Protein AF-0000000084989093 (afdb_homodimer)

Solvent-accessible surface area (backbone atoms only — not comparable to full-atom values): 21107 Å² total; per-residue (Å²): 81,52,30,34,35,30,10,43,6,57,42,34,68,47,45,20,19,42,48,48,52,54,50,34,64,64,22,45,30,36,35,32,35,84,76,38,48,65,72,56,62,54,59,16,76,80,26,51,76,41,83,40,57,83,53,61,71,62,28,53,54,50,50,54,52,47,48,60,46,8,66,80,37,41,30,34,37,39,31,50,12,18,18,36,62,83,46,51,34,43,58,54,35,50,54,26,44,76,70,71,32,53,51,48,44,40,53,23,25,36,51,70,49,41,40,19,21,72,66,56,42,74,47,28,72,76,69,81,20,49,25,35,29,44,35,25,53,87,63,58,52,59,72,48,52,72,38,41,51,31,26,16,37,36,40,34,65,46,66,83,38,37,39,57,51,21,50,37,40,55,73,55,19,49,46,77,42,32,33,49,33,29,37,64,49,68,83,48,46,71,44,78,43,52,50,69,57,41,35,69,53,76,89,56,72,59,44,36,37,42,34,30,49,40,50,56,131,82,51,30,33,34,30,10,44,6,58,43,33,69,46,46,19,19,42,49,48,51,55,50,35,63,64,22,44,31,36,35,30,33,82,77,38,49,64,72,55,62,54,60,17,77,82,25,52,76,42,82,38,58,82,52,62,71,62,29,52,52,50,49,53,51,48,49,59,46,7,68,80,36,40,29,34,36,38,30,48,11,18,18,37,63,84,46,51,35,44,58,52,34,50,55,26,44,77,71,70,32,52,51,46,42,39,52,23,26,35,50,69,48,42,39,20,21,71,68,56,43,74,47,27,73,77,68,80,22,48,25,37,29,45,36,25,53,86,65,60,51,60,73,49,51,72,37,40,53,30,26,16,37,35,39,34,66,47,66,84,37,37,39,59,51,22,49,39,40,55,72,55,19,48,46,78,42,32,32,47,33,28,36,63,52,69,83,49,45,70,44,78,41,53,52,70,57,41,34,71,52,74,89,56,73,57,44,38,37,42,34,29,48,43,52,53,130

InterPro domains:
  IPR000878 Tetrapyrrole methylase [PF00590] (3-185)
  IPR003043 Uroporphiryn-III C-methyltransferase, conserved site [PS00839] (6-20)
  IPR003043 Uroporphiryn-III C-methyltransferase, conserved site [PS00840] (75-108)
  IPR014777 Tetrapyrrole methylase, subdomain 1 [G3DSA:3.40.1010.10] (1-110)
  IPR035996 Tetrapyrrole methylase superfamily [SSF53790] (3-185)
  IPR050161 Siroheme/cobalamin biosynthesis enzyme [PTHR45790] (4-173)

Foldseek 3Di:
DAEEEEELEQAPNVQGDPVLLVLLCQFQAEEEEPRHDVVSNCSNVNHHYHYQYPPDVSNVVVLVVQLVVLVPTSYYYYFYAFCVAVNCSVVSQVVSVVVVHHYDYHTGHHPVVLLCVLVVPDCADVPQFPDEAEEEPPRDALVVCQPDPGQKYKYADCAFVQLRVLVSLVQRFQFPWKWKWASSNNPTDIDIDHSVVSNVDGDGPPIMMMGGRRHGD/DAEEEEELEQAPNVQGDPVLLVLLCQFQAEEEEPRHDVVSNCSNVNHHYHYQYPPDVSNVVVLVVQLVVLVPTSYYYYFYAFCVAVNCQVVSQVVSVVVVHHYDYHTGHHPVVLLCVLVVPDCADVPQAPDEAEEEPPRDALVVCQPDPGQKYKYADCAFVQLRVLVSLVQRFQFPWKWKWASSNNPTDIDIDHSVVSNPDGDGPPIMMMGGRRHGD

Radius of gyration: 20.73 Å; Cα contacts (8 Å, |Δi|>4): 1095; chains: 2; bounding box: 56×53×49 Å

Organism: Thermoproteus tenax (strain ATCC 35583 / DSM 2078 / JCM 9277 / NBRC 100435 / Kra 1) (NCBI:txid768679)

Nearest PDB structures (foldseek):
  6pqz-assembly1_B  TM=8.899E-01  e=2.815E-18  Salmonella enterica subsp. enterica serovar Typhimurium
  6p7d-assembly1_A  TM=8.852E-01  e=1.264E-17  Salmonella enterica subsp. enterica serovar Typhimurium
  6pr3-assembly1_A  TM=8.691E-01  e=1.188E-17  Salmonella enterica subsp. enterica serovar Typhimurium
  6pr2-assembly1_A  TM=8.826E-01  e=3.233E-17  Salmonella enterica subsp. enterica serovar Typhimurium
  6pqz-assembly1_A  TM=8.601E-01  e=1.959E-17  Salmonella enterica subsp. enterica serovar Typhimurium

pLDDT: mean 93.67, std 7.31, range [46.78, 98.75]

Secondary structure (DSSP, 8-state):
--EEEEE-BTS-GGGSBHHHHHHHHH-SEEEE-TTS-HHHHTTSTTSEEEE--S-HHHHHHHHHHHHHHTTTS-EEEEESB-TTSSS-HHHHHHHHHHTT--EEEE----HHHHHHHHHT--S--SSS---EEEEETTS-SHHHHHHB--SEEEEE--TT-HHHHHHHHHHHT--SEEEEEESTTTT-EEEE--HHHHHH--S--SEEEEEE-----/--EEEEE-BTS-GGGSBHHHHHHHHH-SEEEE-TTS-HHHHTTSTTSEEEE--S-HHHHHHHHHHHHHHTTTS-EEEEESB-TTSSS-HHHHHHHHHHTT--EEEE----HHHHHHHHHT--S--SSS---EEEEETTS-SHHHHHHB--SEEEEE--TT-HHHHHHHHHHHT--SEEEEEESTTTT-EEEE--HHHHHH--S--SEEEEEE-----

Sequence (434 aa):
MPLYVVGAGPGDPKLLTIRARELLEQADVVAYGDLVPEEVARIAKRARVVKIGHRRAEHDAAIDALIEEARRSNVVILKNGDPAIFGRGIKICKKARERGVPCEVVPGVSSFTAAAALYQIELTDGEALRHVALLAYPNFGPGVLKEVRADTIVIFMMGDRLPEVAGVLAEECDPERVFLCAGVTIGGYCEELSTEELSARKGVRPALVIAQKCRKHMPLYVVGAGPGDPKLLTIRARELLEQADVVAYGDLVPEEVARIAKRARVVKIGHRRAEHDAAIDALIEEARRSNVVILKNGDPAIFGRGIKICKKARERGVPCEVVPGVSSFTAAAALYQIELTDGEALRHVALLAYPNFGPGVLKEVRADTIVIFMMGDRLPEVAGVLAEECDPERVFLCAGVTIGGYCEELSTEELSARKGVRPALVIAQKCRKH

Structure (mmCIF, N/CA/C/O backbone):
data_AF-0000000084989093-model_v1
#
loop_
_entity.id
_entity.type
_entity.pdbx_description
1 polymer 'uroporphyrinogen-III C-methyltransferase'
#
loop_
_atom_site.group_PDB
_atom_site.id
_atom_site.type_symbol
_atom_site.label_atom_id
_atom_site.label_alt_id
_atom_site.label_comp_id
_atom_site.label_asym_id
_atom_site.label_entity_id
_atom_site.label_seq_id
_atom_site.pdbx_PDB_ins_code
_atom_site.Cartn_x
_atom_site.Cartn_y
_atom_site.Cartn_z
_atom_site.occupancy
_atom_site.B_iso_or_equiv
_atom_site.auth_seq_id
_atom_site.auth_comp_id
_atom_site.auth_asym_id
_atom_site.auth_atom_id
_atom_site.pdbx_PDB_model_num
ATOM 1 N N . MET A 1 1 ? 18.062 -6.309 -21.688 1 88.19 1 MET A N 1
ATOM 2 C CA . MET A 1 1 ? 16.812 -6.684 -21.047 1 88.19 1 MET A CA 1
ATOM 3 C C . MET A 1 1 ? 16.438 -5.703 -19.938 1 88.19 1 MET A C 1
ATOM 5 O O . MET A 1 1 ? 17.312 -5.012 -19.406 1 88.19 1 MET A O 1
ATOM 9 N N . PRO A 1 2 ? 15.227 -5.672 -19.594 1 95.12 2 PRO A N 1
ATOM 10 C CA . PRO A 1 2 ? 14.93 -4.684 -18.547 1 95.12 2 PRO A CA 1
ATOM 11 C C . PRO A 1 2 ? 15.359 -5.137 -17.156 1 95.12 2 PRO A C 1
ATOM 13 O O . PRO A 1 2 ? 15.289 -6.328 -16.844 1 95.12 2 PRO A O 1
ATOM 16 N N . LEU A 1 3 ? 15.938 -4.223 -16.453 1 98.5 3 LEU A N 1
ATOM 17 C CA . LEU A 1 3 ? 16.109 -4.395 -15.008 1 98.5 3 LEU A CA 1
ATOM 18 C C . LEU A 1 3 ? 14.766 -4.289 -14.289 1 98.5 3 LEU A C 1
ATOM 20 O O . LEU A 1 3 ? 13.977 -3.383 -14.578 1 98.5 3 LEU A O 1
ATOM 24 N N . TYR A 1 4 ? 14.516 -5.238 -13.367 1 98.69 4 TYR A N 1
ATOM 25 C CA . TYR A 1 4 ? 13.266 -5.188 -12.617 1 98.69 4 TYR A CA 1
ATOM 26 C C . TYR A 1 4 ? 13.531 -4.887 -11.141 1 98.69 4 TYR A C 1
ATOM 28 O O . TYR A 1 4 ? 14.344 -5.559 -10.5 1 98.69 4 TYR A O 1
ATOM 36 N N . VAL A 1 5 ? 12.883 -3.85 -10.656 1 98.38 5 VAL A N 1
ATOM 37 C CA . VAL A 1 5 ? 12.82 -3.596 -9.219 1 98.38 5 VAL A CA 1
ATOM 38 C C . VAL A 1 5 ? 11.461 -4.039 -8.672 1 98.38 5 VAL A C 1
ATOM 40 O O . VAL A 1 5 ? 10.438 -3.428 -8.977 1 98.38 5 VAL A O 1
ATOM 43 N N . VAL A 1 6 ? 11.492 -5.066 -7.812 1 98.56 6 VAL A N 1
ATOM 44 C CA . VAL A 1 6 ? 10.266 -5.793 -7.496 1 98.56 6 VAL A CA 1
ATOM 45 C C . VAL A 1 6 ? 9.977 -5.695 -5.996 1 98.56 6 VAL A C 1
ATOM 47 O O . VAL A 1 6 ? 10.875 -5.918 -5.176 1 98.56 6 VAL A O 1
ATOM 50 N N . GLY A 1 7 ? 8.711 -5.328 -5.688 1 98.31 7 GLY A N 1
ATOM 51 C CA . GLY A 1 7 ? 8.273 -5.414 -4.301 1 98.31 7 GLY A CA 1
ATOM 52 C C . GLY A 1 7 ? 8.133 -6.84 -3.807 1 98.31 7 GLY A C 1
ATOM 53 O O . GLY A 1 7 ? 7.32 -7.609 -4.328 1 98.31 7 GLY A O 1
ATOM 54 N N . ALA A 1 8 ? 8.852 -7.125 -2.75 1 97.69 8 ALA A N 1
ATOM 55 C CA . ALA A 1 8 ? 8.867 -8.477 -2.191 1 97.69 8 ALA A CA 1
ATOM 56 C C . ALA A 1 8 ? 7.758 -8.648 -1.154 1 97.69 8 ALA A C 1
ATOM 58 O O . ALA A 1 8 ? 7.57 -9.742 -0.619 1 97.69 8 ALA A O 1
ATOM 59 N N . GLY A 1 9 ? 7.012 -7.582 -0.909 1 96.94 9 GLY A N 1
ATOM 60 C CA . GLY A 1 9 ? 6.016 -7.664 0.146 1 96.94 9 GLY A CA 1
ATOM 61 C C . GLY A 1 9 ? 6.617 -7.75 1.534 1 96.94 9 GLY A C 1
ATOM 62 O O . GLY A 1 9 ? 7.793 -7.43 1.726 1 96.94 9 GLY A O 1
ATOM 63 N N . PRO A 1 10 ? 5.781 -8.109 2.463 1 96.12 10 PRO A N 1
ATOM 64 C CA . PRO A 1 10 ? 6.211 -8.055 3.863 1 96.12 10 PRO A CA 1
ATOM 65 C C . PRO A 1 10 ? 6.984 -9.297 4.293 1 96.12 10 PRO A C 1
ATOM 67 O O . PRO A 1 10 ? 7.379 -9.414 5.457 1 96.12 10 PRO A O 1
ATOM 70 N N . GLY A 1 11 ? 7.219 -10.266 3.375 1 95.38 11 GLY A N 1
ATOM 71 C CA . GLY A 1 11 ? 8.055 -11.406 3.73 1 95.38 11 GLY A CA 1
ATOM 72 C C . GLY A 1 11 ? 7.406 -12.742 3.402 1 95.38 11 GLY A C 1
ATOM 73 O O . GLY A 1 11 ? 8.086 -13.68 2.984 1 95.38 11 GLY A O 1
ATOM 74 N N . ASP A 1 12 ? 6.121 -12.891 3.629 1 96.38 12 ASP A N 1
ATOM 75 C CA . ASP A 1 12 ? 5.379 -14.102 3.275 1 96.38 12 ASP A CA 1
ATOM 76 C C . ASP A 1 12 ? 5.348 -14.305 1.763 1 96.38 12 ASP A C 1
ATOM 78 O O . ASP A 1 12 ? 4.805 -13.477 1.031 1 96.38 12 ASP A O 1
ATOM 82 N N . PRO A 1 13 ? 5.879 -15.43 1.307 1 97.12 13 PRO A N 1
ATOM 83 C CA . PRO A 1 13 ? 5.875 -15.672 -0.138 1 97.12 13 PRO A CA 1
ATOM 84 C C . PRO A 1 13 ? 4.469 -15.656 -0.736 1 97.12 13 PRO A C 1
ATOM 86 O O . PRO A 1 13 ? 4.301 -15.344 -1.917 1 97.12 13 PRO A O 1
ATOM 89 N N . LYS A 1 14 ? 3.525 -15.867 0.051 1 97.69 14 LYS A N 1
ATOM 90 C CA . LYS A 1 14 ? 2.152 -15.883 -0.442 1 97.69 14 LYS A CA 1
ATOM 91 C C . LYS A 1 14 ? 1.631 -14.469 -0.678 1 97.69 14 LYS A C 1
ATOM 93 O O . LYS A 1 14 ? 0.596 -14.281 -1.321 1 97.69 14 LYS A O 1
ATOM 98 N N . LEU A 1 15 ? 2.357 -13.508 -0.187 1 98.25 15 LEU A N 1
ATOM 99 C CA . LEU A 1 15 ? 1.911 -12.133 -0.38 1 98.25 15 LEU A CA 1
ATOM 100 C C . LEU A 1 15 ? 2.703 -11.453 -1.494 1 98.25 15 LEU A C 1
ATOM 102 O O . LEU A 1 15 ? 2.547 -10.25 -1.73 1 98.25 15 LEU A O 1
ATOM 106 N N . LEU A 1 16 ? 3.543 -12.258 -2.191 1 98.56 16 LEU A N 1
ATOM 107 C CA . LEU A 1 16 ? 4.082 -11.781 -3.463 1 98.56 16 LEU A CA 1
ATOM 108 C C . LEU A 1 16 ? 2.975 -11.633 -4.5 1 98.56 16 LEU A C 1
ATOM 110 O O . LEU A 1 16 ? 2 -12.391 -4.488 1 98.56 16 LEU A O 1
ATOM 114 N N . THR A 1 17 ? 3.125 -10.664 -5.375 1 98.75 17 THR A N 1
ATOM 115 C CA . THR A 1 17 ? 2.242 -10.633 -6.535 1 98.75 17 THR A CA 1
ATOM 116 C C . THR A 1 17 ? 2.57 -11.773 -7.496 1 98.75 17 THR A C 1
ATOM 118 O O . THR A 1 17 ? 3.68 -12.312 -7.477 1 98.75 17 THR A O 1
ATOM 121 N N . ILE A 1 18 ? 1.637 -12.078 -8.305 1 98.69 18 ILE A N 1
ATOM 122 C CA . ILE A 1 18 ? 1.858 -13.086 -9.336 1 98.69 18 ILE A CA 1
ATOM 123 C C . ILE A 1 18 ? 2.99 -12.633 -10.258 1 98.69 18 ILE A C 1
ATOM 125 O O . ILE A 1 18 ? 3.869 -13.43 -10.602 1 98.69 18 ILE A O 1
ATOM 129 N N . ARG A 1 19 ? 2.992 -11.352 -10.57 1 98.56 19 ARG A N 1
ATOM 130 C CA . ARG A 1 19 ? 4.039 -10.797 -11.422 1 98.56 19 ARG A CA 1
ATOM 131 C C . ARG A 1 19 ? 5.41 -10.945 -10.773 1 98.56 19 ARG A C 1
ATOM 133 O O . ARG A 1 19 ? 6.383 -11.297 -11.438 1 98.56 19 ARG A O 1
ATOM 140 N N . ALA A 1 20 ? 5.496 -10.68 -9.516 1 98.69 20 ALA A N 1
ATOM 141 C CA . ALA A 1 20 ? 6.758 -10.828 -8.789 1 98.69 20 ALA A CA 1
ATOM 142 C C . ALA A 1 20 ? 7.262 -12.266 -8.859 1 98.69 20 ALA A C 1
ATOM 144 O O . ALA A 1 20 ? 8.438 -12.508 -9.148 1 98.69 20 ALA A O 1
ATOM 145 N N . ARG A 1 21 ? 6.395 -13.172 -8.625 1 98.5 21 ARG A N 1
ATOM 146 C CA . ARG A 1 21 ? 6.754 -14.586 -8.672 1 98.5 21 ARG A CA 1
ATOM 147 C C . ARG A 1 21 ? 7.242 -14.984 -10.055 1 98.5 21 ARG A C 1
ATOM 149 O O . ARG A 1 21 ? 8.25 -15.68 -10.195 1 98.5 21 ARG A O 1
ATOM 156 N N . GLU A 1 22 ? 6.547 -14.586 -11.086 1 98.25 22 GLU A N 1
ATOM 157 C CA . GLU A 1 22 ? 6.922 -14.883 -12.461 1 98.25 22 GLU A CA 1
ATOM 158 C C . GLU A 1 22 ? 8.32 -14.359 -12.773 1 98.25 22 GLU A C 1
ATOM 160 O O . GLU A 1 22 ? 9.125 -15.062 -13.391 1 98.25 22 GLU A O 1
ATOM 165 N N . LEU A 1 23 ? 8.57 -13.148 -12.375 1 98.38 23 LEU A N 1
ATOM 166 C CA . LEU A 1 23 ? 9.867 -12.531 -12.641 1 98.38 23 LEU A CA 1
ATOM 167 C C . LEU A 1 23 ? 10.977 -13.266 -11.906 1 98.38 23 LEU A C 1
ATOM 169 O O . LEU A 1 23 ? 12.062 -13.469 -12.461 1 98.38 23 LEU A O 1
ATOM 173 N N . LEU A 1 24 ? 10.695 -13.688 -10.695 1 98.31 24 LEU A N 1
ATOM 174 C CA . LEU A 1 24 ? 11.688 -14.438 -9.93 1 98.31 24 LEU A CA 1
ATOM 175 C C . LEU A 1 24 ? 12.016 -15.758 -10.609 1 98.31 24 LEU A C 1
ATOM 177 O O . LEU A 1 24 ? 13.188 -16.156 -10.688 1 98.31 24 LEU A O 1
ATOM 181 N N . GLU A 1 25 ? 11.062 -16.375 -11.102 1 97.31 25 GLU A N 1
ATOM 182 C CA . GLU A 1 25 ? 11.242 -17.672 -11.742 1 97.31 25 GLU A CA 1
ATOM 183 C C . GLU A 1 25 ? 12.055 -17.547 -13.023 1 97.31 25 GLU A C 1
ATOM 185 O O . GLU A 1 25 ? 12.688 -18.516 -13.461 1 97.31 25 GLU A O 1
ATOM 190 N N . GLN A 1 26 ? 12.078 -16.391 -13.594 1 97 26 GLN A N 1
ATOM 191 C CA . GLN A 1 26 ? 12.75 -16.188 -14.875 1 97 26 GLN A CA 1
ATOM 192 C C . GLN A 1 26 ? 14.086 -15.477 -14.688 1 97 26 GLN A C 1
ATOM 194 O O . GLN A 1 26 ? 14.836 -15.289 -15.648 1 97 26 GLN A O 1
ATOM 199 N N . ALA A 1 27 ? 14.422 -15.125 -13.516 1 98.12 27 ALA A N 1
ATOM 200 C CA . ALA A 1 27 ? 15.586 -14.281 -13.258 1 98.12 27 ALA A CA 1
ATOM 201 C C . ALA A 1 27 ? 16.875 -15.07 -13.391 1 98.12 27 ALA A C 1
ATOM 203 O O . ALA A 1 27 ? 16.938 -16.234 -13.016 1 98.12 27 ALA A O 1
ATOM 204 N N . ASP A 1 28 ? 17.875 -14.398 -13.922 1 98.12 28 ASP A N 1
ATOM 205 C CA . ASP A 1 28 ? 19.234 -14.922 -13.914 1 98.12 28 ASP A CA 1
ATOM 206 C C . ASP A 1 28 ? 19.984 -14.484 -12.656 1 98.12 28 ASP A C 1
ATOM 208 O O . ASP A 1 28 ? 20.859 -15.203 -12.172 1 98.12 28 ASP A O 1
ATOM 212 N N . VAL A 1 29 ? 19.703 -13.273 -12.227 1 98 29 VAL A N 1
ATOM 213 C CA . VAL A 1 29 ? 20.297 -12.688 -11.031 1 98 29 VAL A CA 1
ATOM 214 C C . VAL A 1 29 ? 19.203 -12.078 -10.156 1 98 29 VAL A C 1
ATOM 216 O O . VAL A 1 29 ? 18.328 -11.359 -10.656 1 98 29 VAL A O 1
ATOM 219 N N . VAL A 1 30 ? 19.234 -12.398 -8.883 1 98.19 30 VAL A N 1
ATOM 220 C CA . VAL A 1 30 ? 18.328 -11.789 -7.914 1 98.19 30 VAL A CA 1
ATOM 221 C C . VAL A 1 30 ? 19.141 -11.109 -6.812 1 98.19 30 VAL A C 1
ATOM 223 O O . VAL A 1 30 ? 19.922 -11.766 -6.117 1 98.19 30 VAL A O 1
ATOM 226 N N . ALA A 1 31 ? 18.984 -9.82 -6.754 1 97.12 31 ALA A N 1
ATOM 227 C CA . ALA A 1 31 ? 19.547 -9.055 -5.652 1 97.12 31 ALA A CA 1
ATOM 228 C C . ALA A 1 31 ? 18.484 -8.703 -4.617 1 97.12 31 ALA A C 1
ATOM 230 O O . ALA A 1 31 ? 17.359 -8.375 -4.973 1 97.12 31 ALA A O 1
ATOM 231 N N . TYR A 1 32 ? 18.844 -8.812 -3.307 1 94.88 32 TYR A N 1
ATOM 232 C CA . TYR A 1 32 ? 17.844 -8.516 -2.287 1 94.88 32 TYR A CA 1
ATOM 233 C C . TYR A 1 32 ? 18.484 -7.855 -1.071 1 94.88 32 TYR A C 1
ATOM 235 O O . TYR A 1 32 ? 19.656 -8.078 -0.782 1 94.88 32 TYR A O 1
ATOM 243 N N . GLY A 1 33 ? 17.688 -6.977 -0.469 1 88.25 33 GLY A N 1
ATOM 244 C CA . GLY A 1 33 ? 18.141 -6.262 0.712 1 88.25 33 GLY A CA 1
ATOM 245 C C . GLY A 1 33 ? 17.938 -7.043 1.998 1 88.25 33 GLY A C 1
ATOM 246 O O . GLY A 1 33 ? 17.328 -8.117 1.989 1 88.25 33 GLY A O 1
ATOM 247 N N . ASP A 1 34 ? 18.375 -6.461 3.143 1 84.44 34 ASP A N 1
ATOM 248 C CA . ASP A 1 34 ? 18.438 -7.113 4.445 1 84.44 34 ASP A CA 1
ATOM 249 C C . ASP A 1 34 ? 17.047 -7.469 4.953 1 84.44 34 ASP A C 1
ATOM 251 O O . ASP A 1 34 ? 16.875 -8.453 5.676 1 84.44 34 ASP A O 1
ATOM 255 N N . LEU A 1 35 ? 16.109 -6.73 4.523 1 87.56 35 LEU A N 1
ATOM 256 C CA . LEU A 1 35 ? 14.789 -6.902 5.105 1 87.56 35 LEU A CA 1
ATOM 257 C C . LEU A 1 35 ? 13.953 -7.867 4.273 1 87.56 35 LEU A C 1
ATOM 259 O O . LEU A 1 35 ? 12.82 -8.188 4.641 1 87.56 35 LEU A O 1
ATOM 263 N N . VAL A 1 36 ? 14.5 -8.375 3.195 1 93.5 36 VAL A N 1
ATOM 264 C CA . VAL A 1 36 ? 13.852 -9.414 2.404 1 93.5 36 VAL A CA 1
ATOM 265 C C . VAL A 1 36 ? 14.305 -10.789 2.881 1 93.5 36 VAL A C 1
ATOM 267 O O . VAL A 1 36 ? 15.5 -11.094 2.854 1 93.5 36 VAL A O 1
ATOM 270 N N . PRO A 1 37 ? 13.391 -11.602 3.287 1 93.5 37 PRO A N 1
ATOM 271 C CA . PRO A 1 37 ? 13.805 -12.945 3.674 1 93.5 37 PRO A CA 1
ATOM 272 C C . PRO A 1 37 ? 14.484 -13.703 2.537 1 93.5 37 PRO A C 1
ATOM 274 O O . PRO A 1 37 ? 14.062 -13.609 1.383 1 93.5 37 PRO A O 1
ATOM 277 N N . GLU A 1 38 ? 15.469 -14.461 2.879 1 93.06 38 GLU A N 1
ATOM 278 C CA . GLU A 1 38 ? 16.219 -15.219 1.883 1 93.06 38 GLU A CA 1
ATOM 279 C C . GLU A 1 38 ? 15.328 -16.219 1.162 1 93.06 38 GLU A C 1
ATOM 281 O O . GLU A 1 38 ? 15.523 -16.5 -0.025 1 93.06 38 GLU A O 1
ATOM 286 N N . GLU A 1 39 ? 14.375 -16.719 1.854 1 93.56 39 GLU A N 1
ATOM 287 C CA . GLU A 1 39 ? 13.453 -17.688 1.271 1 93.56 39 GLU A CA 1
ATOM 288 C C . GLU A 1 39 ? 12.727 -17.109 0.063 1 93.56 39 GLU A C 1
ATOM 290 O O . GLU A 1 39 ? 12.414 -17.828 -0.887 1 93.56 39 GLU A O 1
ATOM 295 N N . VAL A 1 40 ? 12.508 -15.836 0.076 1 96.38 40 VAL A N 1
ATOM 296 C CA . VAL A 1 40 ? 11.844 -15.172 -1.038 1 96.38 40 VAL A CA 1
ATOM 297 C C . VAL A 1 40 ? 12.797 -15.07 -2.229 1 96.38 40 VAL A C 1
ATOM 299 O O . VAL A 1 40 ? 12.414 -15.367 -3.363 1 96.38 40 VAL A O 1
ATOM 302 N N . ALA A 1 41 ? 14.031 -14.727 -1.956 1 95.94 41 ALA A N 1
ATOM 303 C CA . ALA A 1 41 ? 15.023 -14.633 -3.02 1 95.94 41 ALA A CA 1
ATOM 304 C C . ALA A 1 41 ? 15.273 -16 -3.656 1 95.94 41 ALA A C 1
ATOM 306 O O . ALA A 1 41 ? 15.492 -16.094 -4.867 1 95.94 41 ALA A O 1
ATOM 307 N N . ARG A 1 42 ? 15.109 -17.047 -2.916 1 94.94 42 ARG A N 1
ATOM 308 C CA . ARG A 1 42 ? 15.469 -18.391 -3.361 1 94.94 42 ARG A CA 1
ATOM 309 C C . ARG A 1 42 ? 14.328 -19.047 -4.137 1 94.94 42 ARG A C 1
ATOM 311 O O . ARG A 1 42 ? 14.461 -20.172 -4.625 1 94.94 42 ARG A O 1
ATOM 318 N N . ILE A 1 43 ? 13.281 -18.328 -4.199 1 96.06 43 ILE A N 1
ATOM 319 C CA . ILE A 1 43 ? 12.242 -18.766 -5.125 1 96.06 43 ILE A CA 1
ATOM 320 C C . ILE A 1 43 ? 12.82 -18.859 -6.535 1 96.06 43 ILE A C 1
ATOM 322 O O . ILE A 1 43 ? 12.391 -19.703 -7.336 1 96.06 43 ILE A O 1
ATOM 326 N N . ALA A 1 44 ? 13.75 -17.938 -6.832 1 95.62 44 ALA A N 1
ATOM 327 C CA . ALA A 1 44 ? 14.469 -17.984 -8.102 1 95.62 44 ALA A CA 1
ATOM 328 C C . ALA A 1 44 ? 15.523 -19.094 -8.086 1 95.62 44 ALA A C 1
ATOM 330 O O . ALA A 1 44 ? 16.719 -18.812 -7.992 1 95.62 44 ALA A O 1
ATOM 331 N N . LYS A 1 45 ? 15.164 -20.312 -8.367 1 93.12 45 LYS A N 1
ATOM 332 C CA . LYS A 1 45 ? 15.977 -21.516 -8.156 1 93.12 45 LYS A CA 1
ATOM 333 C C . LYS A 1 45 ? 17.203 -21.516 -9.055 1 93.12 45 LYS A C 1
ATOM 335 O O . LYS A 1 45 ? 18.266 -22.031 -8.68 1 93.12 45 LYS A O 1
ATOM 340 N N . ARG A 1 46 ? 17.125 -20.906 -10.125 1 94.44 46 ARG A N 1
ATOM 341 C CA . ARG A 1 46 ? 18.219 -20.984 -11.094 1 94.44 46 ARG A CA 1
ATOM 342 C C . ARG A 1 46 ? 19.031 -19.688 -11.094 1 94.44 46 ARG A C 1
ATOM 344 O O . ARG A 1 46 ? 20.016 -19.578 -11.828 1 94.44 46 ARG A O 1
ATOM 351 N N . ALA A 1 47 ? 18.656 -18.766 -10.281 1 97.19 47 ALA A N 1
ATOM 352 C CA . ALA A 1 47 ? 19.297 -17.453 -10.328 1 97.19 47 ALA A CA 1
ATOM 353 C C . ALA A 1 47 ? 20.5 -17.391 -9.398 1 97.19 47 ALA A C 1
ATOM 355 O O . ALA A 1 47 ? 20.531 -18.078 -8.367 1 97.19 47 ALA A O 1
ATOM 356 N N . ARG A 1 48 ? 21.516 -16.641 -9.773 1 96.94 48 ARG A N 1
ATOM 357 C CA . ARG A 1 48 ? 22.516 -16.172 -8.812 1 96.94 48 ARG A CA 1
ATOM 358 C C . ARG A 1 48 ? 21.891 -15.172 -7.832 1 96.94 48 ARG A C 1
ATOM 360 O O . ARG A 1 48 ? 21.359 -14.141 -8.242 1 96.94 48 ARG A O 1
ATOM 367 N N . VAL A 1 49 ? 21.984 -15.523 -6.566 1 95.56 49 VAL A N 1
ATOM 368 C CA . VAL A 1 49 ? 21.375 -14.688 -5.535 1 95.56 49 VAL A CA 1
ATOM 369 C C . VAL A 1 49 ? 22.453 -13.867 -4.828 1 95.56 49 VAL A C 1
ATOM 371 O O . VAL A 1 49 ? 23.453 -14.414 -4.355 1 95.56 49 VAL A O 1
ATOM 374 N N . VAL A 1 50 ? 22.203 -12.484 -4.785 1 93.62 50 VAL A N 1
ATOM 375 C CA . VAL A 1 50 ? 23.188 -11.562 -4.219 1 93.62 50 VAL A CA 1
ATOM 376 C C . VAL A 1 50 ? 22.531 -10.711 -3.135 1 93.62 50 VAL A C 1
ATOM 378 O O . VAL A 1 50 ? 21.516 -10.047 -3.387 1 93.62 50 VAL A O 1
ATOM 381 N N . LYS A 1 51 ? 23.109 -10.711 -1.985 1 91.5 51 LYS A N 1
ATOM 382 C CA . LYS A 1 51 ? 22.625 -9.836 -0.921 1 91.5 51 LYS A CA 1
ATOM 383 C C . LYS A 1 51 ? 23.219 -8.438 -1.044 1 91.5 51 LYS A C 1
ATOM 385 O O . LYS A 1 51 ? 24.438 -8.289 -1.187 1 91.5 51 LYS A O 1
ATOM 390 N N . ILE A 1 52 ? 22.219 -7.465 -1.127 1 85.12 52 ILE A N 1
ATOM 391 C CA . ILE A 1 52 ? 22.719 -6.102 -1.24 1 85.12 52 ILE A CA 1
ATOM 392 C C . ILE A 1 52 ? 22.375 -5.316 0.025 1 85.12 52 ILE A C 1
ATOM 394 O O . ILE A 1 52 ? 21.328 -5.543 0.639 1 85.12 52 ILE A O 1
ATOM 398 N N . GLY A 1 53 ? 23.391 -4.992 0.865 1 69.06 53 GLY A N 1
ATOM 399 C CA . GLY A 1 53 ? 23.219 -4.324 2.143 1 69.06 53 GLY A CA 1
ATOM 400 C C . GLY A 1 53 ? 22.703 -2.902 2.002 1 69.06 53 GLY A C 1
ATOM 401 O O . GLY A 1 53 ? 22.5 -2.414 0.888 1 69.06 53 GLY A O 1
ATOM 402 N N . HIS A 1 54 ? 22.328 -2.365 3.164 1 61.53 54 HIS A N 1
ATOM 403 C CA . HIS A 1 54 ? 21.672 -1.057 3.221 1 61.53 54 HIS A CA 1
ATOM 404 C C . HIS A 1 54 ? 22.719 0.058 3.348 1 61.53 54 HIS A C 1
ATOM 406 O O . HIS A 1 54 ? 22.391 1.233 3.16 1 61.53 54 HIS A O 1
ATOM 412 N N . ARG A 1 55 ? 24 -0.347 3.52 1 63.44 55 ARG A N 1
ATOM 413 C CA . ARG A 1 55 ? 24.969 0.745 3.621 1 63.44 55 ARG A CA 1
ATOM 414 C C . ARG A 1 55 ? 25.141 1.448 2.279 1 63.44 55 ARG A C 1
ATOM 416 O O . ARG A 1 55 ? 25.391 0.8 1.26 1 63.44 55 ARG A O 1
ATOM 423 N N . ARG A 1 56 ? 25.031 2.68 2.328 1 66.31 56 ARG A N 1
ATOM 424 C CA . ARG A 1 56 ? 24.828 3.551 1.175 1 66.31 56 ARG A CA 1
ATOM 425 C C . ARG A 1 56 ? 25.875 3.277 0.097 1 66.31 56 ARG A C 1
ATOM 427 O O . ARG A 1 56 ? 25.531 2.994 -1.052 1 66.31 56 ARG A O 1
ATOM 434 N N . ALA A 1 57 ? 27.125 3.354 0.465 1 68.88 57 ALA A N 1
ATOM 435 C CA . ALA A 1 57 ? 28.188 3.238 -0.527 1 68.88 57 ALA A CA 1
ATOM 436 C C . ALA A 1 57 ? 28.188 1.855 -1.172 1 68.88 57 ALA A C 1
ATOM 438 O O . ALA A 1 57 ? 28.312 1.733 -2.393 1 68.88 57 ALA A O 1
ATOM 439 N N . GLU A 1 58 ? 28.016 0.918 -0.358 1 74.62 58 GLU A N 1
ATOM 440 C CA . GLU A 1 58 ? 28 -0.452 -0.863 1 74.62 58 GLU A CA 1
ATOM 441 C C . GLU A 1 58 ? 26.75 -0.722 -1.684 1 74.62 58 GLU A C 1
ATOM 443 O O . GLU A 1 58 ? 26.812 -1.381 -2.725 1 74.62 58 GLU A O 1
ATOM 448 N N . HIS A 1 59 ? 25.719 -0.104 -1.267 1 78.06 59 HIS A N 1
ATOM 449 C CA . HIS A 1 59 ? 24.453 -0.262 -1.979 1 78.06 59 HIS A CA 1
ATOM 450 C C . HIS A 1 59 ? 24.531 0.371 -3.363 1 78.06 59 HIS A C 1
ATOM 452 O O . HIS A 1 59 ? 24.172 -0.266 -4.359 1 78.06 59 HIS A O 1
ATOM 458 N N . ASP A 1 60 ? 25.031 1.515 -3.439 1 83.88 60 ASP A N 1
ATOM 459 C CA . ASP A 1 60 ? 25.109 2.223 -4.715 1 83.88 60 ASP A CA 1
ATOM 460 C C . ASP A 1 60 ? 26 1.486 -5.703 1 83.88 60 ASP A C 1
ATOM 462 O O . ASP A 1 60 ? 25.672 1.373 -6.887 1 83.88 60 ASP A O 1
ATOM 466 N N . ALA A 1 61 ? 27.094 1.047 -5.184 1 87.81 61 ALA A N 1
ATOM 467 C CA . ALA A 1 61 ? 28.016 0.301 -6.043 1 87.81 61 ALA A CA 1
ATOM 468 C C . ALA A 1 61 ? 27.375 -0.986 -6.547 1 87.81 61 ALA A C 1
ATOM 470 O O . ALA A 1 61 ? 27.547 -1.361 -7.711 1 87.81 61 ALA A O 1
ATOM 471 N N . ALA A 1 62 ? 26.656 -1.603 -5.648 1 90.81 62 ALA A N 1
ATOM 472 C CA . ALA A 1 62 ? 25.969 -2.828 -6.027 1 90.81 62 ALA A CA 1
ATOM 473 C C . ALA A 1 62 ? 24.922 -2.553 -7.098 1 90.81 62 ALA A C 1
ATOM 475 O O . ALA A 1 62 ? 24.812 -3.291 -8.078 1 90.81 62 ALA A O 1
ATOM 476 N N . ILE A 1 63 ? 24.234 -1.49 -6.977 1 93 63 ILE A N 1
ATOM 477 C CA . ILE A 1 63 ? 23.188 -1.116 -7.926 1 93 63 ILE A CA 1
ATOM 478 C C . ILE A 1 63 ? 23.812 -0.823 -9.289 1 93 63 ILE A C 1
ATOM 480 O O . ILE A 1 63 ? 23.297 -1.263 -10.32 1 93 63 ILE A O 1
ATOM 484 N N . ASP A 1 64 ? 24.922 -0.127 -9.258 1 94.75 64 ASP A N 1
ATOM 485 C CA . ASP A 1 64 ? 25.609 0.172 -10.508 1 94.75 64 ASP A CA 1
ATOM 486 C C . ASP A 1 64 ? 26 -1.11 -11.242 1 94.75 64 ASP A C 1
ATOM 488 O O . ASP A 1 64 ? 25.797 -1.221 -12.453 1 94.75 64 ASP A O 1
ATOM 492 N N . ALA A 1 65 ? 26.516 -1.973 -10.508 1 95.44 65 ALA A N 1
ATOM 493 C CA . ALA A 1 65 ? 26.922 -3.244 -11.086 1 95.44 65 ALA A CA 1
ATOM 494 C C . ALA A 1 65 ? 25.734 -4.016 -11.633 1 95.44 65 ALA A C 1
ATOM 496 O O . ALA A 1 65 ? 25.812 -4.629 -12.703 1 95.44 65 ALA A O 1
ATOM 497 N N . LEU A 1 66 ? 24.672 -3.994 -10.938 1 96.69 66 LEU A N 1
ATOM 498 C CA . LEU A 1 66 ? 23.469 -4.715 -11.344 1 96.69 66 LEU A CA 1
ATOM 499 C C . LEU A 1 66 ? 22.859 -4.098 -12.602 1 96.69 66 LEU A C 1
ATOM 501 O O . LEU A 1 66 ? 22.328 -4.812 -13.453 1 96.69 66 LEU A O 1
ATOM 505 N N . ILE A 1 67 ? 22.906 -2.789 -12.688 1 97.44 67 ILE A N 1
ATOM 506 C CA . ILE A 1 67 ? 22.422 -2.104 -13.875 1 97.44 67 ILE A CA 1
ATOM 507 C C . ILE A 1 67 ? 23.203 -2.57 -15.102 1 97.44 67 ILE A C 1
ATOM 509 O O . ILE A 1 67 ? 22.625 -2.883 -16.141 1 97.44 67 ILE A O 1
ATOM 513 N N . GLU A 1 68 ? 24.484 -2.641 -14.953 1 97.12 68 GLU A N 1
ATOM 514 C CA . GLU A 1 68 ? 25.312 -3.117 -16.062 1 97.12 68 GLU A CA 1
ATOM 515 C C . GLU A 1 68 ? 25.016 -4.582 -16.375 1 97.12 68 GLU A C 1
ATOM 517 O O . GLU A 1 68 ? 24.953 -4.973 -17.531 1 97.12 68 GLU A O 1
ATOM 522 N N . GLU A 1 69 ? 24.828 -5.34 -15.328 1 97.12 69 GLU A N 1
ATOM 523 C CA . GLU A 1 69 ? 24.516 -6.754 -15.492 1 97.12 69 GLU A CA 1
ATOM 524 C C . GLU A 1 69 ? 23.219 -6.945 -16.266 1 97.12 69 GLU A C 1
ATOM 526 O O . GLU A 1 69 ? 23.078 -7.91 -17.016 1 97.12 69 GLU A O 1
ATOM 531 N N . ALA A 1 70 ? 22.297 -6.082 -16.156 1 97.75 70 ALA A N 1
ATOM 532 C CA . ALA A 1 70 ? 20.984 -6.172 -16.766 1 97.75 70 ALA A CA 1
ATOM 533 C C . ALA A 1 70 ? 21.078 -6.051 -18.281 1 97.75 70 ALA A C 1
ATOM 535 O O . ALA A 1 70 ? 20.125 -6.383 -19 1 97.75 70 ALA A O 1
ATOM 536 N N . ARG A 1 71 ? 22.203 -5.598 -18.797 1 97.38 71 ARG A N 1
ATOM 537 C CA . ARG A 1 71 ? 22.406 -5.5 -20.234 1 97.38 71 ARG A CA 1
ATOM 538 C C . ARG A 1 71 ? 22.531 -6.887 -20.859 1 97.38 71 ARG A C 1
ATOM 540 O O . ARG A 1 71 ? 22.312 -7.043 -22.062 1 97.38 71 ARG A O 1
ATOM 547 N N . ARG A 1 72 ? 22.797 -7.883 -20 1 96.69 72 ARG A N 1
ATOM 548 C CA . ARG A 1 72 ? 23.109 -9.188 -20.578 1 96.69 72 ARG A CA 1
ATOM 549 C C . ARG A 1 72 ? 22.328 -10.297 -19.906 1 96.69 72 ARG A C 1
ATOM 551 O O . ARG A 1 72 ? 22.312 -11.438 -20.359 1 96.69 72 ARG A O 1
ATOM 558 N N . SER A 1 73 ? 21.703 -9.984 -18.797 1 97.38 73 SER A N 1
ATOM 559 C CA . SER A 1 73 ? 20.984 -10.984 -18.016 1 97.38 73 SER A CA 1
ATOM 560 C C . SER A 1 73 ? 19.672 -10.438 -17.484 1 97.38 73 SER A C 1
ATOM 562 O O . SER A 1 73 ? 19.484 -9.219 -17.422 1 97.38 73 SER A O 1
ATOM 564 N N . ASN A 1 74 ? 18.734 -11.359 -17.125 1 98 74 ASN A N 1
ATOM 565 C CA . ASN A 1 74 ? 17.516 -10.977 -16.422 1 98 74 ASN A CA 1
ATOM 566 C C . ASN A 1 74 ? 17.781 -10.688 -14.945 1 98 74 ASN A C 1
ATOM 568 O O . ASN A 1 74 ? 17.906 -11.617 -14.141 1 98 74 ASN A O 1
ATOM 572 N N . VAL A 1 75 ? 17.812 -9.375 -14.617 1 98.44 75 VAL A N 1
ATOM 573 C CA . VAL A 1 75 ? 18.156 -8.984 -13.25 1 98.44 75 VAL A CA 1
ATOM 574 C C . VAL A 1 75 ? 16.906 -8.508 -12.516 1 98.44 75 VAL A C 1
ATOM 576 O O . VAL A 1 75 ? 16.172 -7.668 -13.023 1 98.44 75 VAL A O 1
ATOM 579 N N . VAL A 1 76 ? 16.734 -9.07 -11.336 1 98.5 76 VAL A N 1
ATOM 580 C CA . VAL A 1 76 ? 15.656 -8.656 -10.438 1 98.5 76 VAL A CA 1
ATOM 581 C C . VAL A 1 76 ? 16.25 -8.141 -9.125 1 98.5 76 VAL A C 1
ATOM 583 O O . VAL A 1 76 ? 17.078 -8.812 -8.508 1 98.5 76 VAL A O 1
ATOM 586 N N . ILE A 1 77 ? 15.883 -6.953 -8.758 1 97.62 77 ILE A N 1
ATOM 587 C CA . ILE A 1 77 ? 16.219 -6.414 -7.445 1 97.62 77 ILE A CA 1
ATOM 588 C C . ILE A 1 77 ? 14.969 -6.426 -6.555 1 97.62 77 ILE A C 1
ATOM 590 O O . ILE A 1 77 ? 13.977 -5.77 -6.859 1 97.62 77 ILE A O 1
ATOM 594 N N . LEU A 1 78 ? 15.086 -7.145 -5.449 1 97.38 78 LEU A N 1
ATOM 595 C CA . LEU A 1 78 ? 13.969 -7.234 -4.512 1 97.38 78 LEU A CA 1
ATOM 596 C C . LEU A 1 78 ? 14.07 -6.152 -3.441 1 97.38 78 LEU A C 1
ATOM 598 O O . LEU A 1 78 ? 15.117 -6 -2.807 1 97.38 78 LEU A O 1
ATOM 602 N N . LYS A 1 79 ? 12.984 -5.43 -3.346 1 95.5 79 LYS A N 1
ATOM 603 C CA . LYS A 1 79 ? 12.82 -4.488 -2.242 1 95.5 79 LYS A CA 1
ATOM 604 C C . LYS A 1 79 ? 11.727 -4.953 -1.281 1 95.5 79 LYS A C 1
ATOM 606 O O . LYS A 1 79 ? 10.664 -5.402 -1.713 1 95.5 79 LYS A O 1
ATOM 611 N N . ASN A 1 80 ? 12 -4.867 0.053 1 94.56 80 ASN A N 1
ATOM 612 C CA . ASN A 1 80 ? 10.961 -5.227 1.01 1 94.56 80 ASN A CA 1
ATOM 613 C C . ASN A 1 80 ? 9.75 -4.309 0.891 1 94.56 80 ASN A C 1
ATOM 615 O O . ASN A 1 80 ? 9.898 -3.109 0.642 1 94.56 80 ASN A O 1
ATOM 619 N N . GLY A 1 81 ? 8.602 -4.926 1.11 1 96.19 81 GLY A N 1
ATOM 620 C CA . GLY A 1 81 ? 7.371 -4.16 0.984 1 96.19 81 GLY A CA 1
ATOM 621 C C . G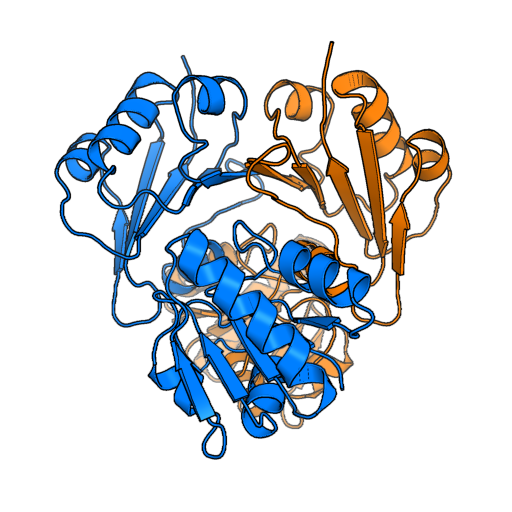LY A 1 81 ? 7.109 -3.682 -0.432 1 96.19 81 GLY A C 1
ATOM 622 O O . GLY A 1 81 ? 7.109 -4.48 -1.372 1 96.19 81 GLY A O 1
ATOM 623 N N . ASP A 1 82 ? 6.84 -2.402 -0.593 1 97.5 82 ASP A N 1
ATOM 624 C CA . ASP A 1 82 ? 6.645 -1.749 -1.884 1 97.5 82 ASP A CA 1
ATOM 625 C C . ASP A 1 82 ? 7.816 -0.829 -2.217 1 97.5 82 ASP A C 1
ATOM 627 O O . ASP A 1 82 ? 8.25 -0.041 -1.376 1 97.5 82 ASP A O 1
ATOM 631 N N . PRO A 1 83 ? 8.289 -0.901 -3.471 1 96.62 83 PRO A N 1
ATOM 632 C CA . PRO A 1 83 ? 9.477 -0.136 -3.838 1 96.62 83 PRO A CA 1
ATOM 633 C C . PRO A 1 83 ? 9.234 1.37 -3.861 1 96.62 83 PRO A C 1
ATOM 635 O O . PRO A 1 83 ? 10.18 2.156 -3.848 1 96.62 83 PRO A O 1
ATOM 638 N N . ALA A 1 84 ? 7.988 1.778 -3.926 1 96 84 ALA A N 1
ATOM 639 C CA . ALA A 1 84 ? 7.68 3.193 -4.109 1 96 84 ALA A CA 1
ATOM 640 C C . ALA A 1 84 ? 7.531 3.904 -2.768 1 96 84 ALA A C 1
ATOM 642 O O . ALA A 1 84 ? 7.527 5.137 -2.707 1 96 84 ALA A O 1
ATOM 643 N N . ILE A 1 85 ? 7.41 3.201 -1.666 1 95.44 85 ILE A N 1
ATOM 644 C CA . ILE A 1 85 ? 7.246 3.771 -0.333 1 95.44 85 ILE A CA 1
ATOM 645 C C . ILE A 1 85 ? 8.547 3.623 0.454 1 95.44 85 ILE A C 1
ATOM 647 O O . ILE A 1 85 ? 8.867 2.531 0.927 1 95.44 85 ILE A O 1
ATOM 651 N N . PHE A 1 86 ? 9.266 4.578 0.588 1 94.25 86 PHE A N 1
ATOM 652 C CA . PHE A 1 86 ? 10.516 4.617 1.338 1 94.25 86 PHE A CA 1
ATOM 653 C C . PHE A 1 86 ? 11.484 3.553 0.831 1 94.25 86 PHE A C 1
ATOM 655 O O . PHE A 1 86 ? 12.266 3 1.605 1 94.25 86 PHE A O 1
ATOM 662 N N . GLY A 1 87 ? 11.422 3.115 -0.438 1 88.38 87 GLY A N 1
ATOM 663 C CA . GLY A 1 87 ? 12.164 1.974 -0.938 1 88.38 87 GLY A CA 1
ATOM 664 C C . GLY A 1 87 ? 13.172 2.344 -2.014 1 88.38 87 GLY A C 1
ATOM 665 O O . GLY A 1 87 ? 13.953 1.499 -2.459 1 88.38 87 GLY A O 1
ATOM 666 N N . ARG A 1 88 ? 13.188 3.443 -2.592 1 86.81 88 ARG A N 1
ATOM 667 C CA . ARG A 1 88 ? 14.125 3.979 -3.572 1 86.81 88 ARG A CA 1
ATOM 668 C C . ARG A 1 88 ? 13.969 3.281 -4.918 1 86.81 88 ARG A C 1
ATOM 670 O O . ARG A 1 88 ? 14.852 3.363 -5.773 1 86.81 88 ARG A O 1
ATOM 677 N N . GLY A 1 89 ? 12.984 2.457 -5.062 1 94.31 89 GLY A N 1
ATOM 678 C CA . GLY A 1 89 ? 12.797 1.685 -6.281 1 94.31 89 GLY A CA 1
ATOM 679 C C . GLY A 1 89 ? 12.766 2.541 -7.531 1 94.31 89 GLY A C 1
ATOM 680 O O . GLY A 1 89 ? 13.422 2.215 -8.531 1 94.31 89 GLY A O 1
ATOM 681 N N . ILE A 1 90 ? 12.086 3.637 -7.441 1 96.44 90 ILE A N 1
ATOM 682 C CA . ILE A 1 90 ? 11.953 4.527 -8.594 1 96.44 90 ILE A CA 1
ATOM 683 C C . ILE A 1 90 ? 13.305 5.164 -8.906 1 96.44 90 ILE A C 1
ATOM 685 O O . ILE A 1 90 ? 13.672 5.316 -10.07 1 96.44 90 ILE A O 1
ATOM 689 N N . LYS A 1 91 ? 14.031 5.469 -7.875 1 94.69 91 LYS A N 1
ATOM 690 C CA . LYS A 1 91 ? 15.352 6.062 -8.047 1 94.69 91 LYS A CA 1
ATOM 691 C C . LYS A 1 91 ? 16.297 5.105 -8.781 1 94.69 91 LYS A C 1
ATOM 693 O O . LYS A 1 91 ? 17.078 5.531 -9.633 1 94.69 91 LYS A O 1
ATOM 698 N N . ILE A 1 92 ? 16.25 3.857 -8.461 1 95.75 92 ILE A N 1
ATOM 699 C CA . ILE A 1 92 ? 17.062 2.838 -9.109 1 95.75 92 ILE A CA 1
ATOM 700 C C . ILE A 1 92 ? 16.734 2.799 -10.602 1 95.75 92 ILE A C 1
ATOM 702 O O . ILE A 1 92 ? 17.641 2.779 -11.438 1 95.75 92 ILE A O 1
ATOM 706 N N . CYS A 1 93 ? 15.469 2.814 -10.945 1 97.56 93 CYS A N 1
ATOM 707 C CA . CYS A 1 93 ? 15.062 2.742 -12.344 1 97.56 93 CYS A CA 1
ATOM 708 C C . CYS A 1 93 ? 15.453 4.012 -13.086 1 97.56 93 CYS A C 1
ATOM 710 O O . CYS A 1 93 ? 15.812 3.957 -14.266 1 97.56 93 CYS A O 1
ATOM 712 N N . LYS A 1 94 ? 15.352 5.125 -12.398 1 96 94 LYS A N 1
ATOM 713 C CA . LYS A 1 94 ? 15.82 6.359 -13.016 1 96 94 LYS A CA 1
ATOM 714 C C . LYS A 1 94 ? 17.297 6.266 -13.383 1 96 94 LYS A C 1
ATOM 716 O O . LYS A 1 94 ? 17.703 6.633 -14.484 1 96 94 LYS A O 1
ATOM 721 N N . LYS A 1 95 ? 18.078 5.785 -12.469 1 96.19 95 LYS A N 1
ATOM 722 C CA . LYS A 1 95 ? 19.5 5.609 -12.695 1 96.19 95 LYS A CA 1
ATOM 723 C C . LYS A 1 95 ? 19.766 4.66 -13.859 1 96.19 95 LYS A C 1
ATOM 725 O O . LYS A 1 95 ? 20.625 4.922 -14.703 1 96.19 95 LYS A O 1
ATOM 730 N N . ALA A 1 96 ? 19.016 3.59 -13.906 1 97.94 96 ALA A N 1
ATOM 731 C CA . ALA A 1 96 ? 19.156 2.621 -14.992 1 97.94 96 ALA A CA 1
ATOM 732 C C . ALA A 1 96 ? 18.844 3.262 -16.344 1 97.94 96 ALA A C 1
ATOM 734 O O . ALA A 1 96 ? 19.609 3.119 -17.297 1 97.94 96 ALA A O 1
ATOM 735 N N . ARG A 1 97 ? 17.781 4.008 -16.359 1 96.88 97 ARG A N 1
ATOM 736 C CA . ARG A 1 97 ? 17.375 4.648 -17.609 1 96.88 97 ARG A CA 1
ATOM 737 C C . ARG A 1 97 ? 18.391 5.672 -18.062 1 96.88 97 ARG A C 1
ATOM 739 O O . ARG A 1 97 ? 18.641 5.816 -19.266 1 96.88 97 ARG A O 1
ATOM 746 N N . GLU A 1 98 ? 18.922 6.41 -17.172 1 96.56 98 GLU A N 1
ATOM 747 C CA . GLU A 1 98 ? 19.953 7.379 -17.484 1 96.56 98 GLU A CA 1
ATOM 748 C C . GLU A 1 98 ? 21.156 6.703 -18.141 1 96.56 98 GLU A C 1
ATOM 750 O O . GLU A 1 98 ? 21.891 7.332 -18.906 1 96.56 98 GLU A O 1
ATOM 755 N N . ARG A 1 99 ? 21.281 5.465 -17.922 1 96.56 99 ARG A N 1
ATOM 756 C CA . ARG A 1 99 ? 22.406 4.703 -18.469 1 96.56 99 ARG A CA 1
ATOM 757 C C . ARG A 1 99 ? 21.969 3.898 -19.688 1 96.56 99 ARG A C 1
ATOM 759 O O . ARG A 1 99 ? 22.719 3.062 -20.188 1 96.56 99 ARG A O 1
ATOM 766 N N . GLY A 1 100 ? 20.75 4.074 -20.062 1 97.31 100 GLY A N 1
ATOM 767 C CA . GLY A 1 100 ? 20.25 3.434 -21.266 1 97.31 100 GLY A CA 1
ATOM 768 C C . GLY A 1 100 ? 19.734 2.025 -21.016 1 97.31 100 GLY A C 1
ATOM 769 O O . GLY A 1 100 ? 19.562 1.249 -21.969 1 97.31 100 GLY A O 1
ATOM 770 N N . VAL A 1 101 ? 19.562 1.618 -19.844 1 98.06 101 VAL A N 1
ATOM 771 C CA . VAL A 1 101 ? 19.031 0.298 -19.516 1 98.06 101 VAL A CA 1
ATOM 772 C C . VAL A 1 101 ? 17.547 0.404 -19.172 1 98.06 101 VAL A C 1
ATOM 774 O O . VAL A 1 101 ? 17.172 1.109 -18.234 1 98.06 101 VAL A O 1
ATOM 777 N N . PRO A 1 102 ? 16.688 -0.253 -19.953 1 98.06 102 PRO A N 1
ATOM 778 C CA . PRO A 1 102 ? 15.273 -0.245 -19.578 1 98.06 102 PRO A CA 1
ATOM 779 C C . PRO A 1 102 ? 15.039 -0.808 -18.172 1 98.06 102 PRO A C 1
ATOM 781 O O . PRO A 1 102 ? 15.758 -1.71 -17.734 1 98.06 102 PRO A O 1
ATOM 784 N N . CYS A 1 103 ? 14.07 -0.231 -17.516 1 98.5 103 CYS A N 1
ATOM 785 C CA . CYS A 1 103 ? 13.805 -0.623 -16.141 1 98.5 103 CYS A CA 1
ATOM 786 C C . CYS A 1 103 ? 12.32 -0.543 -15.828 1 98.5 103 CYS A C 1
ATOM 788 O O . CYS A 1 103 ? 11.641 0.395 -16.25 1 98.5 103 CYS A O 1
ATOM 790 N N . GLU A 1 104 ? 11.805 -1.53 -15.086 1 98.25 104 GLU A N 1
ATOM 791 C CA . GLU A 1 104 ? 10.422 -1.568 -14.625 1 98.25 104 GLU A CA 1
ATOM 792 C C . GLU A 1 104 ? 10.359 -1.757 -13.109 1 98.25 104 GLU A C 1
ATOM 794 O O . GLU A 1 104 ? 11.188 -2.459 -12.531 1 98.25 104 GLU A O 1
ATOM 799 N N . VAL A 1 105 ? 9.438 -1.088 -12.578 1 98.5 105 VAL A N 1
ATOM 800 C CA . VAL A 1 105 ? 9.156 -1.274 -11.156 1 98.5 105 VAL A CA 1
ATOM 801 C C . VAL A 1 105 ? 7.863 -2.07 -10.984 1 98.5 105 VAL A C 1
ATOM 803 O O . VAL A 1 105 ? 6.855 -1.776 -11.633 1 98.5 105 VAL A O 1
ATOM 806 N N . VAL A 1 106 ? 7.887 -3.094 -10.18 1 98.56 106 VAL A N 1
ATOM 807 C CA . VAL A 1 106 ? 6.715 -3.893 -9.836 1 98.56 106 VAL A CA 1
ATOM 808 C C . VAL A 1 106 ? 6.301 -3.617 -8.398 1 98.56 106 VAL A C 1
ATOM 810 O O . VAL A 1 106 ? 7.086 -3.818 -7.465 1 98.56 106 VAL A O 1
ATOM 813 N N . PRO A 1 107 ? 5.066 -3.131 -8.188 1 98.69 107 PRO A N 1
ATOM 814 C CA . PRO A 1 107 ? 4.637 -2.83 -6.82 1 98.69 107 PRO A CA 1
ATOM 815 C C . PRO A 1 107 ? 4.469 -4.082 -5.965 1 98.69 107 PRO A C 1
ATOM 817 O O . PRO A 1 107 ? 4.465 -5.199 -6.492 1 98.69 107 PRO A O 1
ATOM 820 N N . GLY A 1 108 ? 4.434 -3.936 -4.688 1 98.38 108 GLY A N 1
ATOM 821 C CA . GLY A 1 108 ? 4.215 -5.004 -3.729 1 98.38 108 GLY A CA 1
ATOM 822 C C . GLY A 1 108 ? 3.352 -4.586 -2.553 1 98.38 108 GLY A C 1
ATOM 823 O O . GLY A 1 108 ? 2.959 -3.422 -2.449 1 98.38 108 GLY A O 1
ATOM 824 N N . VAL A 1 109 ? 3.047 -5.512 -1.696 1 98.44 109 VAL A N 1
ATOM 825 C CA . VAL A 1 109 ? 2.271 -5.254 -0.488 1 98.44 109 VAL A CA 1
ATOM 826 C C . VAL A 1 109 ? 3.166 -4.621 0.575 1 98.44 109 VAL A C 1
ATOM 828 O O . VAL A 1 109 ? 4.188 -5.195 0.96 1 98.44 109 VAL A O 1
ATOM 831 N N . SER A 1 110 ? 2.803 -3.469 1.017 1 97.81 110 SER A N 1
ATOM 832 C CA . SER A 1 110 ? 3.582 -2.791 2.047 1 97.81 110 SER A CA 1
ATOM 833 C C . SER A 1 110 ? 3.344 -3.412 3.42 1 97.81 110 SER A C 1
ATOM 835 O O . SER A 1 110 ? 2.291 -4.008 3.662 1 97.81 110 SER A O 1
ATOM 837 N N . SER A 1 111 ? 4.297 -3.195 4.297 1 96.62 111 SER A N 1
ATOM 838 C CA . SER A 1 111 ? 4.211 -3.773 5.633 1 96.62 111 SER A CA 1
ATOM 839 C C . SER A 1 111 ? 3.047 -3.182 6.418 1 96.62 111 SER A C 1
ATOM 841 O O . SER A 1 111 ? 2.408 -3.877 7.215 1 96.62 111 SER A O 1
ATOM 843 N N . PHE A 1 112 ? 2.717 -1.899 6.238 1 98 112 PHE A N 1
ATOM 844 C CA . PHE A 1 112 ? 1.687 -1.293 7.07 1 98 112 PHE A CA 1
ATOM 845 C C . PHE A 1 112 ? 0.305 -1.811 6.688 1 98 112 PHE A C 1
ATOM 847 O O . PHE A 1 112 ? -0.546 -2.021 7.555 1 98 112 PHE A O 1
ATOM 854 N N . THR A 1 113 ? 0.072 -2.092 5.348 1 98.38 113 THR A N 1
ATOM 855 C CA . THR A 1 113 ? -1.217 -2.66 4.965 1 98.38 113 THR A CA 1
ATOM 856 C C . THR A 1 113 ? -1.293 -4.137 5.348 1 98.38 113 THR A C 1
ATOM 858 O O . THR A 1 113 ? -2.363 -4.637 5.699 1 98.38 113 THR A O 1
ATOM 861 N N . ALA A 1 114 ? -0.154 -4.809 5.266 1 97.94 114 ALA A N 1
ATOM 862 C CA . ALA A 1 114 ? -0.113 -6.191 5.734 1 97.94 114 ALA A CA 1
ATOM 863 C C . ALA A 1 114 ? -0.458 -6.277 7.219 1 97.94 114 ALA A C 1
ATOM 865 O O . ALA A 1 114 ? -1.263 -7.117 7.625 1 97.94 114 ALA A O 1
ATOM 866 N N . ALA A 1 115 ? 0.151 -5.406 8.023 1 98.06 115 ALA A N 1
ATOM 867 C CA . ALA A 1 115 ? -0.141 -5.367 9.453 1 98.06 115 ALA A CA 1
ATOM 868 C C . ALA A 1 115 ? -1.622 -5.102 9.703 1 98.06 115 ALA A C 1
ATOM 870 O O . ALA A 1 115 ? -2.262 -5.797 10.5 1 98.06 115 ALA A O 1
ATOM 871 N N . ALA A 1 116 ? -2.141 -4.125 9.016 1 98.19 116 ALA A N 1
ATOM 872 C CA . ALA A 1 116 ? -3.547 -3.756 9.156 1 98.19 116 ALA A CA 1
ATOM 873 C C . ALA A 1 116 ? -4.457 -4.934 8.82 1 98.19 116 ALA A C 1
ATOM 875 O O . ALA A 1 116 ? -5.391 -5.238 9.57 1 98.19 116 ALA A O 1
ATOM 876 N N . ALA A 1 117 ? -4.176 -5.586 7.734 1 97.5 117 ALA A N 1
ATOM 877 C CA . ALA A 1 117 ? -5.004 -6.691 7.266 1 97.5 117 ALA A CA 1
ATOM 878 C C . ALA A 1 117 ? -4.918 -7.883 8.219 1 97.5 117 ALA A C 1
ATOM 880 O O . ALA A 1 117 ? -5.938 -8.367 8.719 1 97.5 117 ALA A O 1
ATOM 881 N N . LEU A 1 118 ? -3.705 -8.289 8.523 1 95.94 118 LEU A N 1
ATOM 882 C CA . LEU A 1 118 ? -3.471 -9.516 9.266 1 95.94 118 LEU A CA 1
ATOM 883 C C . LEU A 1 118 ? -3.949 -9.383 10.711 1 95.94 118 LEU A C 1
ATOM 885 O O . LEU A 1 118 ? -4.445 -10.344 11.297 1 95.94 118 LEU A O 1
ATOM 889 N N . TYR A 1 119 ? -3.83 -8.188 11.227 1 96.88 119 TYR A N 1
ATOM 890 C CA . TYR A 1 119 ? -4.172 -7.996 12.633 1 96.88 119 TYR A CA 1
ATOM 891 C C . TYR A 1 119 ? -5.434 -7.152 12.773 1 96.88 119 TYR A C 1
ATOM 893 O O . TYR A 1 119 ? -5.793 -6.742 13.883 1 96.88 119 TYR A O 1
ATOM 901 N N . GLN A 1 120 ? -6.07 -6.895 11.664 1 96.5 120 GLN A N 1
ATOM 902 C CA . GLN A 1 120 ? -7.371 -6.238 11.578 1 96.5 120 GLN A CA 1
ATOM 903 C C . GLN A 1 120 ? -7.363 -4.898 12.305 1 96.5 120 GLN A C 1
ATOM 905 O O . GLN A 1 120 ? -8.234 -4.629 13.133 1 96.5 120 GLN A O 1
ATOM 910 N N . ILE A 1 121 ? -6.352 -4.137 12.039 1 97.44 121 ILE A N 1
ATOM 911 C CA . ILE A 1 121 ? -6.215 -2.76 12.508 1 97.44 121 ILE A CA 1
ATOM 912 C C . ILE A 1 121 ? -6.777 -1.804 11.461 1 97.44 121 ILE A C 1
ATOM 914 O O . ILE A 1 121 ? -6.281 -1.746 10.336 1 97.44 121 ILE A O 1
ATOM 918 N N . GLU A 1 122 ? -7.785 -1.071 11.805 1 96.81 122 GLU A N 1
ATOM 919 C CA . GLU A 1 122 ? -8.344 -0.107 10.859 1 96.81 122 GLU A CA 1
ATOM 920 C C . GLU A 1 122 ? -7.395 1.07 10.648 1 96.81 122 GLU A C 1
ATOM 922 O O . GLU A 1 122 ? -7.078 1.796 11.594 1 96.81 122 GLU A O 1
ATOM 927 N N . LEU A 1 123 ? -6.949 1.229 9.422 1 97.75 123 LEU A N 1
ATOM 928 C CA . LEU A 1 123 ? -6.199 2.438 9.094 1 97.75 123 LEU A CA 1
ATOM 929 C C . LEU A 1 123 ? -7.145 3.611 8.844 1 97.75 123 LEU A C 1
ATOM 931 O O . LEU A 1 123 ? -6.812 4.754 9.164 1 97.75 123 LEU A O 1
ATOM 935 N N . THR A 1 124 ? -8.242 3.295 8.195 1 96.06 124 THR A N 1
ATOM 936 C CA . THR A 1 124 ? -9.344 4.215 7.961 1 96.06 124 THR A CA 1
ATOM 937 C C . THR A 1 124 ? -10.688 3.525 8.203 1 96.06 124 THR A C 1
ATOM 939 O O . THR A 1 124 ? -10.828 2.328 7.941 1 96.06 124 THR A O 1
ATOM 942 N N . ASP A 1 125 ? -11.617 4.277 8.75 1 91.31 125 ASP A N 1
ATOM 943 C CA . ASP A 1 125 ? -12.969 3.746 8.938 1 91.31 125 ASP A CA 1
ATOM 944 C C . ASP A 1 125 ? -14.016 4.684 8.344 1 91.31 125 ASP A C 1
ATOM 946 O O . ASP A 1 125 ? -15.219 4.414 8.422 1 91.31 125 ASP A O 1
ATOM 950 N N . GLY A 1 126 ? -13.547 5.762 7.766 1 86.38 126 GLY A N 1
ATOM 951 C CA . GLY A 1 126 ? -14.422 6.723 7.117 1 86.38 126 GLY A CA 1
ATOM 952 C C . GLY A 1 126 ? -15.156 7.613 8.102 1 86.38 126 GLY A C 1
ATOM 953 O O . GLY A 1 126 ? -15.945 8.469 7.691 1 86.38 126 GLY A O 1
ATOM 954 N N . GLU A 1 127 ? -14.953 7.457 9.367 1 91.06 127 GLU A N 1
ATOM 955 C CA . GLU A 1 127 ? -15.594 8.242 10.414 1 91.06 127 GLU A CA 1
ATOM 956 C C . GLU A 1 127 ? -14.555 8.953 11.289 1 91.06 127 GLU A C 1
ATOM 958 O O . GLU A 1 127 ? -14.195 10.102 11.023 1 91.06 127 GLU A O 1
ATOM 963 N N . ALA A 1 128 ? -13.977 8.211 12.172 1 91.81 128 ALA A N 1
ATOM 964 C CA . ALA A 1 128 ? -12.977 8.773 13.078 1 91.81 128 ALA A CA 1
ATOM 965 C C . ALA A 1 128 ? -11.586 8.711 12.469 1 91.81 128 ALA A C 1
ATOM 967 O O . ALA A 1 128 ? -10.695 9.469 12.859 1 91.81 128 ALA A O 1
ATOM 968 N N . LEU A 1 129 ? -11.383 7.812 11.586 1 95.06 129 LEU A N 1
ATOM 969 C CA . LEU A 1 129 ? -10.125 7.641 10.875 1 95.06 129 LEU A CA 1
ATOM 970 C C . LEU A 1 129 ? -10.297 7.938 9.391 1 95.06 129 LEU A C 1
ATOM 972 O O . LEU A 1 129 ? -10.688 7.062 8.617 1 95.06 129 LEU A O 1
ATOM 976 N N . ARG A 1 130 ? -9.875 9.156 9.062 1 93.62 130 ARG A N 1
ATOM 977 C CA . ARG A 1 130 ? -10.258 9.656 7.738 1 93.62 130 ARG A CA 1
ATOM 978 C C . ARG A 1 130 ? -9.039 9.805 6.84 1 93.62 130 ARG A C 1
ATOM 980 O O . ARG A 1 130 ? -9.164 9.906 5.617 1 93.62 130 ARG A O 1
ATOM 987 N N . HIS A 1 131 ? -7.875 9.93 7.359 1 94.38 131 HIS A N 1
ATOM 988 C CA . HIS A 1 131 ? -6.645 10.125 6.602 1 94.38 131 HIS A CA 1
ATOM 989 C C . HIS A 1 131 ? -5.484 9.359 7.223 1 94.38 131 HIS A C 1
ATOM 991 O O . HIS A 1 131 ? -5.5 9.07 8.422 1 94.38 131 HIS A O 1
ATOM 997 N N . VAL A 1 132 ? -4.516 9.008 6.418 1 97.31 132 VAL A N 1
ATOM 998 C CA . VAL A 1 132 ? -3.334 8.273 6.852 1 97.31 132 VAL A CA 1
ATOM 999 C C . VAL A 1 132 ? -2.074 9.039 6.449 1 97.31 132 VAL A C 1
ATOM 1001 O O . VAL A 1 132 ? -1.97 9.523 5.324 1 97.31 132 VAL A O 1
ATOM 1004 N N . ALA A 1 133 ? -1.153 9.156 7.367 1 96.81 133 ALA A N 1
ATOM 1005 C CA . ALA A 1 133 ? 0.166 9.695 7.043 1 96.81 133 ALA A CA 1
ATOM 1006 C C . ALA A 1 133 ? 1.249 8.633 7.227 1 96.81 133 ALA A C 1
ATOM 1008 O O . ALA A 1 133 ? 1.266 7.926 8.234 1 96.81 133 ALA A O 1
ATOM 1009 N N . LEU A 1 134 ? 2.043 8.477 6.258 1 97.94 134 LEU A N 1
ATOM 1010 C CA . LEU A 1 134 ? 3.199 7.59 6.289 1 97.94 134 LEU A CA 1
ATOM 1011 C C . LEU A 1 134 ? 4.48 8.375 6.551 1 97.94 134 LEU A C 1
ATOM 1013 O O . LEU A 1 134 ? 4.867 9.227 5.75 1 97.94 134 LEU A O 1
ATOM 1017 N N . LEU A 1 135 ? 5.129 8.055 7.645 1 96.75 135 LEU A N 1
ATOM 1018 C CA . LEU A 1 135 ? 6.367 8.688 8.078 1 96.75 135 LEU A CA 1
ATOM 1019 C C . LEU A 1 135 ? 7.473 7.656 8.273 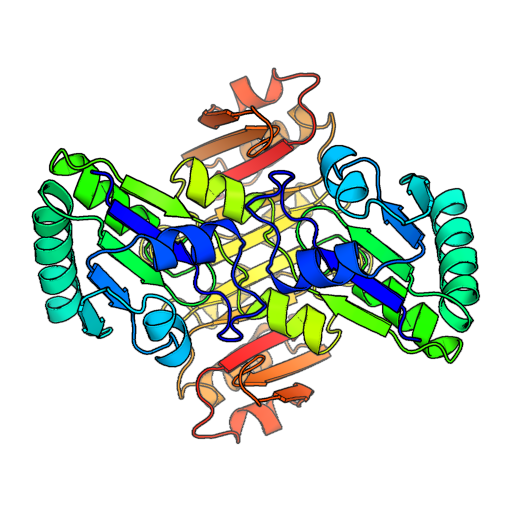1 96.75 135 LEU A C 1
ATOM 1021 O O . LEU A 1 135 ? 7.191 6.469 8.461 1 96.75 135 LEU A O 1
ATOM 1025 N N . ALA A 1 136 ? 8.648 8.141 8.195 1 96.12 136 ALA A N 1
ATOM 1026 C CA . ALA A 1 136 ? 9.781 7.242 8.422 1 96.12 136 ALA A CA 1
ATOM 1027 C C . ALA A 1 136 ? 10.992 8.008 8.938 1 96.12 136 ALA A C 1
ATOM 1029 O O . ALA A 1 136 ? 11.102 9.219 8.734 1 96.12 136 ALA A O 1
ATOM 1030 N N . TYR A 1 137 ? 11.844 7.277 9.68 1 93.56 137 TYR A N 1
ATOM 1031 C CA . TYR A 1 137 ? 13.18 7.816 9.945 1 93.56 137 TYR A CA 1
ATOM 1032 C C . TYR A 1 137 ? 14.031 7.809 8.68 1 93.56 137 TYR A C 1
ATOM 1034 O O . TYR A 1 137 ? 13.852 6.953 7.812 1 93.56 137 TYR A O 1
ATOM 1042 N N . PRO A 1 138 ? 14.875 8.766 8.602 1 92.38 138 PRO A N 1
ATOM 1043 C CA . PRO A 1 138 ? 15.234 9.758 9.617 1 92.38 138 PRO A CA 1
ATOM 1044 C C . PRO A 1 138 ? 14.352 11 9.562 1 92.38 138 PRO A C 1
ATOM 1046 O O . PRO A 1 138 ? 14.586 11.961 10.305 1 92.38 138 PRO A O 1
ATOM 1049 N N . ASN A 1 139 ? 13.305 11.016 8.773 1 91.38 139 ASN A N 1
ATOM 1050 C CA . ASN A 1 139 ? 12.484 12.211 8.609 1 91.38 139 ASN A CA 1
ATOM 1051 C C . ASN A 1 139 ? 11.25 12.164 9.508 1 91.38 139 ASN A C 1
ATOM 1053 O O . ASN A 1 139 ? 10.133 12.383 9.047 1 91.38 139 ASN A O 1
ATOM 1057 N N . PHE A 1 140 ? 11.508 11.781 10.727 1 94.56 140 PHE A N 1
ATOM 1058 C CA . PHE A 1 140 ? 10.492 11.758 11.766 1 94.56 140 PHE A CA 1
ATOM 1059 C C . PHE A 1 140 ? 10.945 12.547 12.992 1 94.56 140 PHE A C 1
ATOM 1061 O O . PHE A 1 140 ? 12.109 12.469 13.391 1 94.56 140 PHE A O 1
ATOM 1068 N N . GLY A 1 141 ? 10 13.305 13.555 1 94 141 GLY A N 1
ATOM 1069 C CA . GLY A 1 141 ? 10.258 14.078 14.758 1 94 141 GLY A CA 1
ATOM 1070 C C . GLY A 1 141 ? 9.102 14.984 15.141 1 94 141 GLY A C 1
ATOM 1071 O O . GLY A 1 141 ? 8.062 14.992 14.477 1 94 141 GLY A O 1
ATOM 1072 N N . PRO A 1 142 ? 9.297 15.742 16.25 1 93.25 142 PRO A N 1
ATOM 1073 C CA . PRO A 1 142 ? 8.219 16.609 16.734 1 93.25 142 PRO A CA 1
ATOM 1074 C C . PRO A 1 142 ? 7.738 17.594 15.672 1 93.25 142 PRO A C 1
ATOM 1076 O O . PRO A 1 142 ? 6.531 17.828 15.531 1 93.25 142 PRO A O 1
ATOM 1079 N N . GLY A 1 143 ? 8.664 18.219 14.922 1 90.25 143 GLY A N 1
ATOM 1080 C CA . GLY A 1 143 ? 8.289 19.172 13.891 1 90.25 143 GLY A CA 1
ATOM 1081 C C . GLY A 1 143 ? 7.422 18.562 12.805 1 90.25 143 GLY A C 1
ATOM 1082 O O . GLY A 1 143 ? 6.484 19.203 12.328 1 90.25 143 GLY A O 1
ATOM 1083 N N . VAL A 1 144 ? 7.676 17.328 12.461 1 90.81 144 VAL A N 1
ATOM 1084 C CA . VAL A 1 144 ? 6.922 16.641 11.414 1 90.81 144 VAL A CA 1
ATOM 1085 C C . VAL A 1 144 ? 5.492 16.391 11.891 1 90.81 144 VAL A C 1
ATOM 1087 O O . VAL A 1 144 ? 4.535 16.656 11.172 1 90.81 144 VAL A O 1
ATOM 1090 N N . LEU A 1 145 ? 5.316 15.922 13.133 1 91.88 145 LEU A N 1
ATOM 1091 C CA . LEU A 1 145 ? 3.99 15.602 13.641 1 91.88 145 LEU A CA 1
ATOM 1092 C C . LEU A 1 145 ? 3.172 16.875 13.867 1 91.88 145 LEU A C 1
ATOM 1094 O O . LEU A 1 145 ? 1.939 16.828 13.852 1 91.88 145 LEU A O 1
ATOM 1098 N N . LYS A 1 146 ? 3.805 17.984 14.086 1 88.25 146 LYS A N 1
ATOM 1099 C CA . LYS A 1 146 ? 3.107 19.266 14.211 1 88.25 146 LYS A CA 1
ATOM 1100 C C . LYS A 1 146 ? 2.48 19.688 12.891 1 88.25 146 LYS A C 1
ATOM 1102 O O . LYS A 1 146 ? 1.449 20.359 12.867 1 88.25 146 LYS A O 1
ATOM 1107 N N . GLU A 1 147 ? 3.102 19.203 11.828 1 84.94 147 GLU A N 1
ATOM 1108 C CA . GLU A 1 147 ? 2.672 19.641 10.5 1 84.94 147 GLU A CA 1
ATOM 1109 C C . GLU A 1 147 ? 1.79 18.578 9.836 1 84.94 147 GLU A C 1
ATOM 1111 O O . GLU A 1 147 ? 0.88 18.906 9.07 1 84.94 147 GLU A O 1
ATOM 1116 N N . VAL A 1 148 ? 2.107 17.406 10.055 1 86.31 148 VAL A N 1
ATOM 1117 C CA . VAL A 1 148 ? 1.377 16.297 9.438 1 86.31 148 VAL A CA 1
ATOM 1118 C C . VAL A 1 148 ? 0.414 15.688 10.445 1 86.31 148 VAL A C 1
ATOM 1120 O O . VAL A 1 148 ? 0.683 14.617 11 1 86.31 148 VAL A O 1
ATOM 1123 N N . ARG A 1 149 ? -0.744 16.312 10.625 1 85.81 149 ARG A N 1
ATOM 1124 C CA . ARG A 1 149 ? -1.726 15.883 11.609 1 85.81 149 ARG A CA 1
ATOM 1125 C C . ARG A 1 149 ? -2.773 14.969 10.984 1 85.81 149 ARG A C 1
ATOM 1127 O O . ARG A 1 149 ? -3.82 15.438 10.531 1 85.81 149 ARG A O 1
ATOM 1134 N N . ALA A 1 150 ? -2.543 13.703 10.844 1 91.62 150 ALA A N 1
ATOM 1135 C CA . ALA A 1 150 ? -3.488 12.742 10.281 1 91.62 150 ALA A CA 1
ATOM 1136 C C . ALA A 1 150 ? -4.113 11.883 11.383 1 91.62 150 ALA A C 1
ATOM 1138 O O . ALA A 1 150 ? -3.535 11.727 12.461 1 91.62 150 ALA A O 1
ATOM 1139 N N . ASP A 1 151 ? -5.305 11.367 11.094 1 95.06 151 ASP A N 1
ATOM 1140 C CA . ASP A 1 151 ? -6.02 10.531 12.062 1 95.06 151 ASP A CA 1
ATOM 1141 C C . ASP A 1 151 ? -5.25 9.242 12.352 1 95.06 151 ASP A C 1
ATOM 1143 O O . ASP A 1 151 ? -5.348 8.688 13.445 1 95.06 151 ASP A O 1
ATOM 1147 N N . THR A 1 152 ? -4.566 8.75 11.391 1 97.19 152 THR A N 1
ATOM 1148 C CA . THR A 1 152 ? -3.695 7.59 11.531 1 97.19 152 THR A CA 1
ATOM 1149 C C . THR A 1 152 ? -2.285 7.914 11.039 1 97.19 152 THR A C 1
ATOM 1151 O O . THR A 1 152 ? -2.104 8.391 9.922 1 97.19 152 THR A O 1
ATOM 1154 N N . ILE A 1 153 ? -1.322 7.684 11.922 1 97.06 153 ILE A N 1
ATOM 1155 C CA . ILE A 1 153 ? 0.085 7.887 11.602 1 97.06 153 ILE A CA 1
ATOM 1156 C C . ILE A 1 153 ? 0.814 6.543 11.602 1 97.06 153 ILE A C 1
ATOM 1158 O O . ILE A 1 153 ? 0.688 5.762 12.547 1 97.06 153 ILE A O 1
ATOM 1162 N N . VAL A 1 154 ? 1.479 6.266 10.547 1 98.19 154 VAL A N 1
ATOM 1163 C CA . VAL A 1 154 ? 2.326 5.082 10.453 1 98.19 154 VAL A CA 1
ATOM 1164 C C . VAL A 1 154 ? 3.795 5.496 10.398 1 98.19 154 VAL A C 1
ATOM 1166 O O . VAL A 1 154 ? 4.184 6.32 9.57 1 98.19 154 VAL A O 1
ATOM 1169 N N . ILE A 1 155 ? 4.613 4.941 11.266 1 97.75 155 ILE A N 1
ATOM 1170 C CA . ILE A 1 155 ? 6.027 5.293 11.352 1 97.75 155 ILE A CA 1
ATOM 1171 C C . ILE A 1 155 ? 6.887 4.082 11 1 97.75 155 ILE A C 1
ATOM 1173 O O . ILE A 1 155 ? 6.844 3.062 11.688 1 97.75 155 ILE A O 1
ATOM 1177 N N . PHE A 1 156 ? 7.648 4.27 9.938 1 96.25 156 PHE A N 1
ATOM 1178 C CA . PHE A 1 156 ? 8.531 3.227 9.422 1 96.25 156 PHE A CA 1
ATOM 1179 C C . PHE A 1 156 ? 9.969 3.455 9.891 1 96.25 156 PHE A C 1
ATOM 1181 O O . PHE A 1 156 ? 10.305 4.547 10.352 1 96.25 156 PHE A O 1
ATOM 1188 N N . MET A 1 157 ? 10.82 2.436 9.789 1 92.44 157 MET A N 1
ATOM 1189 C CA . MET A 1 157 ? 12.281 2.461 9.82 1 92.44 157 MET A CA 1
ATOM 1190 C C . MET A 1 157 ? 12.781 3.072 11.125 1 92.44 157 MET A C 1
ATOM 1192 O O . MET A 1 157 ? 13.75 3.836 11.117 1 92.44 157 MET A O 1
ATOM 1196 N N . MET A 1 158 ? 12.133 2.795 12.234 1 90.06 158 MET A N 1
ATOM 1197 C CA . MET A 1 158 ? 12.531 3.416 13.492 1 90.06 158 MET A CA 1
ATOM 1198 C C . MET A 1 158 ? 13.719 2.688 14.109 1 90.06 158 MET A C 1
ATOM 1200 O O . MET A 1 158 ? 14.422 3.24 14.961 1 90.06 158 MET A O 1
ATOM 1204 N N . GLY A 1 159 ? 13.906 1.453 13.727 1 84.38 159 GLY A N 1
ATOM 1205 C CA . GLY A 1 159 ? 14.984 0.708 14.359 1 84.38 159 GLY A CA 1
ATOM 1206 C C . GLY A 1 159 ? 14.844 0.616 15.867 1 84.38 159 GLY A C 1
ATOM 1207 O O . GLY A 1 159 ? 13.789 0.217 16.375 1 84.38 159 GLY A O 1
ATOM 1208 N N . ASP A 1 160 ? 15.891 1.21 16.5 1 89.44 160 ASP A N 1
ATOM 1209 C CA . ASP A 1 160 ? 15.906 1.144 17.953 1 89.44 160 ASP A CA 1
ATOM 1210 C C . ASP A 1 160 ? 15.398 2.447 18.562 1 89.44 160 ASP A C 1
ATOM 1212 O O . ASP A 1 160 ? 15.633 2.719 19.75 1 89.44 160 ASP A O 1
ATOM 1216 N N . ARG A 1 161 ? 14.633 3.148 17.812 1 94.75 161 ARG A N 1
ATOM 1217 C CA . ARG A 1 161 ? 14.258 4.484 18.266 1 94.75 161 ARG A CA 1
ATOM 1218 C C . ARG A 1 161 ? 12.836 4.496 18.812 1 94.75 161 ARG A C 1
ATOM 1220 O O . ARG A 1 161 ? 12.156 5.527 18.781 1 94.75 161 ARG A O 1
ATOM 1227 N N . LEU A 1 162 ? 12.398 3.377 19.281 1 96.5 162 LEU A N 1
ATOM 1228 C CA . LEU A 1 162 ? 11.039 3.256 19.812 1 96.5 162 LEU A CA 1
ATOM 1229 C C . LEU A 1 162 ? 10.812 4.219 20.969 1 96.5 162 LEU A C 1
ATOM 1231 O O . LEU A 1 162 ? 9.766 4.852 21.062 1 96.5 162 LEU A O 1
ATOM 1235 N N . PRO A 1 163 ? 11.836 4.367 21.891 1 96.75 163 PRO A N 1
ATOM 1236 C CA . PRO A 1 163 ? 11.641 5.355 22.953 1 96.75 163 PRO A CA 1
ATOM 1237 C C . PRO A 1 163 ? 11.438 6.77 22.422 1 96.75 163 PRO A C 1
ATOM 1239 O O . PRO A 1 163 ? 10.602 7.516 22.938 1 96.75 163 PRO A O 1
ATOM 1242 N N . GLU A 1 164 ? 12.203 7.078 21.438 1 96.5 164 GLU A N 1
ATOM 1243 C CA . GLU A 1 164 ? 12.055 8.391 20.828 1 96.5 164 GLU A CA 1
ATOM 1244 C C . GLU A 1 164 ? 10.68 8.555 20.188 1 96.5 164 GLU A C 1
ATOM 1246 O O . GLU A 1 164 ? 10.031 9.594 20.359 1 96.5 164 GLU A O 1
ATOM 1251 N N . VAL A 1 165 ? 10.203 7.555 19.469 1 97.06 165 VAL A N 1
ATOM 1252 C CA . VAL A 1 165 ? 8.891 7.57 18.844 1 97.06 165 VAL A CA 1
ATOM 1253 C C . VAL A 1 165 ? 7.812 7.773 19.906 1 97.06 165 VAL A C 1
ATOM 1255 O O . VAL A 1 165 ? 6.934 8.625 19.75 1 97.06 165 VAL A O 1
ATOM 1258 N N . ALA A 1 166 ? 7.953 7.031 20.922 1 97.12 166 ALA A N 1
ATOM 1259 C CA . ALA A 1 166 ? 6.988 7.113 22.016 1 97.12 166 ALA A CA 1
ATOM 1260 C C . ALA A 1 166 ? 6.941 8.516 22.594 1 97.12 166 ALA A C 1
ATOM 1262 O O . ALA A 1 166 ? 5.859 9.055 22.844 1 97.12 166 ALA A O 1
ATOM 1263 N N . GLY A 1 167 ? 8.102 9.07 22.844 1 96.75 167 GLY A N 1
ATOM 1264 C CA . GLY A 1 167 ? 8.18 10.414 23.375 1 96.75 167 GLY A CA 1
ATOM 1265 C C . GLY A 1 167 ? 7.543 11.461 22.484 1 96.75 167 GLY A C 1
ATOM 1266 O O . GLY A 1 167 ? 6.793 12.32 22.953 1 96.75 167 GLY A O 1
ATOM 1267 N N . VAL A 1 168 ? 7.805 11.391 21.188 1 96.31 168 VAL A N 1
ATOM 1268 C CA . VAL A 1 168 ? 7.266 12.344 20.219 1 96.31 168 VAL A CA 1
ATOM 1269 C C . VAL A 1 168 ? 5.746 12.219 20.156 1 96.31 168 VAL A C 1
ATOM 1271 O O . VAL A 1 168 ? 5.035 13.227 20.156 1 96.31 168 VAL A O 1
ATOM 1274 N N . LEU A 1 169 ? 5.234 10.977 20.141 1 96.31 169 LEU A N 1
ATOM 1275 C CA . LEU A 1 169 ? 3.795 10.75 20.109 1 96.31 169 LEU A CA 1
ATOM 1276 C C . LEU A 1 169 ? 3.119 11.312 21.344 1 96.31 169 LEU A C 1
ATOM 1278 O O . LEU A 1 169 ? 2.107 12.008 21.25 1 96.31 169 LEU A O 1
ATOM 1282 N N . ALA A 1 170 ? 3.721 11.039 22.422 1 94.62 170 ALA A N 1
ATOM 1283 C CA . ALA A 1 170 ? 3.145 11.492 23.688 1 94.62 170 ALA A CA 1
ATOM 1284 C C . ALA A 1 170 ? 3.096 13.016 23.75 1 94.62 170 ALA A C 1
ATOM 1286 O O . ALA A 1 170 ? 2.104 13.594 24.203 1 94.62 170 ALA A O 1
ATOM 1287 N N . GLU A 1 171 ? 4.109 13.617 23.297 1 93.56 171 GLU A N 1
ATOM 1288 C CA . GLU A 1 171 ? 4.258 15.062 23.422 1 93.56 171 GLU A CA 1
ATOM 1289 C C . GLU A 1 171 ? 3.428 15.805 22.375 1 93.56 171 GLU A C 1
ATOM 1291 O O . GLU A 1 171 ? 2.807 16.828 22.688 1 93.56 171 GLU A O 1
ATOM 1296 N N . GLU A 1 172 ? 3.402 15.297 21.188 1 92.62 172 GLU A N 1
ATOM 1297 C CA . GLU A 1 172 ? 2.898 16.094 20.078 1 92.62 172 GLU A CA 1
ATOM 1298 C C . GLU A 1 172 ? 1.441 15.766 19.781 1 92.62 172 GLU A C 1
ATOM 1300 O O . GLU A 1 172 ? 0.703 16.594 19.25 1 92.62 172 GLU A O 1
ATOM 1305 N N . CYS A 1 173 ? 0.943 14.562 20.062 1 87.62 173 CYS A N 1
ATOM 1306 C CA . CYS A 1 173 ? -0.397 14.281 19.547 1 87.62 173 CYS A CA 1
ATOM 1307 C C . CYS A 1 173 ? -1.19 13.445 20.562 1 87.62 173 CYS A C 1
ATOM 1309 O O . CYS A 1 173 ? -2.422 13.461 20.547 1 87.62 173 CYS A O 1
ATOM 1311 N N . ASP A 1 174 ? -0.537 12.75 21.5 1 89.25 174 ASP A N 1
ATOM 1312 C CA . ASP A 1 174 ? -1.229 11.938 22.5 1 89.25 174 ASP A CA 1
ATOM 1313 C C . ASP A 1 174 ? -2.27 11.039 21.844 1 89.25 174 ASP A C 1
ATOM 1315 O O . ASP A 1 174 ? -3.469 11.172 22.094 1 89.25 174 ASP A O 1
ATOM 1319 N N . PRO A 1 175 ? -1.812 10.047 21.141 1 95.44 175 PRO A N 1
ATOM 1320 C CA . PRO A 1 175 ? -2.744 9.203 20.391 1 95.44 175 PRO A CA 1
ATOM 1321 C C . PRO A 1 175 ? -3.662 8.383 21.297 1 95.44 175 PRO A C 1
ATOM 1323 O O . PRO A 1 175 ? -3.27 8.016 22.406 1 95.44 175 PRO A O 1
ATOM 1326 N N . GLU A 1 176 ? -4.887 8.102 20.812 1 95.62 176 GLU A N 1
ATOM 1327 C CA . GLU A 1 176 ? -5.836 7.254 21.531 1 95.62 176 GLU A CA 1
ATOM 1328 C C . GLU A 1 176 ? -5.383 5.801 21.547 1 95.62 176 GLU A C 1
ATOM 1330 O O . GLU A 1 176 ? -5.578 5.09 22.547 1 95.62 176 GLU A O 1
ATOM 1335 N N . ARG A 1 177 ? -4.82 5.355 20.453 1 97.44 177 ARG A N 1
ATOM 1336 C CA . ARG A 1 177 ? -4.336 3.984 20.328 1 97.44 177 ARG A CA 1
ATOM 1337 C C . ARG A 1 177 ? -2.975 3.951 19.641 1 97.44 177 ARG A C 1
ATOM 1339 O O . ARG A 1 177 ? -2.721 4.727 18.719 1 97.44 177 ARG A O 1
ATOM 1346 N N . VAL A 1 178 ? -2.125 3.041 20.109 1 98.12 178 VAL A N 1
ATOM 1347 C CA . VAL A 1 178 ? -0.813 2.816 19.5 1 98.12 178 VAL A CA 1
ATOM 1348 C C . VAL A 1 178 ? -0.579 1.317 19.328 1 98.12 178 VAL A C 1
ATOM 1350 O O . VAL A 1 178 ? -0.828 0.529 20.234 1 98.12 178 VAL A O 1
ATOM 1353 N N . PHE A 1 179 ? -0.164 0.94 18.125 1 98.38 179 PHE A N 1
ATOM 1354 C CA . PHE A 1 179 ? 0.172 -0.448 17.828 1 98.38 179 PHE A CA 1
ATOM 1355 C C . PHE A 1 179 ? 1.645 -0.581 17.469 1 98.38 179 PHE A C 1
ATOM 1357 O O . PHE A 1 179 ? 2.162 0.202 16.656 1 98.38 179 PHE A O 1
ATOM 1364 N N . LEU A 1 180 ? 2.328 -1.51 18.062 1 98.06 180 LEU A N 1
ATOM 1365 C CA . LEU A 1 180 ? 3.637 -1.97 17.609 1 98.06 180 LEU A CA 1
ATOM 1366 C C . LEU A 1 180 ? 3.514 -3.26 16.812 1 98.06 180 LEU A C 1
ATOM 1368 O O . LEU A 1 180 ? 2.971 -4.25 17.297 1 98.06 180 LEU A O 1
ATOM 1372 N N . CYS A 1 181 ? 3.916 -3.246 15.578 1 97.62 181 CYS A N 1
ATOM 1373 C CA . CYS A 1 181 ? 3.854 -4.41 14.703 1 97.62 181 CYS A CA 1
ATOM 1374 C C . CYS A 1 181 ? 5.25 -4.852 14.281 1 97.62 181 CYS A C 1
ATOM 1376 O O . CYS A 1 181 ? 5.977 -4.098 13.633 1 97.62 181 CYS A O 1
ATOM 1378 N N . ALA A 1 182 ? 5.605 -6.105 14.617 1 95.19 182 ALA A N 1
ATOM 1379 C CA . ALA A 1 182 ? 6.938 -6.645 14.352 1 95.19 182 ALA A CA 1
ATOM 1380 C C . ALA A 1 182 ? 6.859 -7.922 13.523 1 95.19 182 ALA A C 1
ATOM 1382 O O . ALA A 1 182 ? 6.059 -8.812 13.82 1 95.19 182 ALA A O 1
ATOM 1383 N N . GLY A 1 183 ? 7.684 -7.953 12.477 1 92.56 183 GLY A N 1
ATOM 1384 C CA . GLY A 1 183 ? 7.75 -9.172 11.68 1 92.56 183 GLY A CA 1
ATOM 1385 C C . GLY A 1 183 ? 6.387 -9.672 11.242 1 92.56 183 GLY A C 1
ATOM 1386 O O . GLY A 1 183 ? 6.078 -10.859 11.375 1 92.56 183 GLY A O 1
ATOM 1387 N N . VAL A 1 184 ? 5.426 -8.828 10.781 1 89.19 184 VAL A N 1
ATOM 1388 C CA . VAL A 1 184 ? 3.986 -9.031 10.648 1 89.19 184 VAL A CA 1
ATOM 1389 C C . VAL A 1 184 ? 3.717 -10.289 9.82 1 89.19 184 VAL A C 1
ATOM 1391 O O . VAL A 1 184 ? 2.748 -11.008 10.062 1 89.19 184 VAL A O 1
ATOM 1394 N N . THR A 1 185 ? 4.578 -10.633 8.836 1 88.75 185 THR A N 1
ATOM 1395 C CA . THR A 1 185 ? 4.215 -11.781 8.016 1 88.75 185 THR A CA 1
ATOM 1396 C C . THR A 1 185 ? 5.238 -12.906 8.18 1 88.75 185 THR A C 1
ATOM 1398 O O . THR A 1 185 ? 5.215 -13.883 7.43 1 88.75 185 THR A O 1
ATOM 1401 N N . ILE A 1 186 ? 6.16 -12.789 9.078 1 90 186 ILE A N 1
ATOM 1402 C CA . ILE A 1 186 ? 7.18 -13.82 9.242 1 90 186 ILE A CA 1
ATOM 1403 C C . ILE A 1 186 ? 7.207 -14.289 10.695 1 90 186 ILE A C 1
ATOM 1405 O O . ILE A 1 186 ? 8.273 -14.359 11.305 1 90 186 ILE A O 1
ATOM 1409 N N . GLY A 1 187 ? 6.008 -14.531 11.188 1 87.69 187 GLY A N 1
ATOM 1410 C CA . GLY A 1 187 ? 5.863 -15.133 12.508 1 87.69 187 GLY A CA 1
ATOM 1411 C C . GLY A 1 187 ? 5.887 -14.125 13.633 1 87.69 187 GLY A C 1
ATOM 1412 O O . GLY A 1 187 ? 6.137 -14.477 14.789 1 87.69 187 GLY A O 1
ATOM 1413 N N . GLY A 1 188 ? 5.633 -12.859 13.305 1 93 188 GLY A N 1
ATOM 1414 C CA . GLY A 1 188 ? 5.664 -11.836 14.336 1 93 188 GLY A CA 1
ATOM 1415 C C . GLY A 1 188 ? 4.293 -11.531 14.922 1 93 188 GLY A C 1
ATOM 1416 O O . GLY A 1 188 ? 3.484 -12.438 15.117 1 93 188 GLY A O 1
ATOM 1417 N N . TYR A 1 189 ? 4.125 -10.195 15.32 1 95 189 TYR A N 1
ATOM 1418 C CA . TYR A 1 189 ? 2.916 -9.805 16.047 1 95 189 TYR A CA 1
ATOM 1419 C C . TYR A 1 189 ? 2.619 -8.328 15.859 1 95 189 TYR A C 1
ATOM 1421 O O . TYR A 1 189 ? 3.461 -7.574 15.367 1 95 189 TYR A O 1
ATOM 1429 N N . CYS A 1 190 ? 1.404 -7.996 16.172 1 97.25 190 CYS A N 1
ATOM 1430 C CA . CYS A 1 190 ? 1.005 -6.621 16.438 1 97.25 190 CYS A CA 1
ATOM 1431 C C . CYS A 1 190 ? 0.289 -6.512 17.781 1 97.25 190 CYS A C 1
ATOM 1433 O O . CYS A 1 190 ? -0.593 -7.316 18.078 1 97.25 190 CYS A O 1
ATOM 1435 N N . GLU A 1 191 ? 0.72 -5.516 18.516 1 97.12 191 GLU A N 1
ATOM 1436 C CA . GLU A 1 191 ? 0.101 -5.363 19.828 1 97.12 191 GLU A CA 1
ATOM 1437 C C . GLU A 1 191 ? -0.211 -3.896 20.109 1 97.12 191 GLU A C 1
ATOM 1439 O O . GLU A 1 191 ? 0.551 -3.006 19.734 1 97.12 191 GLU A O 1
ATOM 1444 N N . GLU A 1 192 ? -1.332 -3.732 20.766 1 98.19 192 GLU A N 1
ATOM 1445 C CA . GLU A 1 192 ? -1.678 -2.398 21.25 1 98.19 192 GLU A CA 1
ATOM 1446 C C . GLU A 1 192 ? -0.976 -2.084 22.562 1 98.19 192 GLU A C 1
ATOM 1448 O O . GLU A 1 192 ? -0.962 -2.91 23.484 1 98.19 192 GLU A O 1
ATOM 1453 N N . LEU A 1 193 ? -0.362 -0.889 22.609 1 97.5 193 LEU A N 1
ATOM 1454 C CA . LEU A 1 193 ? 0.397 -0.485 23.781 1 97.5 193 LEU A CA 1
ATOM 1455 C C . LEU A 1 193 ? 0.188 0.996 24.078 1 97.5 193 LEU A C 1
ATOM 1457 O O . LEU A 1 193 ? -0.177 1.768 23.188 1 97.5 193 LEU A O 1
ATOM 1461 N N . SER A 1 194 ? 0.403 1.306 25.391 1 97.12 194 SER A N 1
ATOM 1462 C CA . SER A 1 194 ? 0.537 2.723 25.719 1 97.12 194 SER A CA 1
ATOM 1463 C C . 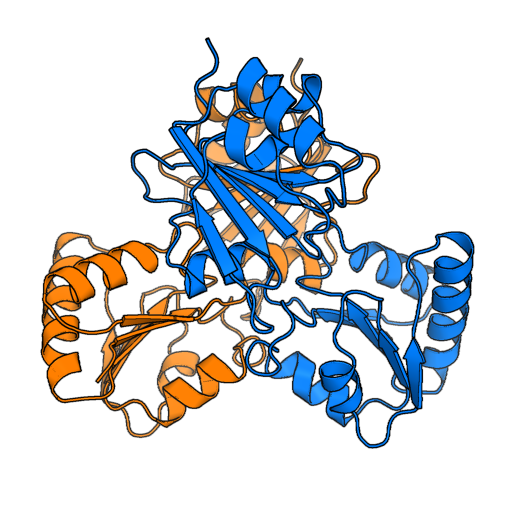SER A 1 194 ? 1.86 3.283 25.203 1 97.12 194 SER A C 1
ATOM 1465 O O . SER A 1 194 ? 2.762 2.525 24.844 1 97.12 194 SER A O 1
ATOM 1467 N N . THR A 1 195 ? 1.943 4.574 25.141 1 96.5 195 THR A N 1
ATOM 1468 C CA . THR A 1 195 ? 3.205 5.191 24.75 1 96.5 195 THR A CA 1
ATOM 1469 C C . THR A 1 195 ? 4.316 4.832 25.734 1 96.5 195 THR A C 1
ATOM 1471 O O . THR A 1 195 ? 5.477 4.699 25.344 1 96.5 195 THR A O 1
ATOM 1474 N N . GLU A 1 196 ? 3.943 4.664 27 1 96.94 196 GLU A N 1
ATOM 1475 C CA . GLU A 1 196 ? 4.914 4.254 28.016 1 96.94 196 GLU A CA 1
ATOM 1476 C C . GLU A 1 196 ? 5.434 2.846 27.734 1 96.94 196 GLU A C 1
ATOM 1478 O O . GLU A 1 196 ? 6.637 2.596 27.812 1 96.94 196 GLU A O 1
ATOM 1483 N N . GLU A 1 197 ? 4.551 1.951 27.438 1 97.69 197 GLU A N 1
ATOM 1484 C CA . GLU A 1 197 ? 4.941 0.581 27.125 1 97.69 197 GLU A CA 1
ATOM 1485 C C . GLU A 1 197 ? 5.789 0.528 25.859 1 97.69 197 GLU A C 1
ATOM 1487 O O . GLU A 1 197 ? 6.75 -0.242 25.781 1 97.69 197 GLU A O 1
ATOM 1492 N N . LEU A 1 198 ? 5.391 1.311 24.891 1 97.31 198 LEU A N 1
ATOM 1493 C CA . LEU A 1 198 ? 6.152 1.383 23.656 1 97.31 198 LEU A CA 1
ATOM 1494 C C . LEU A 1 198 ? 7.59 1.816 23.922 1 97.31 198 LEU A C 1
ATOM 1496 O O . LEU A 1 198 ? 8.523 1.268 23.328 1 97.31 198 LEU A O 1
ATOM 1500 N N . SER A 1 199 ? 7.766 2.768 24.797 1 96.94 199 SER A N 1
ATOM 1501 C CA . SER A 1 199 ? 9.078 3.322 25.125 1 96.94 199 SER A CA 1
ATOM 1502 C C . SER A 1 199 ? 9.984 2.268 25.75 1 96.94 199 SER A C 1
ATOM 1504 O O . SER A 1 199 ? 11.203 2.328 25.609 1 96.94 199 SER A O 1
ATOM 1506 N N . ALA A 1 200 ? 9.367 1.279 26.344 1 96.56 200 ALA A N 1
ATOM 1507 C CA . ALA A 1 200 ? 10.117 0.27 27.094 1 96.56 200 ALA A CA 1
ATOM 1508 C C . ALA A 1 200 ? 10.531 -0.886 26.188 1 96.56 200 ALA A C 1
ATOM 1510 O O . ALA A 1 200 ? 11.328 -1.738 26.594 1 96.56 200 ALA A O 1
ATOM 1511 N N . ARG A 1 201 ? 9.992 -0.913 24.984 1 94.69 201 ARG A N 1
ATOM 1512 C CA . ARG A 1 201 ? 10.312 -2.01 24.078 1 94.69 201 ARG A CA 1
ATOM 1513 C C . ARG A 1 201 ? 11.695 -1.835 23.469 1 94.69 201 ARG A C 1
ATOM 1515 O O . ARG A 1 201 ? 12.102 -0.717 23.156 1 94.69 201 ARG A O 1
ATOM 1522 N N . LYS A 1 202 ? 12.445 -3.037 23.391 1 90.69 202 LYS A N 1
ATOM 1523 C CA . LYS A 1 202 ? 13.789 -3.018 22.828 1 90.69 202 LYS A CA 1
ATOM 1524 C C . LYS A 1 202 ? 14 -4.184 21.859 1 90.69 202 LYS A C 1
ATOM 1526 O O . LYS A 1 202 ? 13.391 -5.246 22.031 1 90.69 202 LYS A O 1
ATOM 1531 N N . GLY A 1 203 ? 14.867 -3.926 20.828 1 87 203 GLY A N 1
ATOM 1532 C CA . GLY A 1 203 ? 15.328 -5 19.953 1 87 203 GLY A CA 1
ATOM 1533 C C . GLY A 1 203 ? 14.234 -5.547 19.062 1 87 203 GLY A C 1
ATOM 1534 O O . GLY A 1 203 ? 14.281 -6.711 18.656 1 87 203 GLY A O 1
ATOM 1535 N N . VAL A 1 204 ? 13.234 -4.754 18.781 1 86 204 VAL A N 1
ATOM 1536 C CA . VAL A 1 204 ? 12.133 -5.199 17.938 1 86 204 VAL A CA 1
ATOM 1537 C C . VAL A 1 204 ? 12.406 -4.805 16.484 1 86 204 VAL A C 1
ATOM 1539 O O . VAL A 1 204 ? 12.344 -3.625 16.125 1 86 204 VAL A O 1
ATOM 1542 N N . ARG A 1 205 ? 12.766 -5.828 15.633 1 82.38 205 ARG A N 1
ATOM 1543 C CA . ARG A 1 205 ? 13.062 -5.551 14.234 1 82.38 205 ARG A CA 1
ATOM 1544 C C . ARG A 1 205 ? 12.711 -6.746 13.352 1 82.38 205 ARG A C 1
ATOM 1546 O O . ARG A 1 205 ? 12.875 -7.898 13.766 1 82.38 205 ARG A O 1
ATOM 1553 N N . PRO A 1 206 ? 12.242 -6.387 12.219 1 88.31 206 PRO A N 1
ATOM 1554 C CA . PRO A 1 206 ? 11.711 -5.121 11.711 1 88.31 206 PRO A CA 1
ATOM 1555 C C . PRO A 1 206 ? 10.367 -4.75 12.336 1 88.31 206 PRO A C 1
ATOM 1557 O O . PRO A 1 206 ? 9.594 -5.633 12.719 1 88.31 206 PRO A O 1
ATOM 1560 N N . ALA A 1 207 ? 10.125 -3.387 12.469 1 92.75 207 ALA A N 1
ATOM 1561 C CA . ALA A 1 207 ? 8.891 -2.963 13.125 1 92.75 207 ALA A CA 1
ATOM 1562 C C . ALA A 1 207 ? 8.344 -1.682 12.508 1 92.75 207 ALA A C 1
ATOM 1564 O O . ALA A 1 207 ? 9.078 -0.96 11.82 1 92.75 207 ALA A O 1
ATOM 1565 N N . LEU A 1 208 ? 7.055 -1.508 12.648 1 96.31 208 LEU A N 1
ATOM 1566 C CA . LEU A 1 208 ? 6.418 -0.214 12.414 1 96.31 208 LEU A CA 1
ATOM 1567 C C . LEU A 1 208 ? 5.441 0.12 13.531 1 96.31 208 LEU A C 1
ATOM 1569 O O . LEU A 1 208 ? 5.023 -0.766 14.281 1 96.31 208 LEU A O 1
ATOM 1573 N N . VAL A 1 209 ? 5.199 1.36 13.727 1 98.12 209 VAL A N 1
ATOM 1574 C CA . VAL A 1 209 ? 4.258 1.847 14.734 1 98.12 209 VAL A CA 1
ATOM 1575 C C . VAL A 1 209 ? 3.059 2.492 14.047 1 98.12 209 VAL A C 1
ATOM 1577 O O . VAL A 1 209 ? 3.219 3.258 13.094 1 98.12 209 VAL A O 1
ATOM 1580 N N . ILE A 1 210 ? 1.896 2.115 14.414 1 98.38 210 ILE A N 1
ATOM 1581 C CA . ILE A 1 210 ? 0.652 2.729 13.961 1 98.38 210 ILE A CA 1
ATOM 1582 C C . ILE A 1 210 ? -0.009 3.475 15.117 1 98.38 210 ILE A C 1
ATOM 1584 O O . ILE A 1 210 ? -0.335 2.873 16.141 1 98.38 210 ILE A O 1
ATOM 1588 N N . ALA A 1 211 ? -0.17 4.758 14.992 1 97.88 211 ALA A N 1
ATOM 1589 C CA . ALA A 1 211 ? -0.817 5.598 16 1 97.88 211 ALA A CA 1
ATOM 1590 C C . ALA A 1 211 ? -2.123 6.184 15.469 1 97.88 211 ALA A C 1
ATOM 1592 O O . ALA A 1 211 ? -2.176 6.676 14.344 1 97.88 211 ALA A O 1
ATOM 1593 N N . GLN A 1 212 ? -3.172 6.129 16.281 1 97.19 212 GLN A N 1
ATOM 1594 C CA . GLN A 1 212 ? -4.4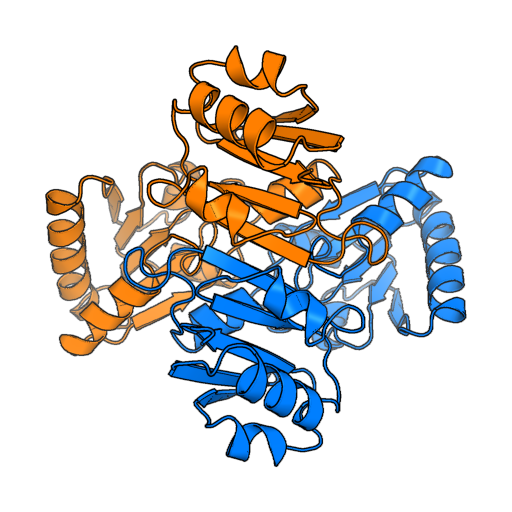84 6.555 15.812 1 97.19 212 GLN A CA 1
ATOM 1595 C C . GLN A 1 212 ? -5.059 7.656 16.703 1 97.19 212 GLN A C 1
ATOM 1597 O O . GLN A 1 212 ? -4.895 7.621 17.922 1 97.19 212 GLN A O 1
ATOM 1602 N N . LYS A 1 213 ? -5.793 8.547 16.016 1 91.62 213 LYS A N 1
ATOM 1603 C CA . LYS A 1 213 ? -6.484 9.656 16.656 1 91.62 213 LYS A CA 1
ATOM 1604 C C . LYS A 1 213 ? -5.504 10.531 17.422 1 91.62 213 LYS A C 1
ATOM 1606 O O . LYS A 1 213 ? -5.672 10.742 18.641 1 91.62 213 LYS A O 1
ATOM 1611 N N . CYS A 1 214 ? -4.539 10.953 16.703 1 80.88 214 CYS A N 1
ATOM 1612 C CA . CYS A 1 214 ? -3.533 11.883 17.203 1 80.88 214 CYS A CA 1
ATOM 1613 C C . CYS A 1 214 ? -4.113 13.281 17.344 1 80.88 214 CYS A C 1
ATOM 1615 O O . CYS A 1 214 ? -4.363 13.969 16.359 1 80.88 214 CYS A O 1
ATOM 1617 N N . ARG A 1 215 ? -4.605 13.664 18.547 1 70.12 215 ARG A N 1
ATOM 1618 C CA . ARG A 1 215 ? -5.281 14.922 18.875 1 70.12 215 ARG A CA 1
ATOM 1619 C C . ARG A 1 215 ? -4.336 15.883 19.594 1 70.12 215 ARG A C 1
ATOM 1621 O O . ARG A 1 215 ? -3.461 15.453 20.344 1 70.12 215 ARG A O 1
ATOM 1628 N N . LYS A 1 216 ? -3.682 16.688 18.781 1 61.25 216 LYS A N 1
ATOM 1629 C CA . LYS A 1 216 ? -2.854 17.594 19.578 1 61.25 216 LYS A CA 1
ATOM 1630 C C . LYS A 1 216 ? -3.713 18.594 20.359 1 61.25 216 LYS A C 1
ATOM 1632 O O . LYS A 1 216 ? -4.785 18.984 19.906 1 61.25 216 LYS A O 1
ATOM 1637 N N . HIS A 1 217 ? -3.359 18.734 21.562 1 46.78 217 HIS A N 1
ATOM 1638 C CA . HIS A 1 217 ? -3.643 19.891 22.406 1 46.78 217 HIS A CA 1
ATOM 1639 C C . HIS A 1 217 ? -3.135 21.172 21.75 1 46.78 217 HIS A C 1
ATOM 1641 O O . HIS A 1 217 ? -2.16 21.156 21 1 46.78 217 HIS A O 1
ATOM 1647 N N . MET B 1 1 ? -16.594 -21.984 7.879 1 88.12 1 MET B N 1
ATOM 1648 C CA . MET B 1 1 ? -15.352 -21.625 7.207 1 88.12 1 MET B CA 1
ATOM 1649 C C . MET B 1 1 ? -15.086 -20.125 7.305 1 88.12 1 MET B C 1
ATOM 1651 O O . MET B 1 1 ? -16.016 -19.344 7.508 1 88.12 1 MET B O 1
ATOM 1655 N N . PRO B 1 2 ? -13.891 -19.766 7.141 1 95.06 2 PRO B N 1
ATOM 1656 C CA . PRO B 1 2 ? -13.688 -18.328 7.289 1 95.06 2 PRO B CA 1
ATOM 1657 C C . PRO B 1 2 ? -14.141 -17.531 6.059 1 95.06 2 PRO B C 1
ATOM 1659 O O . PRO B 1 2 ? -14.016 -18.016 4.934 1 95.06 2 PRO B O 1
ATOM 1662 N N . LEU B 1 3 ? -14.797 -16.438 6.316 1 98.44 3 LEU B N 1
ATOM 1663 C CA . LEU B 1 3 ? -14.992 -15.43 5.285 1 98.44 3 LEU B CA 1
ATOM 1664 C C . LEU B 1 3 ? -13.688 -14.719 4.965 1 98.44 3 LEU B C 1
ATOM 1666 O O . LEU B 1 3 ? -12.945 -14.336 5.871 1 98.44 3 LEU B O 1
ATOM 1670 N N . TYR B 1 4 ? -13.406 -14.562 3.664 1 98.62 4 TYR B N 1
ATOM 1671 C CA . TYR B 1 4 ? -12.188 -13.859 3.27 1 98.62 4 TYR B CA 1
ATOM 1672 C C . TYR B 1 4 ? -12.516 -12.539 2.592 1 98.62 4 TYR B C 1
ATOM 1674 O O . TYR B 1 4 ? -13.312 -12.5 1.647 1 98.62 4 TYR B O 1
ATOM 1682 N N . VAL B 1 5 ? -11.945 -11.477 3.109 1 98.31 5 VAL B N 1
ATOM 1683 C CA . VAL B 1 5 ? -11.945 -10.188 2.426 1 98.31 5 VAL B CA 1
ATOM 1684 C C . VAL B 1 5 ? -10.578 -9.945 1.779 1 98.31 5 VAL B C 1
ATOM 1686 O O . VAL B 1 5 ? -9.586 -9.742 2.477 1 98.31 5 VAL B O 1
ATOM 1689 N N . VAL B 1 6 ? -10.57 -9.906 0.441 1 98.56 6 VAL B N 1
ATOM 1690 C CA . VAL B 1 6 ? -9.312 -10.031 -0.292 1 98.56 6 VAL B CA 1
ATOM 1691 C C . VAL B 1 6 ? -9.078 -8.773 -1.135 1 98.56 6 VAL B C 1
ATOM 1693 O O . VAL B 1 6 ? -9.984 -8.328 -1.847 1 98.56 6 VAL B O 1
ATOM 1696 N N . GLY B 1 7 ? -7.855 -8.219 -1 1 98.31 7 GLY B N 1
ATOM 1697 C CA . GLY B 1 7 ? -7.461 -7.16 -1.91 1 98.31 7 GLY B CA 1
ATOM 1698 C C . GLY B 1 7 ? -7.246 -7.645 -3.332 1 98.31 7 GLY B C 1
ATOM 1699 O O . GLY B 1 7 ? -6.371 -8.477 -3.586 1 98.31 7 GLY B O 1
ATOM 1700 N N . ALA B 1 8 ? -7.965 -7.035 -4.23 1 97.75 8 ALA B N 1
ATOM 1701 C CA . ALA B 1 8 ? -7.914 -7.43 -5.637 1 97.75 8 ALA B CA 1
ATOM 1702 C C . ALA B 1 8 ? -6.824 -6.66 -6.383 1 97.75 8 ALA B C 1
ATOM 1704 O O . ALA B 1 8 ? -6.578 -6.91 -7.562 1 97.75 8 ALA B O 1
ATOM 1705 N N . GLY B 1 9 ? -6.16 -5.754 -5.668 1 97 9 GLY B N 1
ATOM 1706 C CA . GLY B 1 9 ? -5.195 -4.91 -6.352 1 97 9 GLY B CA 1
ATOM 1707 C C . GLY B 1 9 ? -5.836 -3.908 -7.293 1 97 9 GLY B C 1
ATOM 1708 O O . GLY B 1 9 ? -7.031 -3.637 -7.195 1 97 9 GLY B O 1
ATOM 1709 N N . PRO B 1 10 ? -5 -3.348 -8.133 1 96.25 10 PRO B N 1
ATOM 1710 C CA . PRO B 1 10 ? -5.473 -2.234 -8.953 1 96.25 10 PRO B CA 1
ATOM 1711 C C . PRO B 1 10 ? -6.188 -2.699 -10.219 1 96.25 10 PRO B C 1
ATOM 1713 O O . PRO B 1 10 ? -6.652 -1.875 -11.008 1 96.25 10 PRO B O 1
ATOM 1716 N N . GLY B 1 11 ? -6.309 -4.031 -10.461 1 95.5 11 GLY B N 1
ATOM 1717 C CA . GLY B 1 11 ? -7.078 -4.5 -11.602 1 95.5 11 GLY B CA 1
ATOM 1718 C C . GLY B 1 11 ? -6.355 -5.551 -12.422 1 95.5 11 GLY B C 1
ATOM 1719 O O . GLY B 1 11 ? -6.973 -6.504 -12.906 1 95.5 11 GLY B O 1
ATOM 1720 N N . ASP B 1 12 ? -5.07 -5.383 -12.641 1 96.44 12 ASP B N 1
ATOM 1721 C CA . ASP B 1 12 ? -4.254 -6.363 -13.352 1 96.44 12 ASP B CA 1
ATOM 1722 C C . ASP B 1 12 ? -4.168 -7.672 -12.57 1 96.44 12 ASP B C 1
ATOM 1724 O O . ASP B 1 12 ? -3.65 -7.703 -11.453 1 96.44 12 ASP B O 1
ATOM 1728 N N . PRO B 1 13 ? -4.617 -8.758 -13.188 1 97.19 13 PRO B N 1
ATOM 1729 C CA . PRO B 1 13 ? -4.555 -10.039 -12.484 1 97.19 13 PRO B CA 1
ATOM 1730 C C . PRO B 1 13 ? -3.139 -10.414 -12.062 1 97.19 13 PRO B C 1
ATOM 1732 O O . PRO B 1 13 ? -2.953 -11.141 -11.078 1 97.19 13 PRO B O 1
ATOM 1735 N N . LYS B 1 14 ? -2.207 -9.875 -12.68 1 97.69 14 LYS B N 1
ATOM 1736 C CA . LYS B 1 14 ? -0.821 -10.195 -12.352 1 97.69 14 LYS B CA 1
ATOM 1737 C C . LYS B 1 14 ? -0.381 -9.484 -11.078 1 97.69 14 LYS B C 1
ATOM 1739 O O . LYS B 1 14 ? 0.658 -9.812 -10.5 1 97.69 14 LYS B O 1
ATOM 1744 N N . LEU B 1 15 ? -1.18 -8.539 -10.641 1 98.31 15 LEU B N 1
ATOM 1745 C CA . LEU B 1 15 ? -0.812 -7.824 -9.43 1 98.31 15 LEU B CA 1
ATOM 1746 C C . LEU B 1 15 ? -1.612 -8.328 -8.234 1 98.31 15 LEU B C 1
ATOM 1748 O O . LEU B 1 15 ? -1.527 -7.77 -7.141 1 98.31 15 LEU B O 1
ATOM 1752 N N . LEU B 1 16 ? -2.381 -9.422 -8.461 1 98.62 16 LEU B N 1
ATOM 1753 C CA . LEU B 1 16 ? -2.91 -10.164 -7.324 1 98.62 16 LEU B CA 1
ATOM 1754 C C . LEU B 1 16 ? -1.782 -10.82 -6.531 1 98.62 16 LEU B C 1
ATOM 1756 O O . LEU B 1 16 ? -0.766 -11.219 -7.105 1 98.62 16 LEU B O 1
ATOM 1760 N N . THR B 1 17 ? -1.967 -10.914 -5.238 1 98.75 17 THR B N 1
ATOM 1761 C CA . THR B 1 17 ? -1.055 -11.758 -4.469 1 98.75 17 THR B CA 1
ATOM 1762 C C . THR B 1 17 ? -1.286 -13.234 -4.781 1 98.75 17 THR B C 1
ATOM 1764 O O . THR B 1 17 ? -2.363 -13.617 -5.246 1 98.75 17 THR B O 1
ATOM 1767 N N . ILE B 1 18 ? -0.308 -14 -4.5 1 98.62 18 ILE B N 1
ATOM 1768 C CA . ILE B 1 18 ? -0.438 -15.445 -4.66 1 98.62 18 ILE B CA 1
ATOM 1769 C C . ILE B 1 18 ? -1.566 -15.961 -3.771 1 98.62 18 ILE B C 1
ATOM 1771 O O . ILE B 1 18 ? -2.385 -16.781 -4.207 1 98.62 18 ILE B O 1
ATOM 1775 N N . ARG B 1 19 ? -1.639 -15.414 -2.566 1 98.5 19 ARG B N 1
ATOM 1776 C CA . ARG B 1 19 ? -2.691 -15.812 -1.635 1 98.5 19 ARG B CA 1
ATOM 1777 C C . ARG B 1 19 ? -4.07 -15.477 -2.189 1 98.5 19 ARG B C 1
ATOM 1779 O O . ARG B 1 19 ? -5 -16.281 -2.084 1 98.5 19 ARG B O 1
ATOM 1786 N N . ALA B 1 20 ? -4.211 -14.32 -2.756 1 98.69 20 ALA B N 1
ATOM 1787 C CA . ALA B 1 20 ? -5.48 -13.922 -3.355 1 98.69 20 ALA B CA 1
ATOM 1788 C C . ALA B 1 20 ? -5.895 -14.898 -4.457 1 98.69 20 ALA B C 1
ATOM 1790 O O . ALA B 1 20 ? -7.047 -15.336 -4.504 1 98.69 20 ALA B O 1
ATOM 1791 N N . ARG B 1 21 ? -4.98 -15.211 -5.305 1 98.44 21 ARG B N 1
ATOM 1792 C CA . ARG B 1 21 ? -5.254 -16.141 -6.398 1 98.44 21 ARG B CA 1
ATOM 1793 C C . ARG B 1 21 ? -5.676 -17.5 -5.867 1 98.44 21 ARG B C 1
ATOM 1795 O O . ARG B 1 21 ? -6.637 -18.094 -6.355 1 98.44 21 ARG B O 1
ATOM 1802 N N . GLU B 1 22 ? -4.977 -18.031 -4.895 1 98.19 22 GLU B N 1
ATOM 1803 C CA . GLU B 1 22 ? -5.293 -19.312 -4.293 1 98.19 22 GLU B CA 1
ATOM 1804 C C . GLU B 1 22 ? -6.711 -19.328 -3.725 1 98.19 22 GLU B C 1
ATOM 1806 O O . GLU B 1 22 ? -7.453 -20.297 -3.918 1 98.19 22 GLU B O 1
ATOM 1811 N N . LEU B 1 23 ? -7.035 -18.281 -3.02 1 98.38 23 LEU B N 1
ATOM 1812 C CA . LEU B 1 23 ? -8.352 -18.188 -2.404 1 98.38 23 LEU B CA 1
ATOM 1813 C C . LEU B 1 23 ? -9.445 -18.141 -3.467 1 98.38 23 LEU B C 1
ATOM 1815 O O . LEU B 1 23 ? -10.5 -18.766 -3.314 1 98.38 23 LEU B O 1
ATOM 1819 N N . LEU B 1 24 ? -9.18 -17.422 -4.531 1 98.31 24 LEU B N 1
ATOM 1820 C CA . LEU B 1 24 ? -10.148 -17.344 -5.621 1 98.31 24 LEU B CA 1
ATOM 1821 C C . LEU B 1 24 ? -10.383 -18.719 -6.246 1 98.31 24 LEU B C 1
ATOM 1823 O O . LEU B 1 24 ? -11.523 -19.078 -6.535 1 98.31 24 LEU B O 1
ATOM 1827 N N . GLU B 1 25 ? -9.359 -19.422 -6.402 1 97.31 25 GLU B N 1
ATOM 1828 C CA . GLU B 1 25 ? -9.445 -20.734 -7.031 1 97.31 25 GLU B CA 1
ATOM 1829 C C . GLU B 1 25 ? -10.227 -21.719 -6.16 1 97.31 25 GLU B C 1
ATOM 1831 O O . GLU B 1 25 ? -10.781 -22.688 -6.664 1 97.31 25 GLU B O 1
ATOM 1836 N N . GLN B 1 26 ? -10.305 -21.453 -4.898 1 97 26 GLN B N 1
ATOM 1837 C CA . GLN B 1 26 ? -10.945 -22.375 -3.967 1 97 26 GLN B CA 1
ATOM 1838 C C . GLN B 1 26 ? -12.328 -21.875 -3.562 1 97 26 GLN B C 1
ATOM 1840 O O . GLN B 1 26 ? -13.055 -22.547 -2.836 1 97 26 GLN B O 1
ATOM 1845 N N . ALA B 1 27 ? -12.719 -20.766 -4.02 1 98.12 27 ALA B N 1
ATOM 1846 C CA . ALA B 1 27 ? -13.938 -20.109 -3.549 1 98.12 27 ALA B CA 1
ATOM 1847 C C . ALA B 1 27 ? -15.18 -20.781 -4.117 1 98.12 27 ALA B C 1
ATOM 1849 O O . ALA B 1 27 ? -15.188 -21.203 -5.273 1 98.12 27 ALA B O 1
ATOM 1850 N N . ASP B 1 28 ? -16.203 -20.844 -3.295 1 98.12 28 ASP B N 1
ATOM 1851 C CA . ASP B 1 28 ? -17.531 -21.25 -3.744 1 98.12 28 ASP B CA 1
ATOM 1852 C C . ASP B 1 28 ? -18.344 -20.031 -4.203 1 98.12 28 ASP B C 1
ATOM 1854 O O . ASP B 1 28 ? -19.188 -20.141 -5.09 1 98.12 28 ASP B O 1
ATOM 1858 N N . VAL B 1 29 ? -18.125 -18.938 -3.508 1 98 29 VAL B N 1
ATOM 1859 C CA . VAL B 1 29 ? -18.797 -17.672 -3.799 1 98 29 VAL B CA 1
ATOM 1860 C C . VAL B 1 29 ? -17.766 -16.531 -3.832 1 98 29 VAL B C 1
ATOM 1862 O O . VAL B 1 29 ? -16.922 -16.438 -2.941 1 98 29 VAL B O 1
ATOM 1865 N N . VAL B 1 30 ? -17.828 -15.734 -4.871 1 98.19 30 VAL B N 1
ATOM 1866 C CA . VAL B 1 30 ? -16.984 -14.539 -4.969 1 98.19 30 VAL B CA 1
ATOM 1867 C C . VAL B 1 30 ? -17.875 -13.305 -5.141 1 98.19 30 VAL B C 1
ATOM 1869 O O . VAL B 1 30 ? -18.641 -13.211 -6.105 1 98.19 30 VAL B O 1
ATOM 1872 N N . ALA B 1 31 ? -17.797 -12.461 -4.16 1 97.12 31 ALA B N 1
ATOM 1873 C CA . ALA B 1 31 ? -18.453 -11.156 -4.254 1 97.12 31 ALA B CA 1
ATOM 1874 C C . ALA B 1 31 ? -17.438 -10.062 -4.578 1 97.12 31 ALA B C 1
ATOM 1876 O O . ALA B 1 31 ? -16.312 -10.07 -4.066 1 97.12 31 ALA B O 1
ATOM 1877 N N . TYR B 1 32 ? -17.828 -9.117 -5.477 1 94.88 32 TYR B N 1
ATOM 1878 C CA . TYR B 1 32 ? -16.859 -8.078 -5.844 1 94.88 32 TYR B CA 1
ATOM 1879 C C . TYR B 1 32 ? -17.578 -6.754 -6.086 1 94.88 32 TYR B C 1
ATOM 1881 O O . TYR B 1 32 ? -18.734 -6.727 -6.477 1 94.88 32 TYR B O 1
ATOM 1889 N N . GLY B 1 33 ? -16.828 -5.695 -5.746 1 88.25 33 GLY B N 1
ATOM 1890 C CA . GLY B 1 33 ? -17.359 -4.352 -5.922 1 88.25 33 GLY B CA 1
ATOM 1891 C C . GLY B 1 33 ? -17.156 -3.811 -7.324 1 88.25 33 GLY B C 1
ATOM 1892 O O . GLY B 1 33 ? -16.484 -4.438 -8.148 1 88.25 33 GLY B O 1
ATOM 1893 N N . ASP B 1 34 ? -17.688 -2.582 -7.582 1 84.5 34 ASP B N 1
ATOM 1894 C CA . ASP B 1 34 ? -17.766 -1.964 -8.906 1 84.5 34 ASP B CA 1
ATOM 1895 C C . ASP B 1 34 ? -16.375 -1.691 -9.461 1 84.5 34 ASP B C 1
ATOM 1897 O O . ASP B 1 34 ? -16.172 -1.717 -10.68 1 84.5 34 ASP B O 1
ATOM 1901 N N . LEU B 1 35 ? -15.469 -1.518 -8.594 1 87.62 35 LEU B N 1
ATOM 1902 C CA . LEU B 1 35 ? -14.156 -1.08 -9.055 1 87.62 35 LEU B CA 1
ATOM 1903 C C . LEU B 1 35 ? -13.234 -2.273 -9.273 1 87.62 35 LEU B C 1
ATOM 1905 O O . LEU B 1 35 ? -12.094 -2.107 -9.711 1 87.62 35 LEU B O 1
ATOM 1909 N N . VAL B 1 36 ? -13.711 -3.479 -9.023 1 93.5 36 VAL B N 1
ATOM 1910 C CA . VAL B 1 36 ? -12.969 -4.695 -9.336 1 93.5 36 VAL B CA 1
ATOM 1911 C C . VAL B 1 36 ? -13.359 -5.199 -10.727 1 93.5 36 VAL B C 1
ATOM 1913 O O . VAL B 1 36 ? -14.531 -5.484 -10.984 1 93.5 36 VAL B O 1
ATOM 1916 N N . PRO B 1 37 ? -12.391 -5.309 -11.594 1 93.5 37 PRO B N 1
ATOM 1917 C CA . PRO B 1 37 ? -12.734 -5.859 -12.906 1 93.5 37 PRO B CA 1
ATOM 1918 C C . PRO B 1 37 ? -13.336 -7.258 -12.82 1 93.5 37 PRO B C 1
ATOM 1920 O O . PRO B 1 37 ? -12.883 -8.078 -12.023 1 93.5 37 PRO B O 1
ATOM 1923 N N . GLU B 1 38 ? -14.297 -7.512 -13.641 1 93.06 38 GLU B N 1
ATOM 1924 C CA . GLU B 1 38 ? -14.977 -8.805 -13.648 1 93.06 38 GLU B CA 1
ATOM 1925 C C . GLU B 1 38 ? -14.008 -9.938 -13.969 1 93.06 38 GLU B C 1
ATOM 1927 O O . GLU B 1 38 ? -14.148 -11.047 -13.453 1 93.06 38 GLU B O 1
ATOM 1932 N N . GLU B 1 39 ? -13.031 -9.641 -14.766 1 93.62 39 GLU B N 1
ATOM 1933 C CA . GLU B 1 39 ? -12.039 -10.641 -15.141 1 93.62 39 GLU B CA 1
ATOM 1934 C C . GLU B 1 39 ? -11.312 -11.188 -13.914 1 93.62 39 GLU B C 1
ATOM 1936 O O . GLU B 1 39 ? -10.93 -12.359 -13.883 1 93.62 39 GLU B O 1
ATOM 1941 N N . VAL B 1 40 ? -11.172 -10.383 -12.914 1 96.38 40 VAL B N 1
ATOM 1942 C CA . VAL B 1 40 ? -10.516 -10.812 -11.688 1 96.38 40 VAL B CA 1
ATOM 1943 C C . VAL B 1 40 ? -11.438 -11.75 -10.906 1 96.38 40 VAL B C 1
ATOM 1945 O O . VAL B 1 40 ? -11.008 -12.797 -10.43 1 96.38 40 VAL B O 1
ATOM 1948 N N . ALA B 1 41 ? -12.695 -11.391 -10.836 1 95.94 41 ALA B N 1
ATOM 1949 C CA . ALA B 1 41 ? -13.664 -12.234 -10.133 1 95.94 41 ALA B CA 1
ATOM 1950 C C . ALA B 1 41 ? -13.82 -13.586 -10.82 1 95.94 41 ALA B C 1
ATOM 1952 O O . ALA B 1 41 ? -13.992 -14.609 -10.164 1 95.94 41 ALA B O 1
ATOM 1953 N N . ARG B 1 42 ? -13.617 -13.641 -12.102 1 94.94 42 ARG B N 1
ATOM 1954 C CA . ARG B 1 42 ? -13.883 -14.844 -12.898 1 94.94 42 ARG B CA 1
ATOM 1955 C C . ARG B 1 42 ? -12.68 -15.781 -12.891 1 94.94 42 ARG B C 1
ATOM 1957 O O . ARG B 1 42 ? -12.727 -16.859 -13.484 1 94.94 42 ARG B O 1
ATOM 1964 N N . ILE B 1 43 ? -11.664 -15.328 -12.273 1 96 43 ILE B N 1
ATOM 1965 C CA . ILE B 1 43 ? -10.578 -16.266 -12.016 1 96 43 ILE B CA 1
ATOM 1966 C C . ILE B 1 43 ? -11.109 -17.469 -11.234 1 96 43 ILE B C 1
ATOM 1968 O O . ILE B 1 43 ? -10.609 -18.578 -11.383 1 96 43 ILE B O 1
ATOM 1972 N N . ALA B 1 44 ? -12.086 -17.172 -10.352 1 95.69 44 ALA B N 1
ATOM 1973 C CA . ALA B 1 44 ? -12.773 -18.25 -9.625 1 95.69 44 ALA B CA 1
ATOM 1974 C C . ALA B 1 44 ? -13.758 -18.984 -10.531 1 95.69 44 ALA B C 1
ATOM 1976 O O . ALA B 1 44 ? -14.969 -18.812 -10.406 1 95.69 44 ALA B O 1
ATOM 1977 N N . LYS B 1 45 ? -13.312 -19.938 -11.312 1 93.06 45 LYS B N 1
ATOM 1978 C CA . LYS B 1 45 ? -14.055 -20.562 -12.406 1 93.06 45 LYS B CA 1
ATOM 1979 C C . LYS B 1 45 ? -15.258 -21.344 -11.883 1 93.06 45 LYS B C 1
ATOM 1981 O O . LYS B 1 45 ? -16.281 -21.422 -12.547 1 93.06 45 LYS B O 1
ATOM 1986 N N . ARG B 1 46 ? -15.18 -21.812 -10.734 1 94.44 46 ARG B N 1
ATOM 1987 C CA . ARG B 1 46 ? -16.234 -22.688 -10.227 1 94.44 46 ARG B CA 1
ATOM 1988 C C . ARG B 1 46 ? -17.125 -21.938 -9.234 1 94.44 46 ARG B C 1
ATOM 1990 O O . ARG B 1 46 ? -18.094 -22.516 -8.711 1 94.44 46 ARG B O 1
ATOM 1997 N N . ALA B 1 47 ? -16.828 -20.703 -9 1 97.19 47 ALA B N 1
ATOM 1998 C CA . ALA B 1 47 ? -17.547 -19.969 -7.953 1 97.19 47 ALA B CA 1
ATOM 1999 C C . ALA B 1 47 ? -18.781 -19.281 -8.516 1 97.19 47 ALA B C 1
ATOM 2001 O O . ALA B 1 47 ? -18.797 -18.891 -9.688 1 97.19 47 ALA B O 1
ATOM 2002 N N . ARG B 1 48 ? -19.828 -19.188 -7.715 1 96.94 48 ARG B N 1
ATOM 2003 C CA . ARG B 1 48 ? -20.875 -18.203 -7.973 1 96.94 48 ARG B CA 1
ATOM 2004 C C . ARG B 1 48 ? -20.344 -16.781 -7.777 1 96.94 48 ARG B C 1
ATOM 2006 O O . ARG B 1 48 ? -19.859 -16.438 -6.699 1 96.94 48 ARG B O 1
ATOM 2013 N N . VAL B 1 49 ? -20.453 -16 -8.828 1 95.62 49 VAL B N 1
ATOM 2014 C CA . VAL B 1 49 ? -19.922 -14.641 -8.797 1 95.62 49 VAL B CA 1
ATOM 2015 C C . VAL B 1 49 ? -21.078 -13.648 -8.617 1 95.62 49 VAL B C 1
ATOM 2017 O O . VAL B 1 49 ? -22.047 -13.672 -9.367 1 95.62 49 VAL B O 1
ATOM 2020 N N . VAL B 1 50 ? -20.906 -12.742 -7.559 1 93.69 50 VAL B N 1
ATOM 2021 C CA . VAL B 1 50 ? -21.953 -11.781 -7.219 1 93.69 50 VAL B CA 1
ATOM 2022 C C . VAL B 1 50 ? -21.375 -10.367 -7.191 1 93.69 50 VAL B C 1
ATOM 2024 O O . VAL B 1 50 ? -20.406 -10.102 -6.488 1 93.69 50 VAL B O 1
ATOM 2027 N N . LYS B 1 51 ? -21.984 -9.5 -7.914 1 91.44 51 LYS B N 1
ATOM 2028 C CA . LYS B 1 51 ? -21.594 -8.094 -7.863 1 91.44 51 LYS B CA 1
ATOM 2029 C C . LYS B 1 51 ? -22.266 -7.375 -6.707 1 91.44 51 LYS B C 1
ATOM 2031 O O . LYS B 1 51 ? -23.484 -7.465 -6.543 1 91.44 51 LYS B O 1
ATOM 2036 N N . ILE B 1 52 ? -21.328 -6.793 -5.859 1 85.06 52 ILE B N 1
ATOM 2037 C CA . ILE B 1 52 ? -21.906 -6.078 -4.73 1 85.06 52 ILE B CA 1
ATOM 2038 C C . ILE B 1 52 ? -21.656 -4.578 -4.883 1 85.06 52 ILE B C 1
ATOM 2040 O O . ILE B 1 52 ? -20.625 -4.168 -5.414 1 85.06 52 ILE B O 1
ATOM 2044 N N . GLY B 1 53 ? -22.703 -3.77 -5.191 1 69 53 GLY B N 1
ATOM 2045 C CA . GLY B 1 53 ? -22.594 -2.342 -5.449 1 69 53 GLY B CA 1
ATOM 2046 C C . GLY B 1 53 ? -22.141 -1.548 -4.234 1 69 53 GLY B C 1
ATOM 2047 O O . GLY B 1 53 ? -21.922 -2.113 -3.162 1 69 53 GLY B O 1
ATOM 2048 N N . HIS B 1 54 ? -21.844 -0.27 -4.512 1 61.59 54 HIS B N 1
ATOM 2049 C CA . HIS B 1 54 ? -21.281 0.626 -3.508 1 61.59 54 HIS B CA 1
ATOM 2050 C C . HIS B 1 54 ? -22.375 1.351 -2.736 1 61.59 54 HIS B C 1
ATOM 2052 O O . HIS B 1 54 ? -22.109 1.958 -1.696 1 61.59 54 HIS B O 1
ATOM 2058 N N . ARG B 1 55 ? -23.656 1.143 -3.189 1 63.75 55 ARG B N 1
ATOM 2059 C CA . ARG B 1 55 ? -24.688 1.835 -2.42 1 63.75 55 ARG B CA 1
ATOM 2060 C C . ARG B 1 55 ? -24.859 1.202 -1.043 1 63.75 55 ARG B C 1
ATOM 2062 O O . ARG B 1 55 ? -25.016 -0.014 -0.93 1 63.75 55 ARG B O 1
ATOM 2069 N N . ARG B 1 56 ? -24.797 2.008 -0.107 1 66.25 56 ARG B N 1
ATOM 2070 C CA . ARG B 1 56 ? -24.625 1.648 1.296 1 66.25 56 ARG B CA 1
ATOM 2071 C C . ARG B 1 56 ? -25.609 0.57 1.715 1 66.25 56 ARG B C 1
ATOM 2073 O O . ARG B 1 56 ? -25.219 -0.483 2.219 1 66.25 56 ARG B O 1
ATOM 2080 N N . ALA B 1 57 ? -26.891 0.825 1.535 1 68.94 57 ALA B N 1
ATOM 2081 C CA . ALA B 1 57 ? -27.922 -0.091 2.025 1 68.94 57 ALA B CA 1
ATOM 2082 C C . ALA B 1 57 ? -27.828 -1.448 1.335 1 68.94 57 ALA B C 1
ATOM 2084 O O . ALA B 1 57 ? -27.906 -2.49 1.988 1 68.94 57 ALA B O 1
ATOM 2085 N N . GLU B 1 58 ? -27.625 -1.371 0.106 1 74.69 58 GLU B N 1
ATOM 2086 C CA . GLU B 1 58 ? -27.516 -2.607 -0.661 1 74.69 58 GLU B CA 1
ATOM 2087 C C . GLU B 1 58 ? -26.219 -3.344 -0.332 1 74.69 58 GLU B C 1
ATOM 2089 O O . GLU B 1 58 ? -26.219 -4.57 -0.202 1 74.69 58 GLU B O 1
ATOM 2094 N N . HIS B 1 59 ? -25.234 -2.574 -0.099 1 78.31 59 HIS B N 1
ATOM 2095 C CA . HIS B 1 59 ? -23.938 -3.156 0.253 1 78.31 59 HIS B CA 1
ATOM 2096 C C . HIS B 1 59 ? -24 -3.859 1.604 1 78.31 59 HIS B C 1
ATOM 2098 O O . HIS B 1 59 ? -23.578 -5.016 1.728 1 78.31 59 HIS B O 1
ATOM 2104 N N . ASP B 1 60 ? -24.578 -3.254 2.535 1 83.88 60 ASP B N 1
ATOM 2105 C CA . ASP B 1 60 ? -24.656 -3.824 3.877 1 83.88 60 ASP B CA 1
ATOM 2106 C C . ASP B 1 60 ? -25.484 -5.105 3.885 1 83.88 60 ASP B C 1
ATOM 2108 O O . ASP B 1 60 ? -25.109 -6.086 4.535 1 83.88 60 ASP B O 1
ATOM 2112 N N . ALA B 1 61 ? -26.578 -5.031 3.197 1 87.88 61 ALA B N 1
ATOM 2113 C CA . ALA B 1 61 ? -27.422 -6.215 3.113 1 87.88 61 ALA B CA 1
ATOM 2114 C C . ALA B 1 61 ? -26.688 -7.367 2.434 1 87.88 61 ALA B C 1
ATOM 2116 O O . ALA B 1 61 ? -26.797 -8.523 2.854 1 87.88 61 ALA B O 1
ATOM 2117 N N . ALA B 1 62 ? -25.969 -7.004 1.4 1 90.94 62 ALA B N 1
ATOM 2118 C CA . ALA B 1 62 ? -25.188 -8.016 0.693 1 90.94 62 ALA B CA 1
ATOM 2119 C C . ALA B 1 62 ? -24.125 -8.625 1.603 1 90.94 62 ALA B C 1
ATOM 2121 O O . ALA B 1 62 ? -23.953 -9.844 1.634 1 90.94 62 ALA B O 1
ATOM 2122 N N . ILE B 1 63 ? -23.516 -7.836 2.381 1 93.06 63 ILE B N 1
ATOM 2123 C CA . ILE B 1 63 ? -22.469 -8.289 3.291 1 93.06 63 ILE B CA 1
ATOM 2124 C C . ILE B 1 63 ? -23.062 -9.211 4.348 1 93.06 63 ILE B C 1
ATOM 2126 O O . ILE B 1 63 ? -22.5 -10.266 4.652 1 93.06 63 ILE B O 1
ATOM 2130 N N . ASP B 1 64 ? -24.219 -8.828 4.836 1 94.81 64 ASP B N 1
ATOM 2131 C CA . ASP B 1 64 ? -24.891 -9.664 5.82 1 94.81 64 ASP B CA 1
ATOM 2132 C C . ASP B 1 64 ? -25.172 -11.055 5.258 1 94.81 64 ASP B C 1
ATOM 2134 O O . ASP B 1 64 ? -24.938 -12.062 5.926 1 94.81 64 ASP B O 1
ATOM 2138 N N . ALA B 1 65 ? -25.656 -11.039 4.125 1 95.44 65 ALA B N 1
ATOM 2139 C CA . ALA B 1 65 ? -25.984 -12.305 3.473 1 95.44 65 ALA B CA 1
ATOM 2140 C C . ALA B 1 65 ? -24.719 -13.141 3.238 1 95.44 65 ALA B C 1
ATOM 2142 O O . ALA B 1 65 ? -24.75 -14.359 3.416 1 95.44 65 ALA B O 1
ATOM 2143 N N . LEU B 1 66 ? -23.688 -12.508 2.848 1 96.69 66 LEU B N 1
ATOM 2144 C CA . LEU B 1 66 ? -22.438 -13.203 2.562 1 96.69 66 LEU B CA 1
ATOM 2145 C C . LEU B 1 66 ? -21.828 -13.773 3.84 1 96.69 66 LEU B C 1
ATOM 2147 O O . LEU B 1 66 ? -21.219 -14.844 3.82 1 96.69 66 LEU B O 1
ATOM 2151 N N . ILE B 1 67 ? -21.938 -13.031 4.922 1 97.44 67 ILE B N 1
ATOM 2152 C CA . ILE B 1 67 ? -21.453 -13.523 6.211 1 97.44 67 ILE B CA 1
ATOM 2153 C C . ILE B 1 67 ? -22.172 -14.82 6.574 1 97.44 67 ILE B C 1
ATOM 2155 O O . ILE B 1 67 ? -21.547 -15.789 6.984 1 97.44 67 ILE B O 1
ATOM 2159 N N . GLU B 1 68 ? -23.453 -14.82 6.391 1 97.12 68 GLU B N 1
ATOM 2160 C CA . GLU B 1 68 ? -24.219 -16.031 6.676 1 97.12 68 GLU B CA 1
ATOM 2161 C C . GLU B 1 68 ? -23.828 -17.156 5.723 1 97.12 68 GLU B C 1
ATOM 2163 O O . GLU B 1 68 ? -23.703 -18.312 6.137 1 97.12 68 GLU B O 1
ATOM 2168 N N . GLU B 1 69 ? -23.641 -16.797 4.488 1 97.12 69 GLU B N 1
ATOM 2169 C CA . GLU B 1 69 ? -23.234 -17.781 3.486 1 97.12 69 GLU B CA 1
ATOM 2170 C C . GLU B 1 69 ? -21.906 -18.422 3.854 1 97.12 69 GLU B C 1
ATOM 2172 O O . GLU B 1 69 ? -21.672 -19.609 3.564 1 97.12 69 GLU B O 1
ATOM 2177 N N . ALA B 1 70 ? -21.031 -17.75 4.492 1 97.81 70 ALA B N 1
ATOM 2178 C CA . ALA B 1 70 ? -19.688 -18.203 4.836 1 97.81 70 ALA B CA 1
ATOM 2179 C C . ALA B 1 70 ? -19.75 -19.328 5.871 1 97.81 70 ALA B C 1
ATOM 2181 O O . ALA B 1 70 ? -18.75 -20.031 6.082 1 97.81 70 ALA B O 1
ATOM 2182 N N . ARG B 1 71 ? -20.891 -19.516 6.504 1 97.38 71 ARG B N 1
ATOM 2183 C CA . ARG B 1 71 ? -21.062 -20.594 7.465 1 97.38 71 ARG B CA 1
ATOM 2184 C C . ARG B 1 71 ? -21.062 -21.953 6.766 1 97.38 71 ARG B C 1
ATOM 2186 O O . ARG B 1 71 ? -20.797 -22.984 7.395 1 97.38 71 ARG B O 1
ATOM 2193 N N . ARG B 1 72 ? -21.312 -21.906 5.441 1 96.69 72 ARG B N 1
ATOM 2194 C CA . ARG B 1 72 ? -21.531 -23.188 4.77 1 96.69 72 ARG B CA 1
ATOM 2195 C C . ARG B 1 72 ? -20.688 -23.281 3.5 1 96.69 72 ARG B C 1
ATOM 2197 O O . ARG B 1 72 ? -20.609 -24.344 2.891 1 96.69 72 ARG B O 1
ATOM 2204 N N . SER B 1 73 ? -20.125 -22.203 3.084 1 97.38 73 SER B N 1
ATOM 2205 C CA . SER B 1 73 ? -19.375 -22.156 1.833 1 97.38 73 SER B CA 1
ATOM 2206 C C . SER B 1 73 ? -18.109 -21.312 1.974 1 97.38 73 SER B C 1
ATOM 2208 O O . SER B 1 73 ? -18.016 -20.5 2.889 1 97.38 73 SER B O 1
ATOM 2210 N N . ASN B 1 74 ? -17.125 -21.547 1.05 1 97.94 74 ASN B N 1
ATOM 2211 C CA . ASN B 1 74 ? -15.961 -20.672 0.949 1 97.94 74 ASN B CA 1
ATOM 2212 C C . ASN B 1 74 ? -16.297 -19.359 0.251 1 97.94 74 ASN B C 1
ATOM 2214 O O . ASN B 1 74 ? -16.406 -19.312 -0.976 1 97.94 74 ASN B O 1
ATOM 2218 N N . VAL B 1 75 ? -16.406 -18.297 1.077 1 98.44 75 VAL B N 1
ATOM 2219 C CA . VAL B 1 75 ? -16.828 -17 0.535 1 98.44 75 VAL B CA 1
ATOM 2220 C C . VAL B 1 75 ? -15.641 -16.047 0.49 1 98.44 75 VAL B C 1
ATOM 2222 O O . VAL B 1 75 ? -14.93 -15.883 1.486 1 98.44 75 VAL B O 1
ATOM 2225 N N . VAL B 1 76 ? -15.453 -15.461 -0.668 1 98.5 76 VAL B N 1
ATOM 2226 C CA . VAL B 1 76 ? -14.438 -14.438 -0.869 1 98.5 76 VAL B CA 1
ATOM 2227 C C . VAL B 1 76 ? -15.094 -13.125 -1.292 1 98.5 76 VAL B C 1
ATOM 2229 O O . VAL B 1 76 ? -15.891 -13.094 -2.232 1 98.5 76 VAL B O 1
ATOM 2232 N N . ILE B 1 77 ? -14.812 -12.078 -0.574 1 97.62 77 ILE B N 1
ATOM 2233 C CA . ILE B 1 77 ? -15.219 -10.734 -0.97 1 97.62 77 ILE B CA 1
ATOM 2234 C C . ILE B 1 77 ? -14 -9.969 -1.494 1 97.62 77 ILE B C 1
ATOM 2236 O O . ILE B 1 77 ? -13.039 -9.742 -0.761 1 97.62 77 ILE B O 1
ATOM 2240 N N . LEU B 1 78 ? -14.109 -9.547 -2.748 1 97.38 78 LEU B N 1
ATOM 2241 C CA . LEU B 1 78 ? -13.016 -8.797 -3.361 1 97.38 78 LEU B CA 1
ATOM 2242 C C . LEU B 1 78 ? -13.219 -7.297 -3.18 1 97.38 78 LEU B C 1
ATOM 2244 O O . LEU B 1 78 ? -14.289 -6.77 -3.479 1 97.38 78 LEU B O 1
ATOM 2248 N N . LYS B 1 79 ? -12.18 -6.715 -2.646 1 95.44 79 LYS B N 1
ATOM 2249 C CA . LYS B 1 79 ? -12.109 -5.262 -2.584 1 95.44 79 LYS B CA 1
ATOM 2250 C C . LYS B 1 79 ? -11.016 -4.727 -3.51 1 95.44 79 LYS B C 1
ATOM 2252 O O . LYS B 1 79 ? -9.914 -5.273 -3.562 1 95.44 79 LYS B O 1
ATOM 2257 N N . ASN B 1 80 ? -11.336 -3.637 -4.277 1 94.56 80 ASN B N 1
ATOM 2258 C CA . ASN B 1 80 ? -10.305 -3.043 -5.117 1 94.56 80 ASN B CA 1
ATOM 2259 C C . ASN B 1 80 ? -9.148 -2.5 -4.285 1 94.56 80 ASN B C 1
ATOM 2261 O O . ASN B 1 80 ? -9.359 -1.973 -3.191 1 94.56 80 ASN B O 1
ATOM 2265 N N . GLY B 1 81 ? -7.977 -2.633 -4.875 1 96.19 81 GLY B N 1
ATOM 2266 C CA . GLY B 1 81 ? -6.797 -2.184 -4.16 1 96.19 81 GLY B CA 1
ATOM 2267 C C . GLY B 1 81 ? -6.52 -2.986 -2.902 1 96.19 81 GLY B C 1
ATOM 2268 O O . GLY B 1 81 ? -6.441 -4.215 -2.947 1 96.19 81 GLY B O 1
ATOM 2269 N N . ASP B 1 82 ? -6.316 -2.305 -1.791 1 97.44 82 ASP B N 1
ATOM 2270 C CA . ASP B 1 82 ? -6.121 -2.904 -0.474 1 97.44 82 ASP B CA 1
ATOM 2271 C C . ASP B 1 82 ? -7.336 -2.672 0.421 1 97.44 82 ASP B C 1
ATOM 2273 O O . ASP B 1 82 ? -7.844 -1.553 0.509 1 97.44 82 ASP B O 1
ATOM 2277 N N . PRO B 1 83 ? -7.758 -3.732 1.126 1 96.56 83 PRO B N 1
ATOM 2278 C CA . PRO B 1 83 ? -8.984 -3.623 1.919 1 96.56 83 PRO B CA 1
ATOM 2279 C C . PRO B 1 83 ? -8.828 -2.703 3.129 1 96.56 83 PRO B C 1
ATOM 2281 O O . PRO B 1 83 ? -9.82 -2.27 3.713 1 96.56 83 PRO B O 1
ATOM 2284 N N . ALA B 1 84 ? -7.613 -2.422 3.525 1 95.94 84 ALA B N 1
ATOM 2285 C CA . ALA B 1 84 ? -7.391 -1.679 4.762 1 95.94 84 ALA B CA 1
ATOM 2286 C C . ALA B 1 84 ? -7.32 -0.178 4.496 1 95.94 84 ALA B C 1
ATOM 2288 O O . ALA B 1 84 ? -7.395 0.629 5.426 1 95.94 84 ALA B O 1
ATOM 2289 N N . ILE B 1 85 ? -7.18 0.265 3.266 1 95.44 85 ILE B N 1
ATOM 2290 C CA . ILE B 1 85 ? -7.086 1.674 2.896 1 95.44 85 ILE B CA 1
ATOM 2291 C C . ILE B 1 85 ? -8.398 2.125 2.254 1 95.44 85 ILE B C 1
ATOM 2293 O O . ILE B 1 85 ? -8.672 1.803 1.097 1 95.44 85 ILE B O 1
ATOM 2297 N N . PHE B 1 86 ? -9.18 2.777 2.9 1 94.31 86 PHE B N 1
ATOM 2298 C CA . PHE B 1 86 ? -10.453 3.314 2.434 1 94.31 86 PHE B CA 1
ATOM 2299 C C . PHE B 1 86 ? -11.336 2.203 1.887 1 94.31 86 PHE B C 1
ATOM 2301 O O . PHE B 1 86 ? -12.117 2.424 0.957 1 94.31 86 PHE B O 1
ATOM 2308 N N . GLY B 1 87 ? -11.203 0.927 2.318 1 88.5 87 GLY B N 1
ATOM 2309 C CA . GLY B 1 87 ? -11.867 -0.214 1.711 1 88.5 87 GLY B CA 1
ATOM 2310 C C . GLY B 1 87 ? -12.859 -0.893 2.641 1 88.5 87 GLY B C 1
ATOM 2311 O O . GLY B 1 87 ? -13.57 -1.811 2.232 1 88.5 87 GLY B O 1
ATOM 2312 N N . ARG B 1 88 ? -12.938 -0.677 3.857 1 87 88 ARG B N 1
ATOM 2313 C CA . ARG B 1 88 ? -13.867 -1.176 4.863 1 87 88 ARG B CA 1
ATOM 2314 C C . ARG B 1 88 ? -13.625 -2.652 5.152 1 87 88 ARG B C 1
ATOM 2316 O O . ARG B 1 88 ? -14.484 -3.328 5.723 1 87 88 ARG B O 1
ATOM 2323 N N . GLY B 1 89 ? -12.594 -3.215 4.605 1 94.31 89 GLY B N 1
ATOM 2324 C CA . GLY B 1 89 ? -12.328 -4.637 4.762 1 94.31 89 GLY B CA 1
ATOM 2325 C C . GLY B 1 89 ? -12.312 -5.09 6.207 1 94.31 89 GLY B C 1
ATOM 2326 O O . GLY B 1 89 ? -12.906 -6.109 6.551 1 94.31 89 GLY B O 1
ATOM 2327 N N . ILE B 1 90 ? -11.695 -4.301 7.039 1 96.44 90 ILE B N 1
ATOM 2328 C CA . ILE B 1 90 ? -11.586 -4.648 8.453 1 96.44 90 ILE B CA 1
ATOM 2329 C C . ILE B 1 90 ? -12.961 -4.582 9.109 1 96.44 90 ILE B C 1
ATOM 2331 O O . ILE B 1 90 ? -13.297 -5.43 9.938 1 96.44 90 ILE B O 1
ATOM 2335 N N . LYS B 1 91 ? -13.734 -3.627 8.688 1 94.69 91 LYS B N 1
ATOM 2336 C CA . LYS B 1 91 ? -15.086 -3.482 9.227 1 94.69 91 LYS B CA 1
ATOM 2337 C C . LYS B 1 91 ? -15.938 -4.703 8.898 1 94.69 91 LYS B C 1
ATOM 2339 O O . LYS B 1 91 ? -16.719 -5.168 9.734 1 94.69 91 LYS B O 1
ATOM 2344 N N . ILE B 1 92 ? -15.828 -5.215 7.711 1 95.75 92 ILE B N 1
ATOM 2345 C CA . ILE B 1 92 ? -16.562 -6.402 7.289 1 95.75 92 ILE B CA 1
ATOM 2346 C C . ILE B 1 92 ? -16.188 -7.582 8.188 1 95.75 92 ILE B C 1
ATOM 2348 O O . ILE B 1 92 ? -17.062 -8.305 8.664 1 95.75 92 ILE B O 1
ATOM 2352 N N . CYS B 1 93 ? -14.922 -7.762 8.445 1 97.5 93 CYS B N 1
ATOM 2353 C CA . CYS B 1 93 ? -14.461 -8.883 9.258 1 97.5 93 CYS B CA 1
ATOM 2354 C C . CYS B 1 93 ? -14.906 -8.711 10.711 1 97.5 93 CYS B C 1
ATOM 2356 O O . CYS B 1 93 ? -15.227 -9.695 11.383 1 97.5 93 CYS B O 1
ATOM 2358 N N . LYS B 1 94 ? -14.883 -7.48 11.172 1 95.94 94 LYS B N 1
ATOM 2359 C CA . LYS B 1 94 ? -15.406 -7.238 12.508 1 95.94 94 LYS B CA 1
ATOM 2360 C C . LYS B 1 94 ? -16.859 -7.672 12.617 1 95.94 94 LYS B C 1
ATOM 2362 O O . LYS B 1 94 ? -17.25 -8.344 13.586 1 95.94 94 LYS B O 1
ATOM 2367 N N . LYS B 1 95 ? -17.641 -7.293 11.664 1 96.19 95 LYS B N 1
ATOM 2368 C CA . LYS B 1 95 ? -19.047 -7.672 11.625 1 96.19 95 LYS B CA 1
ATOM 2369 C C . LYS B 1 95 ? -19.203 -9.188 11.594 1 96.19 95 LYS B C 1
ATOM 2371 O O . LYS B 1 95 ? -20.062 -9.742 12.297 1 96.19 95 LYS B O 1
ATOM 2376 N N . ALA B 1 96 ? -18.406 -9.844 10.789 1 97.94 96 ALA B N 1
ATOM 2377 C CA . ALA B 1 96 ? -18.438 -11.297 10.695 1 97.94 96 ALA B CA 1
ATOM 2378 C C . ALA B 1 96 ? -18.125 -11.945 12.039 1 97.94 96 ALA B C 1
ATOM 2380 O O . ALA B 1 96 ? -18.859 -12.828 12.5 1 97.94 96 ALA B O 1
ATOM 2381 N N . ARG B 1 97 ? -17.109 -11.43 12.672 1 96.88 97 ARG B N 1
ATOM 2382 C CA . ARG B 1 97 ? -16.688 -11.992 13.945 1 96.88 97 ARG B CA 1
ATOM 2383 C C . ARG B 1 97 ? -17.766 -11.789 15.016 1 96.88 97 ARG B C 1
ATOM 2385 O O . ARG B 1 97 ? -17.969 -12.656 15.859 1 96.88 97 ARG B O 1
ATOM 2392 N N . GLU B 1 98 ? -18.359 -10.664 15.023 1 96.56 98 GLU B N 1
ATOM 2393 C CA . GLU B 1 98 ? -19.438 -10.383 15.953 1 96.56 98 GLU B CA 1
ATOM 2394 C C . GLU B 1 98 ? -20.578 -11.383 15.797 1 96.56 98 GLU B C 1
ATOM 2396 O O . GLU B 1 98 ? -21.328 -11.641 16.734 1 96.56 98 GLU B O 1
ATOM 2401 N N . ARG B 1 99 ? -20.641 -11.984 14.688 1 96.5 99 ARG B N 1
ATOM 2402 C CA . ARG B 1 99 ? -21.703 -12.953 14.398 1 96.5 99 ARG B CA 1
ATOM 2403 C C . ARG B 1 99 ? -21.172 -14.375 14.523 1 96.5 99 ARG B C 1
ATOM 2405 O O . ARG B 1 99 ? -21.859 -15.328 14.148 1 96.5 99 ARG B O 1
ATOM 2412 N N . GLY B 1 100 ? -19.953 -14.484 14.922 1 97.25 100 GLY B N 1
ATOM 2413 C CA . GLY B 1 100 ? -19.375 -15.797 15.18 1 97.25 100 GLY B CA 1
ATOM 2414 C C . GLY B 1 100 ? -18.797 -16.438 13.93 1 97.25 100 GLY B C 1
ATOM 2415 O O . GLY B 1 100 ? -18.562 -17.656 13.906 1 97.25 100 GLY B O 1
ATOM 2416 N N . VAL B 1 101 ? -18.641 -15.742 12.898 1 98.06 101 VAL B N 1
ATOM 2417 C CA . VAL B 1 101 ? -18.062 -16.266 11.664 1 98.06 101 VAL B CA 1
ATOM 2418 C C . VAL B 1 101 ? -16.594 -15.836 11.57 1 98.06 101 VAL B C 1
ATOM 2420 O O . VAL B 1 101 ? -16.297 -14.633 11.547 1 98.06 101 VAL B O 1
ATOM 2423 N N . PRO B 1 102 ? -15.656 -16.812 11.578 1 98.06 102 PRO B N 1
ATOM 2424 C CA . PRO B 1 102 ? -14.258 -16.422 11.383 1 98.06 102 PRO B CA 1
ATOM 2425 C C . PRO B 1 102 ? -14.039 -15.656 10.086 1 98.06 102 PRO B C 1
ATOM 2427 O O . PRO B 1 102 ? -14.711 -15.914 9.086 1 98.06 102 PRO B O 1
ATOM 2430 N N . CYS B 1 103 ? -13.133 -14.719 10.156 1 98.5 103 CYS B N 1
ATOM 2431 C CA . CYS B 1 103 ? -12.891 -13.859 9.008 1 98.5 103 CYS B CA 1
ATOM 2432 C C . CYS B 1 103 ? -11.422 -13.477 8.914 1 98.5 103 CYS B C 1
ATOM 2434 O O . CYS B 1 103 ? -10.781 -13.188 9.93 1 98.5 103 CYS B O 1
ATOM 2436 N N . GLU B 1 104 ? -10.875 -13.469 7.699 1 98.19 104 GLU B N 1
ATOM 2437 C CA . GLU B 1 104 ? -9.508 -13.039 7.418 1 98.19 104 GLU B CA 1
ATOM 2438 C C . GLU B 1 104 ? -9.477 -11.961 6.34 1 98.19 104 GLU B C 1
ATOM 2440 O O . GLU B 1 104 ? -10.281 -11.992 5.402 1 98.19 104 GLU B O 1
ATOM 2445 N N . VAL B 1 105 ? -8.625 -11.07 6.566 1 98.44 105 VAL B N 1
ATOM 2446 C CA . VAL B 1 105 ? -8.375 -10.047 5.551 1 98.44 105 VAL B CA 1
ATOM 2447 C C . VAL B 1 105 ? -7.043 -10.328 4.859 1 98.44 105 VAL B C 1
ATOM 2449 O 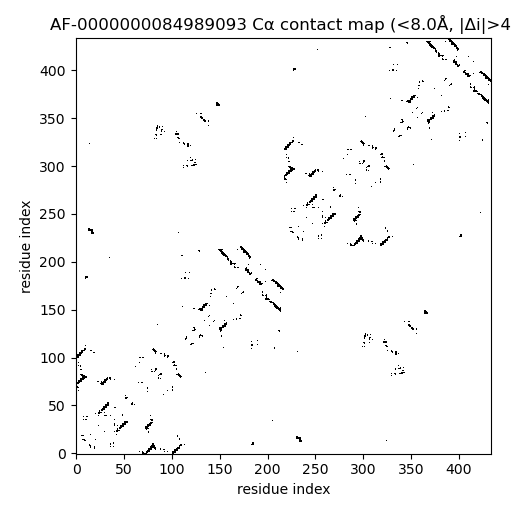O . VAL B 1 105 ? -6.035 -10.594 5.52 1 98.44 105 VAL B O 1
ATOM 2452 N N . VAL B 1 106 ? -7.023 -10.32 3.555 1 98.56 106 VAL B N 1
ATOM 2453 C CA . VAL B 1 106 ? -5.816 -10.469 2.752 1 98.56 106 VAL B CA 1
ATOM 2454 C C . VAL B 1 106 ? -5.461 -9.141 2.092 1 98.56 106 VAL B C 1
ATOM 2456 O O . VAL B 1 106 ? -6.262 -8.586 1.338 1 98.56 106 VAL B O 1
ATOM 2459 N N . PRO B 1 107 ? -4.27 -8.609 2.379 1 98.69 107 PRO B N 1
ATOM 2460 C CA . PRO B 1 107 ? -3.9 -7.324 1.784 1 98.69 107 PRO B CA 1
ATOM 2461 C C . PRO B 1 107 ? -3.684 -7.414 0.276 1 98.69 107 PRO B C 1
ATOM 2463 O O . PRO B 1 107 ? -3.6 -8.516 -0.276 1 98.69 107 PRO B O 1
ATOM 2466 N N . GLY B 1 108 ? -3.691 -6.312 -0.397 1 98.38 108 GLY B N 1
ATOM 2467 C CA . GLY B 1 108 ? -3.438 -6.203 -1.824 1 98.38 108 GLY B CA 1
ATOM 2468 C C . GLY B 1 108 ? -2.637 -4.969 -2.193 1 98.38 108 GLY B C 1
ATOM 2469 O O . GLY B 1 108 ? -2.322 -4.145 -1.332 1 98.38 108 GLY B O 1
ATOM 2470 N N . VAL B 1 109 ? -2.295 -4.852 -3.436 1 98.44 109 VAL B N 1
ATOM 2471 C CA . VAL B 1 109 ? -1.573 -3.695 -3.955 1 98.44 109 VAL B CA 1
ATOM 2472 C C . VAL B 1 109 ? -2.537 -2.525 -4.141 1 98.44 109 VAL B C 1
ATOM 2474 O O . VAL B 1 109 ? -3.531 -2.639 -4.859 1 98.44 109 VAL B O 1
ATOM 2477 N N . SER B 1 110 ? -2.258 -1.451 -3.504 1 97.88 110 SER B N 1
ATOM 2478 C CA . SER B 1 110 ? -3.109 -0.273 -3.633 1 97.88 110 SER B CA 1
ATOM 2479 C C . SER B 1 110 ? -2.869 0.438 -4.961 1 97.88 110 SER B C 1
ATOM 2481 O O . SER B 1 110 ? -1.792 0.323 -5.547 1 97.88 110 SER B O 1
ATOM 2483 N N . SER B 1 111 ? -3.861 1.203 -5.363 1 96.69 111 SER B N 1
ATOM 2484 C CA . SER B 1 111 ? -3.781 1.904 -6.641 1 96.69 111 SER B CA 1
ATOM 2485 C C . SER B 1 111 ? -2.674 2.953 -6.625 1 96.69 111 SER B C 1
ATOM 2487 O O . SER B 1 111 ? -2.02 3.189 -7.641 1 96.69 111 SER B O 1
ATOM 2489 N N . PHE B 1 112 ? -2.418 3.615 -5.488 1 98.06 112 PHE B N 1
ATOM 2490 C CA . PHE B 1 112 ? -1.451 4.707 -5.496 1 98.06 112 PHE B CA 1
ATOM 2491 C C . PHE B 1 112 ? -0.03 4.172 -5.629 1 98.06 112 PHE B C 1
ATOM 2493 O O . PHE B 1 112 ? 0.806 4.773 -6.305 1 98.06 112 PHE B O 1
ATOM 2500 N N . THR B 1 113 ? 0.264 2.959 -5.02 1 98.38 113 THR B N 1
ATOM 2501 C CA . THR B 1 113 ? 1.595 2.387 -5.191 1 98.38 113 THR B CA 1
ATOM 2502 C C . THR B 1 113 ? 1.746 1.783 -6.586 1 98.38 113 THR B C 1
ATOM 2504 O O . THR B 1 113 ? 2.832 1.815 -7.168 1 98.38 113 THR B O 1
ATOM 2507 N N . ALA B 1 114 ? 0.65 1.237 -7.098 1 98 114 ALA B N 1
ATOM 2508 C CA . ALA B 1 114 ? 0.678 0.75 -8.477 1 98 114 ALA B CA 1
ATOM 2509 C C . ALA B 1 114 ? 0.985 1.882 -9.453 1 98 114 ALA B C 1
ATOM 2511 O O . ALA B 1 114 ? 1.827 1.732 -10.336 1 98 114 ALA B O 1
ATOM 2512 N N . ALA B 1 115 ? 0.302 3.01 -9.281 1 98.12 115 ALA B N 1
ATOM 2513 C CA . ALA B 1 115 ? 0.548 4.172 -10.125 1 98.12 115 ALA B CA 1
ATOM 2514 C C . ALA B 1 115 ? 2.002 4.625 -10.023 1 98.12 115 ALA B C 1
ATOM 2516 O O . ALA B 1 115 ? 2.658 4.855 -11.047 1 98.12 115 ALA B O 1
ATOM 2517 N N . ALA B 1 116 ? 2.479 4.719 -8.812 1 98.25 116 ALA B N 1
ATOM 2518 C CA . ALA B 1 116 ? 3.854 5.148 -8.578 1 98.25 116 ALA B CA 1
ATOM 2519 C C . ALA B 1 116 ? 4.848 4.219 -9.266 1 98.25 116 ALA B C 1
ATOM 2521 O O . ALA B 1 116 ? 5.773 4.676 -9.938 1 98.25 116 ALA B O 1
ATOM 2522 N N . ALA B 1 117 ? 4.641 2.947 -9.109 1 97.62 117 ALA B N 1
ATOM 2523 C CA . ALA B 1 117 ? 5.555 1.95 -9.664 1 97.62 117 ALA B CA 1
ATOM 2524 C C . ALA B 1 117 ? 5.508 1.954 -11.188 1 97.62 117 ALA B C 1
ATOM 2526 O O . ALA B 1 117 ? 6.539 2.113 -11.844 1 97.62 117 ALA B O 1
ATOM 2527 N N . LEU B 1 118 ? 4.32 1.867 -11.727 1 96.19 118 LEU B N 1
ATOM 2528 C CA . LEU B 1 118 ? 4.133 1.679 -13.164 1 96.19 118 LEU B CA 1
ATOM 2529 C C . LEU B 1 118 ? 4.559 2.924 -13.93 1 96.19 118 LEU B C 1
ATOM 2531 O O . LEU B 1 118 ? 5.098 2.822 -15.039 1 96.19 118 LEU B O 1
ATOM 2535 N N . TYR B 1 119 ? 4.348 4.059 -13.32 1 97 119 TYR B N 1
ATOM 2536 C CA . TYR B 1 119 ? 4.637 5.301 -14.031 1 97 119 TYR B CA 1
ATOM 2537 C C . TYR B 1 119 ? 5.84 6.008 -13.422 1 97 119 TYR B C 1
ATOM 2539 O O . TYR B 1 119 ? 6.137 7.152 -13.773 1 97 119 TYR B O 1
ATOM 2547 N N . GLN B 1 120 ? 6.488 5.336 -12.516 1 96.62 120 GLN B N 1
ATOM 2548 C CA . GLN B 1 120 ? 7.75 5.746 -11.906 1 96.62 120 GLN B CA 1
ATOM 2549 C C . GLN B 1 120 ? 7.641 7.141 -11.305 1 96.62 120 GLN B C 1
ATOM 2551 O O . GLN B 1 120 ? 8.469 8.008 -11.578 1 96.62 120 GLN B O 1
ATOM 2556 N N . ILE B 1 121 ? 6.59 7.336 -10.57 1 97.5 121 ILE B N 1
ATOM 2557 C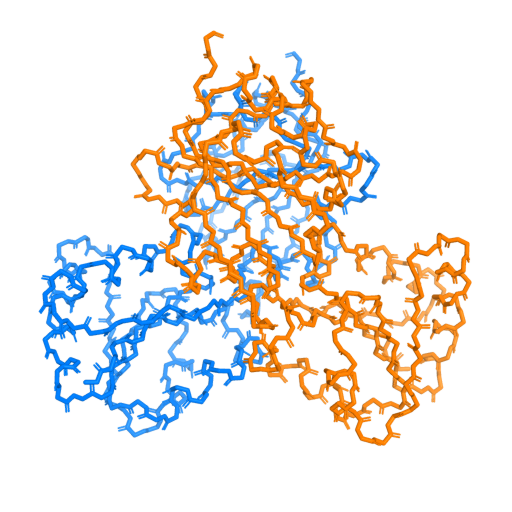 CA . ILE B 1 121 ? 6.359 8.539 -9.781 1 97.5 121 ILE B CA 1
ATO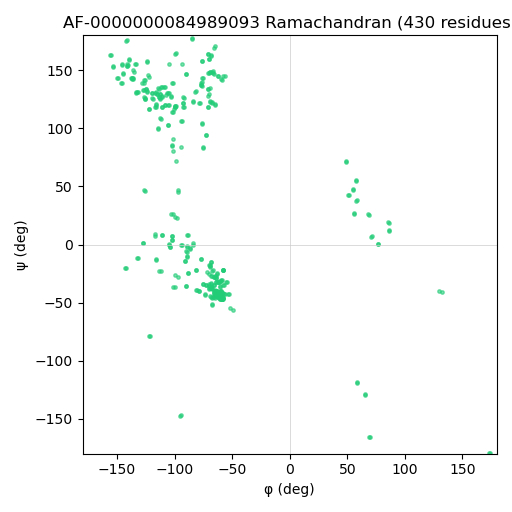M 2558 C C . ILE B 1 121 ? 6.895 8.344 -8.367 1 97.5 121 ILE B C 1
ATOM 2560 O O . ILE B 1 121 ? 6.434 7.461 -7.641 1 97.5 121 ILE B O 1
ATOM 2564 N N . GLU B 1 122 ? 7.836 9.133 -7.973 1 96.88 122 GLU B N 1
ATOM 2565 C CA . GLU B 1 122 ? 8.367 9.023 -6.617 1 96.88 122 GLU B CA 1
ATOM 2566 C C . GLU B 1 122 ? 7.355 9.523 -5.59 1 96.88 122 GLU B C 1
ATOM 2568 O O . GLU B 1 122 ? 6.977 10.703 -5.605 1 96.88 122 GLU B O 1
ATOM 2573 N N . LEU B 1 123 ? 6.945 8.625 -4.715 1 97.81 123 LEU B N 1
ATOM 2574 C CA . LEU B 1 123 ? 6.133 9.07 -3.588 1 97.81 123 LEU B CA 1
ATOM 2575 C C . LEU B 1 123 ? 7.008 9.648 -2.482 1 97.81 123 LEU B C 1
ATOM 2577 O O . LEU B 1 123 ? 6.602 10.586 -1.79 1 97.81 123 LEU B O 1
ATOM 2581 N N . THR B 1 124 ? 8.141 9 -2.295 1 96.06 124 THR B N 1
ATOM 2582 C CA . THR B 1 124 ? 9.195 9.445 -1.393 1 96.06 124 THR B CA 1
ATOM 2583 C C . THR B 1 124 ? 10.562 9.297 -2.043 1 96.06 124 THR B C 1
ATOM 2585 O O . THR B 1 124 ? 10.789 8.359 -2.82 1 96.06 124 THR B O 1
ATOM 2588 N N . ASP B 1 125 ? 11.438 10.25 -1.763 1 91.5 125 ASP B N 1
ATOM 2589 C CA . ASP B 1 125 ? 12.805 10.156 -2.262 1 91.5 125 ASP B CA 1
ATOM 2590 C C . ASP B 1 125 ? 13.82 10.328 -1.13 1 91.5 125 ASP B C 1
ATOM 2592 O O . ASP B 1 125 ? 15.031 10.297 -1.361 1 91.5 125 ASP B O 1
ATOM 2596 N N . GLY B 1 126 ? 13.297 10.5 0.056 1 86.62 126 GLY B N 1
ATOM 2597 C CA . GLY B 1 126 ? 14.141 10.633 1.236 1 86.62 126 GLY B CA 1
ATOM 2598 C C . GLY B 1 126 ? 14.789 12 1.35 1 86.62 126 GLY B C 1
ATOM 2599 O O . GLY B 1 126 ? 15.547 12.25 2.289 1 86.62 126 GLY B O 1
ATOM 2600 N N . GLU B 1 127 ? 14.547 12.891 0.443 1 91.31 127 GLU B N 1
ATOM 2601 C CA . GLU B 1 127 ? 15.109 14.242 0.424 1 91.31 127 GLU B CA 1
ATOM 2602 C C . GLU B 1 127 ? 14.008 15.297 0.413 1 91.31 127 GLU B C 1
ATOM 2604 O O . GLU B 1 127 ? 13.586 15.766 1.47 1 91.31 127 GLU B O 1
ATOM 2609 N N . ALA B 1 128 ? 13.438 15.508 -0.734 1 92.06 128 ALA B N 1
ATOM 2610 C CA . ALA B 1 128 ? 12.383 16.5 -0.875 1 92.06 128 ALA B CA 1
ATOM 2611 C C . ALA B 1 128 ? 11.008 15.898 -0.582 1 92.06 128 ALA B C 1
ATOM 2613 O O . ALA B 1 128 ? 10.062 16.625 -0.26 1 92.06 128 ALA B O 1
ATOM 2614 N N . LEU B 1 129 ? 10.906 14.641 -0.751 1 95.25 129 LEU B N 1
ATOM 2615 C CA . LEU B 1 129 ? 9.68 13.898 -0.483 1 95.25 129 LEU B CA 1
ATOM 2616 C C . LEU B 1 129 ? 9.883 12.922 0.671 1 95.25 129 LEU B C 1
ATOM 2618 O O . LEU B 1 129 ? 10.344 11.797 0.467 1 95.25 129 LEU B O 1
ATOM 2622 N N . ARG B 1 130 ? 9.406 13.398 1.816 1 93.75 130 ARG B N 1
ATOM 2623 C CA . ARG B 1 130 ? 9.797 12.68 3.027 1 93.75 130 ARG B CA 1
ATOM 2624 C C . ARG B 1 130 ? 8.602 11.977 3.66 1 93.75 130 ARG B C 1
ATOM 2626 O O . ARG B 1 130 ? 8.766 11.086 4.492 1 93.75 130 ARG B O 1
ATOM 2633 N N . HIS B 1 131 ? 7.406 12.391 3.424 1 94.5 131 HIS B N 1
ATOM 2634 C CA . HIS B 1 131 ? 6.195 11.836 4.012 1 94.5 131 HIS B CA 1
ATOM 2635 C C . HIS B 1 131 ? 5.059 11.797 2.994 1 94.5 131 HIS B C 1
ATOM 2637 O O . HIS B 1 131 ? 5.059 12.562 2.029 1 94.5 131 HIS B O 1
ATOM 2643 N N . VAL B 1 132 ? 4.141 10.891 3.184 1 97.38 132 VAL B N 1
ATOM 2644 C CA . VAL B 1 132 ? 2.99 10.719 2.303 1 97.38 132 VAL B CA 1
ATOM 2645 C C . VAL B 1 132 ? 1.7 10.797 3.117 1 97.38 132 VAL B C 1
ATOM 2647 O O . VAL B 1 132 ? 1.604 10.203 4.195 1 97.38 132 VAL B O 1
ATOM 2650 N N . ALA B 1 133 ? 0.75 11.531 2.629 1 96.88 133 ALA B N 1
ATOM 2651 C CA . ALA B 1 133 ? -0.589 11.531 3.215 1 96.88 133 ALA B CA 1
ATOM 2652 C C . ALA B 1 133 ? -1.613 10.961 2.236 1 96.88 133 ALA B C 1
ATOM 2654 O O . ALA B 1 133 ? -1.617 11.32 1.056 1 96.88 133 ALA B O 1
ATOM 2655 N N . LEU B 1 134 ? -2.365 10.055 2.688 1 98 134 LEU B N 1
ATOM 2656 C CA . LEU B 1 134 ? -3.469 9.469 1.935 1 98 134 LEU B CA 1
ATOM 2657 C C . LEU B 1 134 ? -4.801 10.086 2.354 1 98 134 LEU B C 1
ATOM 2659 O O . LEU B 1 134 ? -5.211 9.961 3.51 1 98 134 LEU B O 1
ATOM 2663 N N . LEU B 1 135 ? -5.461 10.703 1.405 1 96.75 135 LEU B N 1
ATOM 2664 C CA . LEU B 1 135 ? -6.75 11.359 1.605 1 96.75 135 LEU B CA 1
ATOM 2665 C C . LEU B 1 135 ? -7.797 10.805 0.641 1 96.75 135 LEU B C 1
ATOM 2667 O O . LEU B 1 135 ? -7.449 10.227 -0.392 1 96.75 135 LEU B O 1
ATOM 2671 N N . ALA B 1 136 ? -9 10.977 1.024 1 96.19 136 ALA B N 1
ATOM 2672 C CA . ALA B 1 136 ? -10.078 10.539 0.15 1 96.19 136 ALA B CA 1
ATOM 2673 C C . ALA B 1 136 ? -11.352 11.352 0.396 1 96.19 136 ALA B C 1
ATOM 2675 O O . ALA B 1 136 ? -11.523 11.938 1.469 1 96.19 136 ALA B O 1
ATOM 2676 N N . TYR B 1 137 ? -12.164 11.438 -0.659 1 93.69 137 TYR B N 1
ATOM 2677 C CA . TYR B 1 137 ? -13.531 11.898 -0.44 1 93.69 137 TYR B CA 1
ATOM 2678 C C . TYR B 1 137 ? -14.344 10.859 0.314 1 93.69 137 TYR B C 1
ATOM 2680 O O . TYR B 1 137 ? -14.102 9.656 0.183 1 93.69 137 TYR B O 1
ATOM 2688 N N . PRO B 1 138 ? -15.25 11.336 1.089 1 92.56 138 PRO B N 1
ATOM 2689 C CA . PRO B 1 138 ? -15.688 12.727 1.229 1 92.56 138 PRO B CA 1
ATOM 2690 C C . PRO B 1 138 ? -14.883 13.5 2.266 1 92.56 138 PRO B C 1
ATOM 2692 O O . PRO B 1 138 ? -15.18 14.664 2.545 1 92.56 138 PRO B O 1
ATOM 2695 N N . ASN B 1 139 ? -13.812 12.953 2.799 1 91.31 139 ASN B N 1
ATOM 2696 C CA . ASN B 1 139 ? -13.055 13.609 3.855 1 91.31 139 ASN B CA 1
ATOM 2697 C C . ASN B 1 139 ? -11.844 14.352 3.295 1 91.31 139 ASN B C 1
ATOM 2699 O O . ASN B 1 139 ? -10.727 14.188 3.779 1 91.31 139 ASN B O 1
ATOM 2703 N N . PHE B 1 140 ? -12.133 15.086 2.246 1 94.56 140 PHE B N 1
ATOM 2704 C CA . PHE B 1 140 ? -11.141 15.945 1.61 1 94.56 140 PHE B CA 1
ATOM 2705 C C . PHE B 1 140 ? -11.68 17.359 1.453 1 94.56 140 PHE B C 1
ATOM 2707 O O . PHE B 1 140 ? -12.852 17.562 1.118 1 94.56 140 PHE B O 1
ATOM 2714 N N . GLY B 1 141 ? -10.797 18.328 1.724 1 94.06 141 GLY B N 1
ATOM 2715 C CA . GLY B 1 141 ? -11.133 19.734 1.582 1 94.06 141 GLY B CA 1
ATOM 2716 C C . GLY B 1 141 ? -10.047 20.672 2.09 1 94.06 141 GLY B C 1
ATOM 2717 O O . GLY B 1 141 ? -8.992 20.203 2.533 1 94.06 141 GLY B O 1
ATOM 2718 N N . PRO B 1 142 ? -10.32 21.984 1.999 1 93.5 142 PRO B N 1
ATOM 2719 C CA . PRO B 1 142 ? -9.312 22.969 2.408 1 93.5 142 PRO B CA 1
ATOM 2720 C C . PRO B 1 142 ? -8.852 22.781 3.854 1 93.5 142 PRO B C 1
ATOM 2722 O O . PRO B 1 142 ? -7.66 22.875 4.148 1 93.5 142 PRO B O 1
ATOM 2725 N N . GLY B 1 143 ? -9.797 22.516 4.77 1 90.38 143 GLY B N 1
ATOM 2726 C CA . GLY B 1 143 ? -9.453 22.312 6.168 1 90.38 143 GLY B CA 1
ATOM 2727 C C . GLY B 1 143 ? -8.516 21.141 6.391 1 90.38 143 GLY B C 1
ATOM 2728 O O . GLY B 1 143 ? -7.609 21.219 7.219 1 90.38 143 GLY B O 1
ATOM 2729 N N . VAL B 1 144 ? -8.695 20.094 5.621 1 90.81 144 VAL B N 1
ATOM 2730 C CA . VAL B 1 144 ? -7.875 18.891 5.75 1 90.81 144 VAL B CA 1
ATOM 2731 C C . VAL B 1 144 ? -6.445 19.188 5.297 1 90.81 144 VAL B C 1
ATOM 2733 O O . VAL B 1 144 ? -5.484 18.859 5.992 1 90.81 144 VAL B O 1
ATOM 2736 N N . LEU B 1 145 ? -6.273 19.891 4.18 1 91.88 145 LEU B N 1
ATOM 2737 C CA . LEU B 1 145 ? -4.945 20.156 3.645 1 91.88 145 LEU B CA 1
ATOM 2738 C C . LEU B 1 145 ? -4.207 21.172 4.516 1 91.88 145 LEU B C 1
ATOM 2740 O O . LEU B 1 145 ? -2.975 21.219 4.523 1 91.88 145 LEU B O 1
ATOM 2744 N N . LYS B 1 146 ? -4.91 21.984 5.242 1 88.38 146 LYS B N 1
ATOM 2745 C CA . LYS B 1 146 ? -4.289 22.922 6.18 1 88.38 146 LYS B CA 1
ATOM 2746 C C . LYS B 1 146 ? -3.652 22.172 7.352 1 88.38 146 LYS B C 1
ATOM 2748 O O . LYS B 1 146 ? -2.666 22.641 7.926 1 88.38 146 LYS B O 1
ATOM 2753 N N . GLU B 1 147 ? -4.223 21.031 7.609 1 84.88 147 GLU B N 1
ATOM 2754 C CA . GLU B 1 147 ? -3.775 20.266 8.781 1 84.88 147 GLU B CA 1
ATOM 2755 C C . GLU B 1 147 ? -2.811 19.156 8.383 1 84.88 147 GLU B C 1
ATOM 2757 O O . GLU B 1 147 ? -1.897 18.828 9.141 1 84.88 147 GLU B O 1
ATOM 2762 N N . VAL B 1 148 ? -3.061 18.594 7.309 1 86.31 148 VAL B N 1
ATOM 2763 C CA . VAL B 1 148 ? -2.242 17.484 6.84 1 86.31 148 VAL B CA 1
ATOM 2764 C C . VAL B 1 148 ? -1.277 17.969 5.762 1 86.31 148 VAL B C 1
ATOM 2766 O O . VAL B 1 148 ? -1.521 17.766 4.566 1 86.31 148 VAL B O 1
ATOM 2769 N N . ARG B 1 149 ? -0.136 18.5 6.145 1 86.5 149 ARG B N 1
ATOM 2770 C CA . ARG B 1 149 ? 0.831 19.094 5.234 1 86.5 149 ARG B CA 1
ATOM 2771 C C . ARG B 1 149 ? 1.96 18.125 4.91 1 86.5 149 ARG B C 1
ATOM 2773 O O . ARG B 1 149 ? 3.113 18.359 5.273 1 86.5 149 ARG B O 1
ATOM 2780 N N . ALA B 1 150 ? 1.736 17.109 4.141 1 92.06 150 ALA B N 1
ATOM 2781 C CA . ALA B 1 150 ? 2.754 16.141 3.752 1 92.06 150 ALA B CA 1
ATOM 2782 C C . ALA B 1 150 ? 3.398 16.531 2.422 1 92.06 150 ALA B C 1
ATOM 2784 O O . ALA B 1 150 ? 2.799 17.25 1.62 1 92.06 150 ALA B O 1
ATOM 2785 N N . ASP B 1 151 ? 4.633 16.062 2.209 1 95.25 151 ASP B N 1
ATOM 2786 C CA . ASP B 1 151 ? 5.367 16.359 0.981 1 95.25 151 ASP B CA 1
ATOM 2787 C C . ASP B 1 151 ? 4.672 15.75 -0.234 1 95.25 151 ASP B C 1
ATOM 2789 O O . ASP B 1 151 ? 4.766 16.281 -1.342 1 95.25 151 ASP B O 1
ATOM 2793 N N . THR B 1 152 ? 4.047 14.648 -0.07 1 97.25 152 THR B N 1
ATOM 2794 C CA . THR B 1 152 ? 3.246 13.992 -1.097 1 97.25 152 THR B CA 1
ATOM 2795 C C . THR B 1 152 ? 1.832 13.727 -0.586 1 97.25 152 THR B C 1
ATOM 2797 O O . THR B 1 152 ? 1.654 13.125 0.475 1 97.25 152 THR B O 1
ATOM 2800 N N . ILE B 1 153 ? 0.87 14.227 -1.343 1 97.12 153 ILE B N 1
ATOM 2801 C CA . ILE B 1 153 ? -0.538 14.016 -1.022 1 97.12 153 ILE B CA 1
ATOM 2802 C C . ILE B 1 153 ? -1.187 13.148 -2.1 1 97.12 153 ILE B C 1
ATOM 2804 O O . ILE B 1 153 ? -1.044 13.422 -3.293 1 97.12 153 ILE B O 1
ATOM 2808 N N . VAL B 1 154 ? -1.806 12.102 -1.692 1 98.25 154 VAL B N 1
ATOM 2809 C CA . VAL B 1 154 ? -2.578 11.25 -2.592 1 98.25 154 VAL B CA 1
ATOM 2810 C C . VAL B 1 154 ? -4.066 11.383 -2.275 1 98.25 154 VAL B C 1
ATOM 2812 O O . VAL B 1 154 ? -4.48 11.211 -1.126 1 98.25 154 VAL B O 1
ATOM 2815 N N . ILE B 1 155 ? -4.871 11.664 -3.268 1 97.75 155 ILE B N 1
ATOM 2816 C CA . ILE B 1 155 ? -6.305 11.867 -3.082 1 97.75 155 ILE B CA 1
ATOM 2817 C C . ILE B 1 155 ? -7.082 10.797 -3.842 1 97.75 155 ILE B C 1
ATOM 2819 O O . ILE B 1 155 ? -7.004 10.719 -5.07 1 97.75 155 ILE B O 1
ATOM 2823 N N . PHE B 1 156 ? -7.816 10.031 -3.062 1 96.31 156 PHE B N 1
ATOM 2824 C CA . PHE B 1 156 ? -8.625 8.938 -3.592 1 96.31 156 PHE B CA 1
ATOM 2825 C C . PHE B 1 156 ? -10.078 9.359 -3.736 1 96.31 156 PHE B C 1
ATOM 2827 O O . PHE B 1 156 ? -10.5 10.359 -3.162 1 96.31 156 PHE B O 1
ATOM 2834 N N . MET B 1 157 ? -10.875 8.594 -4.492 1 92.69 157 MET B N 1
ATOM 2835 C CA . MET B 1 157 ? -12.336 8.547 -4.535 1 92.69 157 MET B CA 1
ATOM 2836 C C . MET B 1 157 ? -12.914 9.914 -4.871 1 92.69 157 MET B C 1
ATOM 2838 O O . MET B 1 157 ? -13.93 10.32 -4.305 1 92.69 157 MET B O 1
ATOM 2842 N N . MET B 1 158 ? -12.273 10.664 -5.742 1 90.44 158 MET B N 1
ATOM 2843 C CA . MET B 1 158 ? -12.75 12.008 -6.043 1 90.44 158 MET B CA 1
ATOM 2844 C C . MET B 1 158 ? -13.898 11.969 -7.047 1 90.44 158 MET B C 1
ATOM 2846 O O . MET B 1 158 ? -14.656 12.93 -7.168 1 90.44 158 MET B O 1
ATOM 2850 N N . GLY B 1 159 ? -13.984 10.914 -7.793 1 85 159 GLY B N 1
ATOM 2851 C CA . GLY B 1 159 ? -15.016 10.883 -8.812 1 85 159 GLY B CA 1
ATOM 2852 C C . GLY B 1 159 ? -14.914 12.023 -9.805 1 85 159 GLY B C 1
ATOM 2853 O O . GLY B 1 159 ? -13.852 12.258 -10.383 1 85 159 GLY B O 1
ATOM 2854 N N . ASP B 1 160 ? -16.016 12.797 -9.789 1 89.69 160 ASP B N 1
ATOM 2855 C CA . ASP B 1 160 ? -16.078 13.898 -10.742 1 89.69 160 ASP B CA 1
ATOM 2856 C C . ASP B 1 160 ? -15.672 15.219 -10.078 1 89.69 160 ASP B C 1
ATOM 2858 O O . ASP B 1 160 ? -15.953 16.297 -10.609 1 89.69 160 ASP B O 1
ATOM 2862 N N . ARG B 1 161 ? -14.945 15.109 -9.023 1 94.88 161 ARG B N 1
ATOM 2863 C CA . ARG B 1 161 ? -14.664 16.312 -8.242 1 94.88 161 ARG B CA 1
ATOM 2864 C C . ARG B 1 161 ? -13.266 16.828 -8.531 1 94.88 161 ARG B C 1
ATOM 2866 O O . ARG B 1 161 ? -12.648 17.469 -7.676 1 94.88 161 ARG B O 1
ATOM 2873 N N . LEU B 1 162 ? -12.773 16.531 -9.68 1 96.56 162 LEU B N 1
ATOM 2874 C CA . LEU B 1 162 ? -11.422 16.953 -10.055 1 96.56 162 LEU B CA 1
ATOM 2875 C C . LEU B 1 162 ? -11.297 18.469 -10.016 1 96.56 162 LEU B C 1
ATOM 2877 O O . LEU B 1 162 ? -10.281 19 -9.539 1 96.56 162 LEU B O 1
ATOM 2881 N N . PRO B 1 163 ? -12.352 19.234 -10.492 1 96.81 163 PRO B N 1
ATOM 2882 C CA . PRO B 1 163 ? -12.242 20.688 -10.367 1 96.81 163 PRO B CA 1
ATOM 2883 C C . PRO B 1 163 ? -12.117 21.156 -8.922 1 96.81 163 PRO B C 1
ATOM 2885 O O . PRO B 1 163 ? -11.336 22.062 -8.625 1 96.81 163 PRO B O 1
ATOM 2888 N N . GLU B 1 164 ? -12.867 20.531 -8.102 1 96.56 164 GLU B N 1
ATOM 2889 C CA . GLU B 1 164 ? -12.781 20.859 -6.68 1 96.56 164 GLU B CA 1
ATOM 2890 C C . GLU B 1 164 ? -11.391 20.547 -6.121 1 96.56 164 GLU B C 1
ATOM 2892 O O . GLU B 1 164 ? -10.812 21.359 -5.391 1 96.56 164 GLU B O 1
ATOM 2897 N N . VAL B 1 165 ? -10.844 19.391 -6.441 1 97.12 165 VAL B N 1
ATOM 2898 C CA . VAL B 1 165 ? -9.508 18.984 -6 1 97.12 165 VAL B CA 1
ATOM 2899 C C . VAL B 1 165 ? -8.477 20 -6.469 1 97.12 165 VAL B C 1
ATOM 2901 O O . VAL B 1 165 ? -7.648 20.469 -5.68 1 97.12 165 VAL B O 1
ATOM 2904 N N . ALA B 1 166 ? -8.602 20.344 -7.691 1 97.19 166 ALA B N 1
ATOM 2905 C CA . ALA B 1 166 ? -7.68 21.297 -8.281 1 97.19 166 ALA B CA 1
ATOM 2906 C C . ALA B 1 166 ? -7.73 22.641 -7.539 1 97.19 166 ALA B C 1
ATOM 2908 O O . ALA B 1 166 ? -6.688 23.234 -7.242 1 97.19 166 ALA B O 1
ATOM 2909 N N . GLY B 1 167 ? -8.93 23.094 -7.277 1 96.81 167 GLY B N 1
ATOM 2910 C CA . GLY B 1 167 ? -9.102 24.344 -6.562 1 96.81 167 GLY B CA 1
ATOM 2911 C C . GLY B 1 167 ? -8.5 24.328 -5.168 1 96.81 167 GLY B C 1
ATOM 2912 O O . GLY B 1 167 ? -7.816 25.266 -4.766 1 96.81 167 GLY B O 1
ATOM 2913 N N . VAL B 1 168 ? -8.727 23.266 -4.438 1 96.44 168 VAL B N 1
ATOM 2914 C CA . VAL B 1 168 ? -8.219 23.125 -3.074 1 96.44 168 VAL B CA 1
ATOM 2915 C C . VAL B 1 168 ? -6.688 23.078 -3.094 1 96.44 168 VAL B C 1
ATOM 2917 O O . VAL B 1 168 ? -6.035 23.734 -2.277 1 96.44 168 VAL B O 1
ATOM 2920 N N . LEU B 1 169 ? -6.109 22.328 -4.031 1 96.44 169 LEU B N 1
ATOM 2921 C CA . LEU B 1 169 ? -4.656 22.234 -4.148 1 96.44 169 LEU B CA 1
ATOM 2922 C C . LEU B 1 169 ? -4.051 23.609 -4.453 1 96.44 169 LEU B C 1
ATOM 2924 O O . LEU B 1 169 ? -3.08 24.016 -3.816 1 96.44 169 LEU B O 1
ATOM 2928 N N . ALA B 1 170 ? -4.668 24.25 -5.359 1 94.88 170 ALA B N 1
ATOM 2929 C CA . ALA B 1 170 ? -4.16 25.547 -5.773 1 94.88 170 ALA B CA 1
ATOM 2930 C C . ALA B 1 170 ? -4.207 26.547 -4.621 1 94.88 170 ALA B C 1
ATOM 2932 O O . ALA B 1 170 ? -3.266 27.328 -4.422 1 94.88 170 ALA B O 1
ATOM 2933 N N . GLU B 1 171 ? -5.242 26.5 -3.893 1 93.81 171 GLU B N 1
ATOM 2934 C CA . GLU B 1 171 ? -5.48 27.484 -2.844 1 93.81 171 GLU B CA 1
ATOM 2935 C C . GLU B 1 171 ? -4.664 27.172 -1.594 1 93.81 171 GLU B C 1
ATOM 2937 O O . GLU B 1 171 ? -4.113 28.078 -0.962 1 93.81 171 GLU B O 1
ATOM 2942 N N . GLU B 1 172 ? -4.562 25.922 -1.256 1 92.81 172 GLU B N 1
ATOM 2943 C CA . GLU B 1 172 ? -4.07 25.594 0.075 1 92.81 172 GLU B CA 1
ATOM 2944 C C . GLU B 1 172 ? -2.59 25.219 0.039 1 92.81 172 GLU B C 1
ATOM 2946 O O . GLU B 1 172 ? -1.884 25.359 1.038 1 92.81 172 GLU B O 1
ATOM 2951 N N . CYS B 1 173 ? -2.041 24.719 -1.055 1 87.88 173 CYS B N 1
ATOM 2952 C CA . CYS B 1 173 ? -0.675 24.219 -0.929 1 87.88 173 CYS B CA 1
ATOM 2953 C C . CYS B 1 173 ? 0.14 24.547 -2.176 1 87.88 173 CYS B C 1
ATOM 2955 O O . CYS B 1 173 ? 1.368 24.625 -2.117 1 87.88 173 CYS B O 1
ATOM 2957 N N . ASP B 1 174 ? -0.498 24.828 -3.342 1 89.62 174 ASP B N 1
ATOM 2958 C CA . ASP B 1 174 ? 0.218 25.156 -4.574 1 89.62 174 ASP B CA 1
ATOM 2959 C C . ASP B 1 174 ? 1.327 24.141 -4.844 1 89.62 174 ASP B C 1
ATOM 2961 O O . ASP B 1 174 ? 2.508 24.484 -4.848 1 89.62 174 ASP B O 1
ATOM 2965 N N . PRO B 1 175 ? 0.935 22.969 -5.211 1 95.62 175 PRO B N 1
ATOM 2966 C CA . PRO B 1 175 ? 1.931 21.906 -5.383 1 95.62 175 PRO B CA 1
ATOM 2967 C C . PRO B 1 175 ? 2.879 22.156 -6.551 1 95.62 175 PRO B C 1
ATOM 2969 O O . PRO B 1 175 ? 2.486 22.781 -7.539 1 95.62 175 PRO B O 1
ATOM 2972 N N . GLU B 1 176 ? 4.141 21.672 -6.426 1 95.75 176 GLU B N 1
ATOM 2973 C CA . GLU B 1 176 ? 5.125 21.766 -7.5 1 95.75 176 GLU B CA 1
ATOM 2974 C C . GLU B 1 176 ? 4.758 20.844 -8.664 1 95.75 176 GLU B C 1
ATOM 2976 O O . GLU B 1 176 ? 4.977 21.203 -9.828 1 95.75 176 GLU B O 1
ATOM 2981 N N . ARG B 1 177 ? 4.246 19.688 -8.359 1 97.5 177 ARG B N 1
ATOM 2982 C CA . ARG B 1 177 ? 3.842 18.719 -9.367 1 97.5 177 ARG B CA 1
ATOM 2983 C C . ARG B 1 177 ? 2.506 18.078 -9.008 1 97.5 177 ARG B C 1
ATOM 2985 O O . ARG B 1 177 ? 2.232 17.812 -7.832 1 97.5 177 ARG B O 1
ATOM 2992 N N . VAL B 1 178 ? 1.696 17.828 -10.039 1 98.19 178 VAL B N 1
ATOM 2993 C CA . VAL B 1 178 ? 0.419 17.141 -9.883 1 98.19 178 VAL B CA 1
ATOM 2994 C C . VAL B 1 178 ? 0.28 16.062 -10.953 1 98.19 178 VAL B C 1
ATOM 2996 O O . VAL B 1 178 ? 0.546 16.312 -12.125 1 98.19 178 VAL B O 1
ATOM 2999 N N . PHE B 1 179 ? -0.071 14.867 -10.523 1 98.38 179 PHE B N 1
ATOM 3000 C CA . PHE B 1 179 ? -0.314 13.758 -11.438 1 98.38 179 PHE B CA 1
ATOM 3001 C C . PHE B 1 179 ? -1.765 13.297 -11.352 1 98.38 179 PHE B C 1
ATOM 3003 O O . PHE B 1 179 ? -2.301 13.109 -10.258 1 98.38 179 PHE B O 1
ATOM 3010 N N . LEU B 1 180 ? -2.406 13.172 -12.477 1 98.12 180 LEU B N 1
ATOM 3011 C CA . LEU B 1 180 ? -3.672 12.453 -12.594 1 98.12 180 LEU B CA 1
ATOM 3012 C C . LEU B 1 180 ? -3.449 11.039 -13.109 1 98.12 180 LEU B C 1
ATOM 3014 O O . LEU B 1 180 ? -2.865 10.844 -14.18 1 98.12 180 LEU B O 1
ATOM 3018 N N . CYS B 1 181 ? -3.814 10.055 -12.344 1 97.69 181 CYS B N 1
ATOM 3019 C CA . CYS B 1 181 ? -3.66 8.648 -12.719 1 97.69 181 CYS B CA 1
ATOM 3020 C C . CYS B 1 181 ? -5.016 7.969 -12.852 1 97.69 181 CYS B C 1
ATOM 3022 O O . CYS B 1 181 ? -5.773 7.895 -11.883 1 97.69 181 CYS B O 1
ATOM 3024 N N . ALA B 1 182 ? -5.305 7.434 -14.039 1 95.25 182 ALA B N 1
ATOM 3025 C CA . ALA B 1 182 ? -6.59 6.816 -14.344 1 95.25 182 ALA B CA 1
ATOM 3026 C C . ALA B 1 182 ? -6.41 5.387 -14.836 1 95.25 182 ALA B C 1
ATOM 3028 O O . ALA B 1 182 ? -5.57 5.125 -15.703 1 95.25 182 ALA B O 1
ATOM 3029 N N . GLY B 1 183 ? -7.188 4.48 -14.234 1 92.69 183 GLY B N 1
ATOM 3030 C CA . GLY B 1 183 ? -7.148 3.107 -14.711 1 92.69 183 GLY B CA 1
ATOM 3031 C C . GLY B 1 183 ? -5.742 2.547 -14.805 1 92.69 183 GLY B C 1
ATOM 3032 O O . GLY B 1 183 ? -5.371 1.955 -15.82 1 92.69 183 GLY B O 1
ATOM 3033 N N . VAL B 1 184 ? -4.828 2.756 -13.836 1 89.38 184 VAL B N 1
ATOM 3034 C CA . VAL B 1 184 ? -3.375 2.623 -13.883 1 89.38 184 VAL B CA 1
ATOM 3035 C C . VAL B 1 184 ? -2.998 1.221 -14.352 1 89.38 184 VAL B C 1
ATOM 3037 O O . VAL B 1 184 ? -2.002 1.042 -15.055 1 89.38 184 VAL B O 1
ATOM 3040 N N . THR B 1 185 ? -3.795 0.177 -14.039 1 88.88 185 THR B N 1
ATOM 3041 C CA . THR B 1 185 ? -3.33 -1.148 -14.43 1 88.88 185 THR B CA 1
ATOM 3042 C C . THR B 1 185 ? -4.293 -1.782 -15.43 1 88.88 185 THR B C 1
ATOM 3044 O O . THR B 1 185 ? -4.188 -2.975 -15.734 1 88.88 185 THR B O 1
ATOM 3047 N N . ILE B 1 186 ? -5.25 -1.062 -15.93 1 90.19 186 ILE B N 1
ATOM 3048 C CA . ILE B 1 186 ? -6.215 -1.628 -16.875 1 90.19 186 ILE B CA 1
ATOM 3049 C C . ILE B 1 186 ? -6.27 -0.771 -18.125 1 90.19 186 ILE B C 1
ATOM 3051 O O . ILE B 1 186 ? -7.352 -0.408 -18.594 1 90.19 186 ILE B O 1
ATOM 3055 N N . GLY B 1 187 ? -5.066 -0.448 -18.594 1 88.06 187 GLY B N 1
ATOM 3056 C CA . GLY B 1 187 ? -4.934 0.224 -19.875 1 88.06 187 GLY B CA 1
ATOM 3057 C C . GLY B 1 187 ? -5.059 1.732 -19.781 1 88.06 187 GLY B C 1
ATOM 3058 O O . GLY B 1 187 ? -5.324 2.406 -20.781 1 88.06 187 GLY B O 1
ATOM 3059 N N . GLY B 1 188 ? -4.883 2.268 -18.578 1 93.19 188 GLY B N 1
ATOM 3060 C CA . GLY B 1 188 ? -5.008 3.707 -18.406 1 93.19 188 GLY B CA 1
ATOM 3061 C C . GLY B 1 188 ? -3.682 4.438 -18.484 1 93.19 188 GLY B C 1
ATOM 3062 O O . GLY B 1 188 ? -2.826 4.094 -19.297 1 93.19 188 GLY B O 1
ATOM 3063 N N . TYR B 1 189 ? -3.596 5.578 -17.656 1 95.06 189 TYR B N 1
ATOM 3064 C CA . TYR B 1 189 ? -2.436 6.457 -17.766 1 95.06 189 TYR B CA 1
ATOM 3065 C C . TYR B 1 189 ? -2.219 7.23 -16.469 1 95.06 189 TYR B C 1
ATOM 3067 O O . TYR B 1 189 ? -3.084 7.242 -15.594 1 95.06 189 TYR B O 1
ATOM 3075 N N . CYS B 1 190 ? -1.045 7.746 -16.359 1 97.31 190 CYS B N 1
ATOM 3076 C CA . CYS B 1 190 ? -0.734 8.828 -15.43 1 97.31 190 CYS B CA 1
ATOM 3077 C C . CYS B 1 190 ? -0.064 9.992 -16.156 1 97.31 190 CYS B C 1
ATOM 3079 O O . CYS B 1 190 ? 0.863 9.789 -16.938 1 97.31 190 CYS B O 1
ATOM 3081 N N . GLU B 1 191 ? -0.576 11.148 -15.852 1 97.19 191 GLU B N 1
ATOM 3082 C CA . GLU B 1 191 ? -0.006 12.312 -16.516 1 97.19 191 GLU B CA 1
ATOM 3083 C C . GLU B 1 191 ? 0.208 13.469 -15.539 1 97.19 191 GLU B C 1
ATOM 3085 O O . GLU B 1 191 ? -0.598 13.672 -14.633 1 97.19 191 GLU B O 1
ATOM 3090 N N . GLU B 1 192 ? 1.299 14.141 -15.781 1 98.19 192 GLU B N 1
ATOM 3091 C CA . GLU B 1 192 ? 1.552 15.359 -15.016 1 98.19 192 GLU B CA 1
ATOM 3092 C C . GLU B 1 192 ? 0.793 16.547 -15.602 1 98.19 192 GLU B C 1
ATOM 3094 O O . GLU B 1 192 ? 0.802 16.766 -16.812 1 98.19 192 GLU B O 1
ATOM 3099 N N . LEU B 1 193 ? 0.109 17.281 -14.711 1 97.56 193 LEU B N 1
ATOM 3100 C CA . LEU B 1 193 ? -0.714 18.406 -15.133 1 97.56 193 LEU B CA 1
ATOM 3101 C C . LEU B 1 193 ? -0.595 19.562 -14.156 1 97.56 193 LEU B C 1
ATOM 3103 O O . LEU B 1 193 ? -0.242 19.375 -12.992 1 97.56 193 LEU B O 1
ATOM 3107 N N . SER B 1 194 ? -0.867 20.766 -14.742 1 97.19 194 SER B N 1
ATOM 3108 C CA . SER B 1 194 ? -1.096 21.891 -13.836 1 97.19 194 SER B CA 1
ATOM 3109 C C . SER B 1 194 ? -2.436 21.75 -13.117 1 97.19 194 SER B C 1
ATOM 3111 O O . SER B 1 194 ? -3.277 20.938 -13.508 1 97.19 194 SER B O 1
ATOM 3113 N N . THR B 1 195 ? -2.607 22.5 -12.07 1 96.62 195 THR B N 1
ATOM 3114 C CA . THR B 1 195 ? -3.893 22.484 -11.375 1 96.62 195 THR B CA 1
ATOM 3115 C C . THR B 1 195 ? -5.008 22.969 -12.305 1 96.62 195 THR B C 1
ATOM 3117 O O . THR B 1 195 ? -6.145 22.516 -12.203 1 96.62 195 THR B O 1
ATOM 3120 N N . GLU B 1 196 ? -4.66 23.891 -13.219 1 97 196 GLU B N 1
ATOM 3121 C CA . GLU B 1 196 ? -5.637 24.359 -14.195 1 97 196 GLU B CA 1
ATOM 3122 C C . GLU B 1 196 ? -6.059 23.25 -15.141 1 97 196 GLU B C 1
ATOM 3124 O O . GLU B 1 196 ? -7.246 23.078 -15.43 1 97 196 GLU B O 1
ATOM 3129 N N . GLU B 1 197 ? -5.109 22.516 -15.633 1 97.81 197 GLU B N 1
ATOM 3130 C CA . GLU B 1 197 ? -5.402 21.406 -16.516 1 97.81 197 GLU B CA 1
ATOM 3131 C C . GLU B 1 197 ? -6.211 20.328 -15.805 1 97.81 197 GLU B C 1
ATOM 3133 O O . GLU B 1 197 ? -7.117 19.734 -16.391 1 97.81 197 GLU B O 1
ATOM 3138 N N . LEU B 1 198 ? -5.832 20.078 -14.578 1 97.38 198 LEU B N 1
ATOM 3139 C CA . LEU B 1 198 ? -6.562 19.094 -13.773 1 97.38 198 LEU B CA 1
ATOM 3140 C C . LEU B 1 198 ? -8.031 19.484 -13.641 1 97.38 198 LEU B C 1
ATOM 3142 O O . LEU B 1 198 ? -8.914 18.641 -13.734 1 97.38 198 LEU B O 1
ATOM 3146 N N . SER B 1 199 ? -8.289 20.75 -13.438 1 97 199 SER B N 1
ATOM 3147 C CA . SER B 1 199 ? -9.633 21.266 -13.242 1 97 199 SER B CA 1
ATOM 3148 C C . SER B 1 199 ? -10.5 21.047 -14.484 1 97 199 SER B C 1
ATOM 3150 O O . SER B 1 199 ? -11.719 20.906 -14.383 1 97 199 SER B O 1
ATOM 3152 N N . ALA B 1 200 ? -9.844 20.953 -15.617 1 96.62 200 ALA B N 1
ATOM 3153 C CA . ALA B 1 200 ? -10.555 20.875 -16.891 1 96.62 200 ALA B CA 1
ATOM 3154 C C . ALA B 1 200 ? -10.867 19.422 -17.25 1 96.62 200 ALA B C 1
ATOM 3156 O O . ALA B 1 200 ? -11.625 19.156 -18.188 1 96.62 200 ALA B O 1
ATOM 3157 N N . ARG B 1 201 ? -10.297 18.5 -16.516 1 94.81 201 ARG B N 1
ATOM 3158 C CA . ARG B 1 201 ? -10.516 17.094 -16.828 1 94.81 201 ARG B CA 1
ATOM 3159 C C . ARG B 1 201 ? -11.898 16.641 -16.359 1 94.81 201 ARG B C 1
ATOM 3161 O O . ARG B 1 201 ? -12.359 17.047 -15.289 1 94.81 201 ARG B O 1
ATOM 3168 N N . LYS B 1 202 ? -12.562 15.781 -17.266 1 90.75 202 LYS B N 1
ATOM 3169 C CA . LYS B 1 202 ? -13.891 15.258 -16.938 1 90.75 202 LYS B CA 1
ATOM 3170 C C . LYS B 1 202 ? -13.992 13.773 -17.266 1 90.75 202 LYS B C 1
ATOM 3172 O O . LYS B 1 202 ? -13.32 13.289 -18.188 1 90.75 202 LYS B O 1
ATOM 3177 N N . GLY B 1 203 ? -14.859 13.07 -16.453 1 86.94 203 GLY B N 1
ATOM 3178 C CA . GLY B 1 203 ? -15.219 11.703 -16.766 1 86.94 203 GLY B CA 1
ATOM 3179 C C . GLY B 1 203 ? -14.062 10.727 -16.625 1 86.94 203 GLY B C 1
ATOM 3180 O O . GLY B 1 203 ? -14.016 9.695 -17.281 1 86.94 203 GLY B O 1
ATOM 3181 N N . VAL B 1 204 ? -13.109 11.047 -15.781 1 86.06 204 VAL B N 1
ATOM 3182 C CA . VAL B 1 204 ? -11.953 10.18 -15.57 1 86.06 204 VAL B CA 1
ATOM 3183 C C . VAL B 1 204 ? -12.203 9.273 -14.367 1 86.06 204 VAL B C 1
ATOM 3185 O O . VAL B 1 204 ? -12.219 9.727 -13.227 1 86.06 204 VAL B O 1
ATOM 3188 N N . ARG B 1 205 ? -12.477 7.957 -14.656 1 82.56 205 ARG B N 1
ATOM 3189 C CA . ARG B 1 205 ? -12.75 7.008 -13.586 1 82.56 205 ARG B CA 1
ATOM 3190 C C . ARG B 1 205 ? -12.297 5.602 -13.969 1 82.56 205 ARG B C 1
ATOM 3192 O O . ARG B 1 205 ? -12.414 5.207 -15.133 1 82.56 205 ARG B O 1
ATOM 3199 N N . PRO B 1 206 ? -11.82 4.961 -12.969 1 88.38 206 PRO B N 1
ATOM 3200 C CA . PRO B 1 206 ? -11.359 5.371 -11.648 1 88.38 206 PRO B CA 1
ATOM 3201 C C . PRO B 1 206 ? -10.062 6.176 -11.695 1 88.38 206 PRO B C 1
ATOM 3203 O O . PRO B 1 206 ? -9.234 5.965 -12.594 1 88.38 206 PRO B O 1
ATOM 3206 N N . ALA B 1 207 ? -9.898 7.133 -10.719 1 92.88 207 ALA B N 1
ATOM 3207 C CA . ALA B 1 207 ? -8.711 7.992 -10.758 1 92.88 207 ALA B CA 1
ATOM 3208 C C . ALA B 1 207 ? -8.234 8.328 -9.352 1 92.88 207 ALA B C 1
ATOM 3210 O O . ALA B 1 207 ? -8.984 8.188 -8.383 1 92.88 207 ALA B O 1
ATOM 3211 N N . LEU B 1 208 ? -6.965 8.617 -9.258 1 96.44 208 LEU B N 1
ATOM 3212 C CA . LEU B 1 208 ? -6.402 9.273 -8.078 1 96.44 208 LEU B CA 1
ATOM 3213 C C . LEU B 1 208 ? -5.48 10.422 -8.484 1 96.44 208 LEU B C 1
ATOM 3215 O O . LEU B 1 208 ? -5.035 10.492 -9.625 1 96.44 208 LEU B O 1
ATOM 3219 N N . VAL B 1 209 ? -5.32 11.352 -7.625 1 98.12 209 VAL B N 1
ATOM 3220 C CA . VAL B 1 209 ? -4.438 12.492 -7.836 1 98.12 209 VAL B CA 1
ATOM 3221 C C . VAL B 1 209 ? -3.26 12.43 -6.867 1 98.12 209 VAL B C 1
ATOM 3223 O O . VAL B 1 209 ? -3.438 12.141 -5.684 1 98.12 209 VAL B O 1
ATOM 3226 N N . ILE B 1 210 ? -2.084 12.562 -7.355 1 98.38 210 ILE B N 1
ATOM 3227 C CA . ILE B 1 210 ? -0.87 12.656 -6.555 1 98.38 210 ILE B CA 1
ATOM 3228 C C . ILE B 1 210 ? -0.288 14.062 -6.664 1 98.38 210 ILE B C 1
ATOM 3230 O O . ILE B 1 210 ? 0.05 14.523 -7.762 1 98.38 210 ILE B O 1
ATOM 3234 N N . ALA B 1 211 ? -0.206 14.766 -5.578 1 97.94 211 ALA B N 1
ATOM 3235 C CA . ALA B 1 211 ? 0.358 16.109 -5.523 1 97.94 211 ALA B CA 1
ATOM 3236 C C . ALA B 1 211 ? 1.642 16.141 -4.699 1 97.94 211 ALA B C 1
ATOM 3238 O O . ALA B 1 211 ? 1.699 15.555 -3.611 1 97.94 211 ALA B O 1
ATOM 3239 N N . GLN B 1 212 ? 2.668 16.797 -5.211 1 97.25 212 GLN B N 1
ATOM 3240 C CA . GLN B 1 212 ? 3.967 16.781 -4.551 1 97.25 212 GLN B CA 1
ATOM 3241 C C . GLN B 1 212 ? 4.445 18.188 -4.219 1 97.25 212 GLN B C 1
ATOM 3243 O O . GLN B 1 212 ? 4.25 19.109 -5.008 1 97.25 212 GLN B O 1
ATOM 3248 N N . LYS B 1 213 ? 5.125 18.25 -3.061 1 91.62 213 LYS B N 1
ATOM 3249 C CA . LYS B 1 213 ? 5.727 19.484 -2.566 1 91.62 213 LYS B CA 1
ATOM 3250 C C . LYS B 1 213 ? 4.684 20.578 -2.418 1 91.62 213 LYS B C 1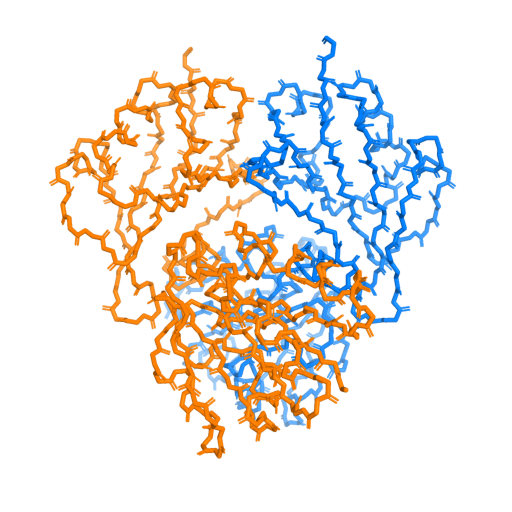
ATOM 3252 O O . LYS B 1 213 ? 4.809 21.656 -3.018 1 91.62 213 LYS B O 1
ATOM 3257 N N . CYS B 1 214 ? 3.709 20.234 -1.671 1 81.44 214 CYS B N 1
ATOM 3258 C CA . CYS B 1 214 ? 2.635 21.141 -1.307 1 81.44 214 CYS B CA 1
ATOM 3259 C C . CYS B 1 214 ? 3.119 22.188 -0.297 1 81.44 214 CYS B C 1
ATOM 3261 O O . CYS B 1 214 ? 3.324 21.859 0.875 1 81.44 214 CYS B O 1
ATOM 3263 N N . ARG B 1 215 ? 3.559 23.406 -0.769 1 71.75 215 ARG B N 1
ATOM 3264 C CA . ARG B 1 215 ? 4.148 24.484 0.011 1 71.75 215 ARG B CA 1
ATOM 3265 C C . ARG B 1 215 ? 3.133 25.594 0.27 1 71.75 215 ARG B C 1
ATOM 3267 O O . ARG B 1 215 ? 2.264 25.859 -0.566 1 71.75 215 ARG B O 1
ATOM 3274 N N . LYS B 1 216 ? 2.361 25.422 1.33 1 61.25 216 LYS B N 1
ATOM 3275 C CA . LYS B 1 216 ? 1.512 26.594 1.471 1 61.25 216 LYS B CA 1
ATOM 3276 C C . LYS B 1 216 ? 2.293 27.781 2.047 1 61.25 216 LYS B C 1
ATOM 3278 O O . LYS B 1 216 ? 3.213 27.594 2.846 1 61.25 216 LYS B O 1
ATOM 3283 N N . HIS B 1 217 ? 2.074 28.828 1.487 1 47.41 217 HIS B N 1
ATOM 3284 C CA . HIS B 1 217 ? 2.301 30.172 2.008 1 47.41 217 HIS B CA 1
ATOM 3285 C C . HIS B 1 217 ? 1.594 30.375 3.344 1 47.41 217 HIS B C 1
ATOM 3287 O O . HIS B 1 217 ? 0.563 29.75 3.604 1 47.41 217 HIS B O 1
#